Protein 4LUB (pdb70)

Radius of gyration: 21.83 Å; Cα contacts (8 Å, |Δi|>4): 910; chains: 2; bounding box: 64×44×56 Å

InterPro domains:
  IPR001086 Prephenate dehydratase [PF00800] (3-179)
  IPR001086 Prephenate dehydratase [PS51171] (2-178)
  IPR002912 ACT domain [PS51671] (194-270)
  IPR018528 Prephenate dehydratase, conserved site [PS00858] (220-227)
  IPR045865 ACT-like domain [SSF55021] (173-269)

Nearest PDB structures (foldseek):
  4lub-assembly1_A  TM=1.005E+00  e=6.248E-41  Streptococcus mutans UA159
  4lub-assembly1_B  TM=9.694E-01  e=2.306E-34  Streptococcus mutans UA159
  2qmw-assembly1_A-2  TM=8.062E-01  e=4.983E-11  Staphylococcus aureus subsp. aureus Mu50
  3mwb-assembly1_A  TM=8.138E-01  e=6.794E-11  Paenarthrobacter aurescens TC1
  7alz-assembly1_B  TM=7.907E-01  e=7.690E-11  Komagataeibacter europaeus

Foldseek 3Di:
DFEEEEADDPVDLRNVQCCQFPVPYHYDHDHDPLVQVVCVVVPVGAKGKADQAAPPPGGDQVNVCCLPVPDQWAFAAWEAAVHDGIMTIIHDHDDRTNFAWDAKKWKKKKADVVQACVCVVVLVVLCVVLVWDWDDKDWDAPPPDPRGIIIMIMTGCPDVVSVVVSQVSCVVNVMDIRTRYTYIYGYD/DAEEEEADDPPDPRNVVVCQLCVPHHYDYDHDPLVQQVCVVVVVGAKYKYWAADPPPGGDQVNVVCLPPPDPKAFQAWEWDQDCVGIIIMTIIHDDRGDHDADWDFWKWKKKKAAVVLACVCVVVLVVLCVVLPWDWDDKDWDDPPPDPRHTIMITMTGCPPVVSVVVSVVVCVVVVMDMDTRYTYTYHD

Structure (mmCIF, N/CA/C/O backbone):
data_4LUB
#
_entry.id   4LUB
#
_cell.length_a   110.813
_cell.length_b   57.963
_cell.length_c   85.051
_cell.angle_alpha   90.00
_cell.angle_beta   125.90
_cell.angle_gamma   90.00
#
_symmetry.space_group_name_H-M   'C 1 2 1'
#
loop_
_entity.id
_entity.type
_entity.pdbx_description
1 polymer 'Putative prephenate dehydratase'
2 water water
#
loop_
_atom_site.group_PDB
_atom_site.id
_atom_site.type_symbol
_atom_site.label_atom_id
_atom_site.label_alt_id
_atom_site.label_comp_id
_atom_site.label_asym_id
_atom_site.label_entity_id
_atom_site.label_seq_id
_atom_site.pdbx_PDB_ins_code
_atom_site.Cartn_x
_atom_site.Cartn_y
_atom_site.Cartn_z
_atom_site.occupancy
_atom_site.B_iso_or_equiv
_atom_site.auth_seq_id
_atom_site.auth_comp_id
_atom_site.auth_asym_id
_atom_site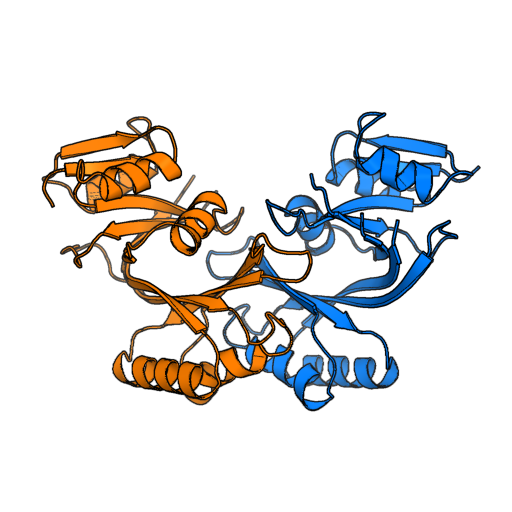.auth_atom_id
_atom_site.pdbx_PDB_model_num
ATOM 1 N N . THR A 1 2 ? -22.388 2.660 27.952 1.00 93.39 5 THR A N 1
ATOM 2 C CA . THR A 1 2 ? -22.650 3.770 27.057 1.00 94.14 5 THR A CA 1
ATOM 3 C C . THR A 1 2 ? -21.620 4.900 27.231 1.00 79.14 5 THR A C 1
ATOM 4 O O . THR A 1 2 ? -21.936 6.109 27.232 1.00 80.36 5 THR A O 1
ATOM 8 N N . MET A 1 3 ? -20.363 4.473 27.272 1.00 65.28 6 MET A N 1
ATOM 9 C CA . MET A 1 3 ? -19.224 5.348 27.448 1.00 51.97 6 MET A CA 1
ATOM 10 C C . MET A 1 3 ? -18.865 5.976 26.115 1.00 43.44 6 MET A C 1
ATOM 11 O O . MET A 1 3 ? -18.728 5.276 25.110 1.00 39.54 6 MET A O 1
ATOM 16 N N . LYS A 1 4 ? -18.685 7.289 26.106 1.00 38.27 7 LYS A N 1
ATOM 17 C CA . LYS A 1 4 ? -18.342 7.945 24.858 1.00 36.16 7 LYS A CA 1
ATOM 18 C C . LYS A 1 4 ? -16.832 8.120 24.812 1.00 32.70 7 LYS A C 1
ATOM 19 O O . LYS A 1 4 ? -16.215 8.606 25.766 1.00 28.88 7 LYS A O 1
ATOM 25 N N . ILE A 1 5 ? -16.243 7.723 23.693 1.00 29.13 8 ILE A N 1
ATOM 26 C CA . ILE A 1 5 ? -14.802 7.742 23.540 1.00 28.59 8 ILE A CA 1
ATOM 27 C C . ILE A 1 5 ? -14.403 8.399 22.224 1.00 27.78 8 ILE A C 1
ATOM 28 O O . ILE A 1 5 ? -14.901 8.020 21.164 1.00 32.16 8 ILE A O 1
ATOM 33 N N . ALA A 1 6 ? -13.504 9.375 22.288 1.00 26.44 9 ALA A N 1
ATOM 34 C CA . ALA A 1 6 ? -13.042 10.058 21.079 1.00 26.58 9 ALA A CA 1
ATOM 35 C C . ALA A 1 6 ? -11.858 9.334 20.441 1.00 27.55 9 ALA A C 1
ATOM 36 O O . ALA A 1 6 ? -11.006 8.783 21.139 1.00 25.85 9 ALA A O 1
ATOM 38 N N . TYR A 1 7 ? -11.835 9.302 19.111 1.00 27.70 10 TYR A N 1
ATOM 39 C CA . TYR A 1 7 ? -10.728 8.695 18.382 1.00 28.25 10 TYR A CA 1
ATOM 40 C C . TYR A 1 7 ? -10.437 9.520 17.136 1.00 30.77 10 TYR A C 1
ATOM 41 O O . TYR A 1 7 ? -11.282 10.299 16.690 1.00 32.00 10 TYR A O 1
ATOM 50 N N . LEU A 1 8 ? -9.252 9.329 16.566 1.00 28.58 11 LEU A N 1
ATOM 51 C CA . LEU A 1 8 ? -8.858 10.059 15.367 1.00 29.13 11 LEU A CA 1
ATOM 52 C C . LEU A 1 8 ? -9.575 9.493 14.145 1.00 29.01 11 LEU A C 1
ATOM 53 O O . LEU A 1 8 ? -9.381 8.333 13.774 1.00 28.04 11 LEU A O 1
ATOM 58 N N . GLY A 1 9 ? -10.403 10.328 13.526 1.00 34.86 12 GLY A N 1
ATOM 59 C CA . GLY A 1 9 ? -11.223 9.916 12.400 1.00 36.79 12 GLY A CA 1
ATOM 60 C C . GLY A 1 9 ? -10.431 9.785 11.116 1.00 34.55 12 GLY A C 1
ATOM 61 O O . GLY A 1 9 ? -9.217 9.984 11.114 1.00 28.98 12 GLY A O 1
ATOM 62 N N . PRO A 1 10 ? -11.112 9.435 10.011 1.00 38.06 13 PRO A N 1
ATOM 63 C CA . PRO A 1 10 ? -12.549 9.136 9.930 1.00 39.82 13 PRO A CA 1
ATOM 64 C C . PRO A 1 10 ? -12.884 7.723 10.397 1.00 38.40 13 PRO A C 1
ATOM 65 O O . PRO A 1 10 ? -11.982 6.980 10.783 1.00 38.09 13 PRO A O 1
ATOM 69 N N . SER A 1 11 ? -14.167 7.370 10.385 1.00 41.37 14 SER A N 1
ATOM 70 C CA . SER A 1 11 ? -14.580 5.979 10.542 1.00 41.26 14 SER A CA 1
ATOM 71 C C . SER A 1 11 ? -13.780 5.066 9.620 1.00 40.65 14 SER A C 1
ATOM 72 O O . SER A 1 11 ? -13.519 5.410 8.469 1.00 42.02 14 SER A O 1
ATOM 75 N N . GLY A 1 12 ? -13.405 3.897 10.124 1.00 39.01 15 GLY A N 1
ATOM 76 C CA . GLY A 1 12 ? -12.542 2.995 9.387 1.00 38.09 15 GLY A CA 1
ATOM 77 C C . GLY A 1 12 ? -11.075 3.379 9.355 1.00 38.33 15 GLY A C 1
ATOM 78 O O . GLY A 1 12 ? -10.313 2.812 8.576 1.00 39.35 15 GLY A O 1
ATOM 79 N N . SER A 1 13 ? -10.670 4.330 10.195 1.00 40.50 16 SER A N 1
ATOM 80 C CA . SER A 1 13 ? -9.255 4.683 10.295 1.00 40.22 16 SER A CA 1
ATOM 81 C C . SER A 1 13 ? -8.580 3.629 11.149 1.00 39.01 16 SER A C 1
ATOM 82 O O . SER A 1 13 ? -9.257 2.841 11.815 1.00 37.17 16 SER A O 1
ATOM 85 N N . PHE A 1 14 ? -7.252 3.593 11.110 1.00 36.47 17 PHE A N 1
ATOM 86 C CA . PHE A 1 14 ? -6.505 2.725 12.007 1.00 40.48 17 PHE A CA 1
ATOM 87 C C . PHE A 1 14 ? -6.834 2.954 13.478 1.00 35.65 17 PHE A C 1
ATOM 88 O O . PHE A 1 14 ? -6.959 1.999 14.235 1.00 34.71 17 PHE A O 1
ATOM 96 N N . THR A 1 15 ? -6.933 4.215 13.887 1.00 33.31 18 THR A N 1
ATOM 97 C CA . THR A 1 15 ? -7.242 4.529 15.282 1.00 32.86 18 THR A CA 1
ATOM 98 C C . THR A 1 15 ? -8.648 4.073 15.677 1.00 29.05 18 THR A C 1
ATOM 99 O O . THR A 1 15 ? -8.870 3.620 16.802 1.00 26.88 18 THR A O 1
ATOM 103 N N . HIS A 1 16 ? -9.588 4.164 14.742 1.00 30.03 19 HIS A N 1
ATOM 104 C CA . HIS A 1 16 ? -10.922 3.616 14.963 1.00 30.63 19 HIS A CA 1
ATOM 105 C C . HIS A 1 16 ? -10.826 2.140 15.285 1.00 30.95 19 HIS A C 1
ATOM 106 O O . HIS A 1 16 ? -11.364 1.672 16.284 1.00 36.00 19 HIS A O 1
ATOM 113 N N . ASN A 1 17 ? -10.138 1.418 14.409 1.00 31.47 20 ASN A N 1
ATOM 114 C CA . ASN A 1 17 ? -9.874 -0.001 14.591 1.00 34.28 20 ASN A CA 1
ATOM 115 C C . ASN A 1 17 ? -9.199 -0.311 15.929 1.00 29.38 20 ASN A C 1
ATOM 116 O O . ASN A 1 17 ? -9.486 -1.346 16.537 1.00 25.48 20 ASN A O 1
ATOM 121 N N . VAL A 1 18 ? -8.303 0.566 16.382 1.00 26.31 21 VAL A N 1
ATOM 122 C CA . VAL A 1 18 ? -7.659 0.362 17.681 1.00 28.40 21 VAL A CA 1
ATOM 123 C C . VAL A 1 18 ? -8.710 0.473 18.769 1.00 27.04 21 VAL A C 1
ATOM 124 O O . VAL A 1 18 ? -8.791 -0.368 19.666 1.00 27.27 21 VAL A O 1
ATOM 128 N N . ALA A 1 19 ? -9.538 1.508 18.649 1.00 26.36 22 ALA A N 1
ATOM 129 C CA . ALA A 1 19 ? -10.520 1.831 19.668 1.00 25.45 22 ALA A CA 1
ATOM 130 C C . ALA A 1 19 ? -11.594 0.764 19.630 1.00 27.22 22 ALA A C 1
ATOM 131 O O . ALA A 1 19 ? -12.154 0.396 20.663 1.00 26.44 22 ALA A O 1
ATOM 133 N N . LEU A 1 20 ? -11.884 0.265 18.433 1.00 28.19 23 LEU A N 1
ATOM 134 C CA . LEU A 1 20 ? -12.909 -0.757 18.256 1.00 27.44 23 LEU A CA 1
ATOM 135 C C . LEU A 1 20 ? -12.564 -2.034 19.016 1.00 23.88 23 LEU A C 1
ATOM 136 O O . LEU A 1 20 ? -13.438 -2.674 19.600 1.00 25.10 23 LEU A O 1
ATOM 141 N N . HIS A 1 21 ? -11.286 -2.399 19.004 1.00 23.93 24 HIS A N 1
ATOM 142 C CA . HIS A 1 21 ? -10.829 -3.607 19.681 1.00 31.12 24 HIS A CA 1
ATOM 143 C C . HIS A 1 21 ? -10.641 -3.373 21.177 1.00 26.54 24 HIS A C 1
ATOM 144 O O . HIS A 1 21 ? -10.970 -4.232 21.995 1.00 28.34 24 HIS A O 1
ATOM 151 N N . ALA A 1 22 ? -10.110 -2.206 21.527 1.00 21.65 25 ALA A N 1
ATOM 152 C CA . ALA A 1 22 ? -9.867 -1.864 22.920 1.00 21.40 25 ALA A CA 1
ATOM 153 C C . ALA A 1 22 ? -11.179 -1.699 23.682 1.00 25.56 25 ALA A C 1
ATOM 154 O O . ALA A 1 22 ? -11.283 -2.126 24.835 1.00 22.59 25 ALA A O 1
ATOM 156 N N . PHE A 1 23 ? -12.192 -1.134 23.024 1.00 24.56 26 PHE A N 1
ATOM 157 C CA . PHE A 1 23 ? -13.405 -0.702 23.708 1.00 23.77 26 PHE A CA 1
ATOM 158 C C . PHE A 1 23 ? -14.691 -1.142 23.003 1.00 24.92 26 PHE A C 1
ATOM 159 O O . PHE A 1 23 ? -15.409 -0.310 22.451 1.00 25.55 26 PHE A O 1
ATOM 167 N N . PRO A 1 24 ? -14.997 -2.444 23.024 1.00 27.30 27 PRO A N 1
ATOM 168 C CA . PRO A 1 24 ? -16.146 -2.899 22.229 1.00 31.82 27 PRO A CA 1
ATOM 169 C C . PRO A 1 24 ? -17.499 -2.399 22.764 1.00 36.77 27 PRO A C 1
ATOM 170 O O . PRO A 1 24 ? -18.443 -2.250 21.986 1.00 41.40 27 PRO A O 1
ATOM 174 N N . ALA A 1 25 ? -17.591 -2.104 24.056 1.00 36.42 28 ALA A N 1
ATOM 175 C CA . ALA A 1 25 ? -18.871 -1.661 24.614 1.00 41.72 28 ALA A CA 1
ATOM 176 C C . ALA A 1 25 ? -19.127 -0.157 24.513 1.00 45.77 28 ALA A C 1
ATOM 177 O O . ALA A 1 25 ? -20.092 0.342 25.094 1.00 50.20 28 ALA A O 1
ATOM 179 N N . ALA A 1 26 ? -18.302 0.572 23.767 1.00 40.18 29 ALA A N 1
ATOM 180 C CA . ALA A 1 26 ? -18.326 2.027 23.901 1.00 36.64 29 ALA A CA 1
ATOM 181 C C . ALA A 1 26 ? -18.859 2.747 22.667 1.00 33.65 29 ALA A C 1
ATOM 182 O O . ALA A 1 26 ? -18.847 2.218 21.556 1.00 30.56 29 ALA A O 1
ATOM 184 N N . ASP A 1 27 ? -19.317 3.974 22.886 1.00 33.81 30 ASP A N 1
ATOM 185 C CA . ASP A 1 27 ? -19.765 4.850 21.811 1.00 35.91 30 ASP A CA 1
ATOM 186 C C . ASP A 1 27 ? -18.572 5.640 21.303 1.00 34.66 30 ASP A C 1
ATOM 187 O O . ASP A 1 27 ? -18.083 6.533 21.994 1.00 35.60 30 ASP A O 1
ATOM 192 N N . LEU A 1 28 ? -18.143 5.364 20.076 1.00 34.39 31 LEU A N 1
ATOM 193 C CA . LEU A 1 28 ? -16.896 5.932 19.578 1.00 33.87 31 LEU A CA 1
ATOM 194 C C . LEU A 1 28 ? -17.176 7.080 18.625 1.00 35.46 31 LEU A C 1
ATOM 195 O O . LEU A 1 28 ? -17.840 6.911 17.595 1.00 38.49 31 LEU A O 1
ATOM 200 N N . LEU A 1 29 ? -16.662 8.252 18.979 1.00 34.54 32 LEU A N 1
ATOM 201 C CA . LEU A 1 29 ? -16.917 9.463 18.219 1.00 36.73 32 LEU A CA 1
ATOM 202 C C . LEU A 1 29 ? -15.639 9.945 17.547 1.00 37.09 32 LEU A C 1
ATOM 203 O O . LEU A 1 29 ? -14.609 10.124 18.204 1.00 36.66 32 LEU A O 1
ATOM 208 N N . PRO A 1 30 ? -15.699 10.150 16.227 1.00 39.18 33 PRO A N 1
ATOM 209 C CA . PRO A 1 30 ? -14.507 10.500 15.455 1.00 36.50 33 PRO A CA 1
ATOM 210 C C . PRO A 1 30 ? -14.268 12.000 15.453 1.00 34.16 33 PRO A C 1
ATOM 211 O O . PRO A 1 30 ? -15.221 12.774 15.503 1.00 32.60 33 PRO A O 1
ATOM 215 N N . PHE A 1 31 ? -13.008 12.410 15.411 1.00 32.21 34 PHE A N 1
ATOM 216 C CA . PHE A 1 31 ? -12.708 13.825 15.277 1.00 35.95 34 PHE A CA 1
ATOM 217 C C . PHE A 1 31 ? -11.628 13.976 14.216 1.00 36.66 34 PHE A C 1
ATOM 218 O O . PHE A 1 31 ? -10.906 13.025 13.923 1.00 35.42 34 PHE A O 1
ATOM 226 N N . GLU A 1 32 ? -11.510 15.172 13.655 1.00 36.09 35 GLU A N 1
ATOM 227 C CA . GLU A 1 32 ? -10.836 15.352 12.371 1.00 43.53 35 GLU A CA 1
ATOM 228 C C . GLU A 1 32 ? -9.321 15.313 12.493 1.00 36.88 35 GLU A C 1
ATOM 229 O O . GLU A 1 32 ? -8.621 14.925 11.561 1.00 35.65 35 GLU A O 1
ATOM 235 N N . ASN A 1 33 ? -8.818 15.648 13.668 1.00 31.27 36 ASN A N 1
ATOM 236 C CA . ASN A 1 33 ? -7.382 15.664 13.873 1.00 34.41 36 ASN A CA 1
ATOM 237 C C . ASN A 1 33 ? -7.073 15.454 15.345 1.00 30.76 36 ASN A C 1
ATOM 238 O O . ASN A 1 33 ? -7.969 15.557 16.188 1.00 30.27 36 ASN A O 1
ATOM 243 N N . ILE A 1 34 ? -5.816 15.134 15.641 1.00 28.76 37 ILE A N 1
ATOM 244 C CA . ILE A 1 34 ? -5.407 14.765 16.993 1.00 25.72 37 ILE A CA 1
ATOM 245 C C . ILE A 1 34 ? -5.764 15.840 18.007 1.00 25.98 37 ILE A C 1
ATOM 246 O O . ILE A 1 34 ? -6.284 15.548 19.080 1.00 28.61 37 ILE A O 1
ATOM 251 N N . THR A 1 35 ? -5.498 17.087 17.647 1.00 25.54 38 THR A N 1
ATOM 252 C CA . THR A 1 35 ? -5.789 18.213 18.516 1.00 26.71 38 THR A CA 1
ATOM 253 C C . THR A 1 35 ? -7.276 18.240 18.907 1.00 28.79 38 THR A C 1
ATOM 254 O O . THR A 1 35 ? -7.614 18.459 20.073 1.00 29.39 38 THR A O 1
ATOM 258 N N . GLU A 1 36 ? -8.153 17.995 17.935 1.00 26.50 39 GLU A N 1
ATOM 259 C CA . GLU A 1 36 ? -9.599 17.987 18.176 1.00 30.44 39 GLU A CA 1
ATOM 260 C C . GLU A 1 36 ? -10.070 16.786 19.007 1.00 29.27 39 GLU A C 1
ATOM 261 O O . GLU A 1 36 ? -10.989 16.908 19.820 1.00 31.28 39 GLU A O 1
ATOM 267 N N . VAL A 1 37 ? -9.455 15.627 18.787 1.00 28.20 40 VAL A N 1
ATOM 268 C CA . VAL A 1 37 ? -9.666 14.464 19.647 1.00 26.60 40 VAL A CA 1
ATOM 269 C C . VAL A 1 37 ? -9.417 14.780 21.124 1.00 30.17 40 VAL A C 1
ATOM 270 O O . VAL A 1 37 ? -10.261 14.500 21.972 1.00 30.61 40 VAL A O 1
ATOM 274 N N . ILE A 1 38 ? -8.257 15.357 21.428 1.00 29.01 41 ILE A N 1
ATOM 275 C CA . ILE A 1 38 ? -7.933 15.719 22.810 1.00 29.34 41 ILE A CA 1
ATOM 276 C C . ILE A 1 38 ? -8.862 16.789 23.386 1.00 28.68 41 ILE A C 1
ATOM 277 O O . ILE A 1 38 ? -9.312 16.672 24.526 1.00 28.81 41 ILE A O 1
ATOM 282 N N . LYS A 1 39 ? -9.144 17.827 22.603 1.00 28.69 42 LYS A N 1
ATOM 283 C CA . LYS A 1 39 ? -10.114 18.846 23.001 1.00 31.51 42 LYS A CA 1
ATOM 284 C C . LYS A 1 39 ? -11.501 18.288 23.300 1.00 32.92 42 LYS A C 1
ATOM 285 O O . LYS A 1 39 ? -12.204 18.810 24.169 1.00 32.49 42 LYS A O 1
ATOM 291 N N . ALA A 1 40 ? -11.904 17.263 22.555 1.00 31.21 43 ALA A N 1
ATOM 292 C CA . ALA A 1 40 ? -13.154 16.563 22.831 1.00 32.52 43 ALA A CA 1
ATOM 293 C C . ALA A 1 40 ? -13.194 16.064 24.272 1.00 32.81 43 ALA A C 1
ATOM 294 O O . ALA A 1 40 ? -14.222 16.148 24.941 1.00 34.53 43 ALA A O 1
ATOM 296 N N . TYR A 1 41 ? -12.062 15.562 24.753 1.00 30.86 44 TYR A N 1
ATOM 297 C CA . TYR A 1 41 ? -11.967 15.119 26.138 1.00 30.68 44 TYR A CA 1
ATOM 298 C C . TYR A 1 41 ? -11.902 16.309 27.097 1.00 33.29 44 TYR A C 1
ATOM 299 O O . TYR A 1 41 ? -12.545 16.301 28.147 1.00 31.74 44 TYR A O 1
ATOM 308 N N . GLU A 1 42 ? -11.105 17.315 26.741 1.00 34.49 45 GLU A N 1
ATOM 309 C CA . GLU A 1 42 ? -10.906 18.482 27.594 1.00 32.88 45 GLU A CA 1
ATOM 310 C C . GLU A 1 42 ? -12.233 19.196 27.831 1.00 36.26 45 GLU A C 1
ATOM 311 O O . GLU A 1 42 ? -12.492 19.701 28.920 1.00 37.70 45 GLU A O 1
ATOM 317 N N . SER A 1 43 ? -13.058 19.232 26.790 1.00 35.23 46 SER A N 1
ATOM 318 C CA . SER A 1 43 ? -14.374 19.857 26.839 1.00 38.14 46 SER A CA 1
ATOM 319 C C . SER A 1 43 ? -15.466 18.959 27.431 1.00 37.09 46 SER A C 1
ATOM 320 O O . SER A 1 43 ? -16.631 19.349 27.458 1.00 36.52 46 SER A O 1
ATOM 323 N N . LYS A 1 44 ? -15.087 17.756 27.860 1.00 40.25 47 LYS A N 1
ATOM 324 C CA . LYS A 1 44 ? -15.999 16.806 28.512 1.00 43.46 47 LYS A CA 1
ATOM 325 C C . LYS A 1 44 ? -17.110 16.278 27.606 1.00 39.74 47 LYS A C 1
ATOM 326 O O . LYS A 1 44 ? -18.167 15.879 28.090 1.00 39.39 47 LYS A O 1
ATOM 332 N N . GLN A 1 45 ? -16.882 16.284 26.297 1.00 38.73 48 GLN A N 1
ATOM 333 C CA . GLN A 1 45 ? -17.788 15.607 25.374 1.00 39.78 48 GLN A CA 1
ATOM 334 C C . GLN A 1 45 ? -17.661 14.091 25.497 1.00 36.08 48 GLN A C 1
ATOM 335 O O . GLN A 1 45 ? -18.624 13.359 25.297 1.00 32.91 48 GLN A O 1
ATOM 341 N N . VAL A 1 46 ? -16.465 13.621 25.829 1.00 30.85 49 VAL A N 1
ATOM 342 C CA . VAL A 1 46 ? -16.206 12.187 25.900 1.00 26.92 49 VAL A CA 1
ATOM 343 C C . VAL A 1 46 ? -15.463 11.870 27.188 1.00 27.46 49 VAL A C 1
ATOM 344 O O . VAL A 1 46 ? -14.974 12.777 27.852 1.00 30.06 49 VAL A O 1
ATOM 348 N N . CYS A 1 47 ? -15.362 10.589 27.536 1.00 25.79 50 CYS A N 1
ATOM 349 C CA . CYS A 1 47 ? -14.741 10.202 28.798 1.00 25.93 50 CYS A CA 1
ATOM 350 C C . CYS A 1 47 ? -13.294 9.794 28.575 1.00 27.41 50 CYS A C 1
ATOM 351 O O . CYS A 1 47 ? -12.477 9.816 29.501 1.00 30.41 50 CYS A O 1
ATOM 354 N N . PHE A 1 48 ? -12.974 9.437 27.336 1.00 23.25 51 PHE A N 1
ATOM 355 C CA . PHE A 1 48 ? -11.609 9.070 26.983 1.00 25.66 51 PHE A CA 1
ATOM 356 C C . PHE A 1 48 ? -11.324 9.492 25.556 1.00 23.95 51 PHE A C 1
ATOM 357 O O . PHE A 1 48 ? -12.237 9.616 24.743 1.00 25.86 51 PHE A O 1
ATOM 365 N N . ALA A 1 49 ? -10.056 9.732 25.258 1.00 25.61 52 ALA A N 1
ATOM 366 C CA . ALA A 1 49 ? -9.654 9.970 23.880 1.00 24.75 52 ALA A CA 1
ATOM 367 C C . ALA A 1 49 ? -8.500 9.053 23.496 1.00 24.84 52 ALA A C 1
ATOM 368 O O . ALA A 1 49 ? -7.601 8.795 24.301 1.00 23.50 52 ALA A O 1
ATOM 370 N N . ILE A 1 50 ? -8.515 8.589 22.254 1.00 23.01 53 ILE A N 1
ATOM 371 C CA . ILE A 1 50 ? -7.465 7.717 21.751 1.00 21.83 53 ILE A CA 1
ATOM 372 C C . ILE A 1 50 ? -6.766 8.414 20.611 1.00 24.27 53 ILE A C 1
ATOM 373 O O . ILE A 1 50 ? -7.391 8.795 19.620 1.00 22.53 53 ILE A O 1
ATOM 378 N N . VAL A 1 51 ? -5.459 8.571 20.775 1.00 21.72 54 VAL A N 1
ATOM 379 C CA . VAL A 1 51 ? -4.624 9.256 19.813 1.00 24.34 54 VAL A CA 1
ATOM 380 C C . VAL A 1 51 ? -3.358 8.446 19.572 1.00 23.48 54 VAL A C 1
ATOM 381 O O . VAL A 1 51 ? -2.852 7.780 20.470 1.00 21.12 54 VAL A O 1
ATOM 385 N N . PRO A 1 52 ? -2.854 8.486 18.335 1.00 25.75 55 PRO A N 1
ATOM 386 C CA . PRO A 1 52 ? -1.542 7.927 18.001 1.00 24.58 55 PRO A CA 1
ATOM 387 C C . PRO A 1 52 ? -0.401 8.727 18.621 1.00 21.30 55 PRO A C 1
ATOM 388 O O . PRO A 1 52 ? -0.447 9.956 18.614 1.00 22.55 55 PRO A O 1
ATOM 392 N N . VAL A 1 53 ? 0.594 8.037 19.172 1.00 20.78 56 VAL A N 1
ATOM 393 C CA . VAL A 1 53 ? 1.768 8.712 19.723 1.00 22.64 56 VAL A CA 1
ATOM 394 C C . VAL A 1 53 ? 3.074 8.370 18.985 1.00 24.14 56 VAL A C 1
ATOM 395 O O . VAL A 1 53 ? 4.015 9.161 18.995 1.00 25.12 56 VAL A O 1
ATOM 399 N N . GLU A 1 54 ? 3.157 7.197 18.370 1.00 24.40 57 GLU A N 1
ATOM 400 C CA . GLU A 1 54 ? 4.395 6.842 17.685 1.00 29.46 57 GLU A CA 1
ATOM 401 C C . GLU A 1 54 ? 4.119 6.004 16.451 1.00 40.63 57 GLU A C 1
ATOM 402 O O . GLU A 1 54 ? 3.268 5.120 16.453 1.00 44.27 57 GLU A O 1
ATOM 408 N N . ASN A 1 55 ? 4.869 6.310 15.400 1.00 47.90 58 ASN A N 1
ATOM 409 C CA . ASN A 1 55 ? 4.704 5.707 14.087 1.00 56.55 58 ASN A CA 1
ATOM 410 C C . ASN A 1 55 ? 5.936 4.901 13.690 1.00 58.57 58 ASN A C 1
ATOM 411 O O . ASN A 1 55 ? 7.061 5.245 14.065 1.00 54.29 58 ASN A O 1
ATOM 416 N N . SER A 1 56 ? 5.726 3.817 12.949 1.00 62.65 59 SER A N 1
ATOM 417 C CA . SER A 1 56 ? 6.830 2.937 12.574 1.00 60.07 59 SER A CA 1
ATOM 418 C C . SER A 1 56 ? 7.819 3.619 11.636 1.00 55.87 59 SER A C 1
ATOM 419 O O . SER A 1 56 ? 8.982 3.229 11.562 1.00 55.02 59 SER A O 1
ATOM 422 N N . ILE A 1 57 ? 7.354 4.646 10.936 1.00 53.64 60 ILE A N 1
ATOM 423 C CA . ILE A 1 57 ? 8.166 5.303 9.926 1.00 53.99 60 ILE A CA 1
ATOM 424 C C . ILE A 1 57 ? 8.514 6.740 10.297 1.00 52.57 60 ILE A C 1
ATOM 425 O O . ILE A 1 57 ? 9.681 7.138 10.270 1.00 53.88 60 ILE A O 1
ATOM 430 N N . GLU A 1 58 ? 7.488 7.515 10.631 1.00 49.41 61 GLU A N 1
ATOM 431 C CA . GLU A 1 58 ? 7.666 8.914 10.985 1.00 50.03 61 GLU A CA 1
ATOM 432 C C . GLU A 1 58 ? 8.251 9.108 12.384 1.00 40.06 61 GLU A C 1
ATOM 433 O O . GLU A 1 58 ? 8.872 10.127 12.655 1.00 40.29 61 GLU A O 1
ATOM 439 N N . GLY A 1 59 ? 8.035 8.148 13.275 1.00 31.43 62 GLY A N 1
ATOM 440 C CA . GLY A 1 59 ? 8.518 8.299 14.634 1.00 30.40 62 GLY A CA 1
ATOM 441 C C . GLY A 1 59 ? 7.442 8.821 15.568 1.00 26.91 62 GLY A C 1
ATOM 442 O O . GLY A 1 59 ? 6.252 8.554 15.373 1.00 24.41 62 GLY A O 1
ATOM 443 N N . SER A 1 60 ? 7.866 9.525 16.614 1.00 21.38 63 SER A N 1
ATOM 444 C CA . SER A 1 60 ? 6.926 10.122 17.553 1.00 25.18 63 SER A CA 1
ATOM 445 C C . SER A 1 60 ? 6.053 11.153 16.849 1.00 26.47 63 SER A C 1
ATOM 446 O O . SER A 1 60 ? 6.536 11.942 16.039 1.00 34.20 63 SER A O 1
ATOM 449 N N . VAL A 1 61 ? 4.763 11.152 17.175 1.00 22.62 64 VAL A N 1
ATOM 450 C CA . VAL A 1 61 ? 3.810 12.081 16.572 1.00 21.40 64 VAL A CA 1
ATOM 451 C C . VAL A 1 61 ? 3.912 13.463 17.188 1.00 23.46 64 VAL A C 1
ATOM 452 O O . VAL A 1 61 ? 3.541 13.655 18.341 1.00 24.02 64 VAL A O 1
ATOM 456 N N . HIS A 1 62 ? 4.461 14.408 16.428 1.00 25.57 65 HIS A N 1
ATOM 457 C CA . HIS A 1 62 ? 4.685 15.768 16.914 1.00 23.90 65 HIS A CA 1
ATOM 458 C C . HIS A 1 62 ? 3.437 16.420 17.508 1.00 24.26 65 HIS A C 1
ATOM 459 O O . HIS A 1 62 ? 3.474 16.935 18.630 1.00 22.91 65 HIS A O 1
ATOM 466 N N . GLU A 1 63 ? 2.348 16.429 16.739 1.00 22.04 66 GLU A N 1
ATOM 467 C CA . GLU A 1 63 ? 1.096 17.042 17.184 1.00 21.92 66 GLU A CA 1
ATOM 468 C C . GLU A 1 63 ? 0.641 16.591 18.564 1.00 21.55 66 GLU A C 1
ATOM 469 O O . GLU A 1 63 ? 0.246 17.411 19.391 1.00 21.42 66 GLU A O 1
ATOM 475 N N . THR A 1 64 ? 0.694 15.285 18.797 1.00 24.96 67 THR A N 1
ATOM 476 C CA . THR A 1 64 ? 0.247 14.709 20.060 1.00 24.96 67 THR A CA 1
ATOM 477 C C . THR A 1 64 ? 1.077 15.200 21.236 1.00 25.77 67 THR A C 1
ATOM 478 O O . THR A 1 64 ? 0.544 15.674 22.236 1.00 26.90 67 THR A O 1
ATOM 482 N N . PHE A 1 65 ? 2.393 15.073 21.117 1.00 25.49 68 PHE A N 1
ATOM 483 C CA . PHE A 1 65 ? 3.285 15.477 22.196 1.00 24.43 68 PHE A CA 1
ATOM 484 C C . PHE A 1 65 ? 3.347 16.988 22.395 1.00 22.02 68 PHE A C 1
ATOM 485 O O . PHE A 1 65 ? 3.384 17.444 23.539 1.00 21.69 68 PHE A O 1
ATOM 493 N N . ASP A 1 66 ? 3.354 17.767 21.311 1.00 21.04 69 ASP A N 1
ATOM 494 C CA . ASP A 1 66 ? 3.310 19.228 21.461 1.00 21.66 69 ASP A CA 1
ATOM 495 C C . ASP A 1 66 ? 2.069 19.706 22.193 1.00 21.68 69 ASP A C 1
ATOM 496 O O . ASP A 1 66 ? 2.170 20.500 23.124 1.00 22.68 69 ASP A O 1
ATOM 501 N N . TYR A 1 67 ? 0.901 19.242 21.767 1.00 20.81 70 TYR A N 1
ATOM 502 C CA . TYR A 1 67 ? -0.321 19.633 22.447 1.00 21.97 70 TYR A CA 1
ATOM 503 C C . TYR A 1 67 ? -0.324 19.222 23.911 1.00 21.69 70 TYR A C 1
ATOM 504 O O . TYR A 1 67 ? -0.636 20.034 24.781 1.00 25.05 70 TYR A O 1
ATOM 513 N N . LEU A 1 68 ? -0.012 17.958 24.176 1.00 22.04 71 LEU A N 1
ATOM 514 C CA . LEU A 1 68 ? 0.005 17.455 25.544 1.00 23.11 71 LEU A CA 1
ATOM 515 C C . LEU A 1 68 ? 0.990 18.209 26.445 1.00 25.08 71 LEU A C 1
ATOM 516 O O . LEU A 1 68 ? 0.709 18.444 27.623 1.00 26.07 71 LEU A O 1
ATOM 521 N N . PHE A 1 69 ? 2.151 18.574 25.905 1.00 22.96 72 PHE A N 1
ATOM 522 C CA . PHE A 1 69 ? 3.128 19.354 26.680 1.00 21.26 72 PHE A CA 1
ATOM 523 C C . PHE A 1 69 ? 2.770 20.832 26.825 1.00 23.29 72 PHE A C 1
ATOM 524 O O . PHE A 1 69 ? 2.727 21.354 27.935 1.00 24.70 72 PHE A O 1
ATOM 532 N N . HIS A 1 70 ? 2.582 21.512 25.694 1.00 24.09 73 HIS A N 1
ATOM 533 C CA . HIS A 1 70 ? 2.351 22.959 25.684 1.00 26.15 73 HIS A CA 1
ATOM 534 C C . HIS A 1 70 ? 0.983 23.386 26.217 1.00 31.61 73 HIS A C 1
ATOM 535 O O . HIS A 1 70 ? 0.869 24.435 26.853 1.00 31.05 73 HIS A O 1
ATOM 542 N N . GLN A 1 71 ? -0.056 22.600 25.940 1.00 31.54 74 GLN A N 1
ATOM 543 C CA . GLN A 1 71 ? -1.424 23.098 26.098 1.00 37.32 74 GLN A CA 1
ATOM 544 C C . GLN A 1 71 ? -2.264 22.363 27.150 1.00 37.47 74 GLN A C 1
ATOM 545 O O . GLN A 1 71 ? -2.890 22.994 28.002 1.00 38.13 74 GLN A O 1
ATOM 551 N N . ALA A 1 72 ? -2.267 21.034 27.096 1.00 33.46 75 ALA A N 1
ATOM 552 C CA . ALA A 1 72 ? -3.138 20.228 27.950 1.00 32.66 75 ALA A CA 1
ATOM 553 C C . ALA A 1 72 ? -2.552 19.964 29.327 1.00 29.99 75 ALA A C 1
ATOM 554 O O . ALA A 1 72 ? -1.339 20.013 29.522 1.00 32.55 75 ALA A O 1
ATOM 556 N N . LYS A 1 73 ? -3.434 19.676 30.277 1.00 30.29 76 LYS A N 1
ATOM 557 C CA . LYS A 1 73 ? -3.039 19.243 31.608 1.00 31.87 76 LYS A CA 1
ATOM 558 C C . LYS A 1 73 ? -3.690 17.894 31.900 1.00 33.24 76 LYS A C 1
ATOM 559 O O . LYS A 1 73 ? -4.462 17.757 32.847 1.00 34.60 76 LYS A O 1
ATOM 565 N N . ILE A 1 74 ? -3.369 16.892 31.089 1.00 33.01 77 ILE A N 1
ATOM 566 C CA . ILE A 1 74 ? -4.010 15.586 31.203 1.00 34.16 77 ILE A CA 1
ATOM 567 C C . ILE A 1 74 ? -2.970 14.492 31.024 1.00 30.32 77 ILE A C 1
ATOM 568 O O . ILE A 1 74 ? -1.906 14.733 30.463 1.00 31.21 77 ILE A O 1
ATOM 573 N N . GLU A 1 75 ? -3.277 13.294 31.508 1.00 27.19 78 GLU A N 1
ATOM 574 C CA . GLU A 1 75 ? -2.345 12.177 31.415 1.00 25.64 78 GLU A CA 1
ATOM 575 C C . GLU A 1 75 ? -2.909 11.006 30.621 1.00 25.09 78 GLU A C 1
ATOM 576 O O . GLU A 1 75 ? -4.113 10.739 30.651 1.00 25.79 78 GLU A O 1
ATOM 582 N N . ALA A 1 76 ? -2.027 10.336 29.885 1.00 20.59 79 ALA A N 1
ATOM 583 C CA . ALA A 1 76 ? -2.289 8.998 29.373 1.00 20.24 79 ALA A CA 1
ATOM 584 C C . ALA A 1 76 ? -2.489 7.997 30.507 1.00 21.77 79 ALA A C 1
ATOM 585 O O . ALA A 1 76 ? -1.694 7.935 31.444 1.00 21.87 79 ALA A O 1
ATOM 587 N N . VAL A 1 77 ? -3.558 7.217 30.423 1.00 21.26 80 VAL A N 1
ATOM 588 C CA . VAL A 1 77 ? -3.850 6.243 31.461 1.00 22.09 80 VAL A CA 1
ATOM 589 C C . VAL A 1 77 ? -3.721 4.837 30.893 1.00 23.17 80 VAL A C 1
ATOM 590 O O . VAL A 1 77 ? -3.834 3.851 31.616 1.00 23.02 80 VAL A O 1
ATOM 594 N N . ALA A 1 78 ? -3.487 4.752 29.587 1.00 21.70 81 ALA A N 1
ATOM 595 C CA . ALA A 1 78 ? -3.184 3.473 28.958 1.00 22.29 81 ALA A CA 1
ATOM 596 C C . ALA A 1 78 ? -2.473 3.664 27.625 1.00 21.61 81 ALA A C 1
ATOM 597 O O . ALA A 1 78 ? -2.680 4.650 26.925 1.00 21.80 81 ALA A O 1
ATOM 599 N N . GLU A 1 79 ? -1.614 2.705 27.306 1.00 21.60 82 GLU A N 1
ATOM 600 C CA . GLU A 1 79 ? -0.924 2.634 26.028 1.00 21.28 82 GLU A CA 1
ATOM 601 C C . GLU A 1 79 ? -1.249 1.346 25.296 1.00 24.33 82 GLU A C 1
ATOM 602 O O . GLU A 1 79 ? -1.226 0.267 25.885 1.00 26.00 82 GLU A O 1
ATOM 608 N N . ILE A 1 80 ? -1.552 1.470 24.008 1.00 22.95 83 ILE A N 1
ATOM 609 C CA . ILE A 1 80 ? -1.834 0.317 23.165 1.00 23.68 83 ILE A CA 1
ATOM 610 C C . ILE A 1 80 ? -0.800 0.185 22.045 1.00 28.32 83 ILE A C 1
ATOM 611 O O . ILE A 1 80 ? -0.544 1.145 21.323 1.00 25.21 83 ILE A O 1
ATOM 616 N N . ILE A 1 81 ? -0.177 -0.987 21.942 1.00 32.35 84 ILE A N 1
ATOM 617 C CA . ILE A 1 81 ? 0.720 -1.292 20.828 1.00 42.62 84 ILE A CA 1
ATOM 618 C C . ILE A 1 81 ? -0.017 -2.050 19.734 1.00 51.44 84 ILE A C 1
ATOM 619 O O . ILE A 1 81 ? -0.607 -3.105 19.989 1.00 51.71 84 ILE A O 1
ATOM 624 N N . LEU A 1 82 ? 0.025 -1.522 18.515 1.00 60.14 85 LEU A N 1
ATOM 625 C CA . LEU A 1 82 ? -0.674 -2.186 17.432 1.00 67.37 85 LEU A CA 1
ATOM 626 C C . LEU A 1 82 ? 0.313 -2.821 16.435 1.00 68.08 85 LEU A C 1
ATOM 627 O O . LEU A 1 82 ? 0.741 -2.203 15.457 1.00 68.84 85 LEU A O 1
ATOM 632 N N . GLU A 1 170 ? -0.323 11.939 12.573 1.00 90.95 173 GLU A N 1
ATOM 633 C CA . GLU A 1 170 ? -1.154 10.744 12.466 1.00 90.89 173 GLU A CA 1
ATOM 634 C C . GLU A 1 170 ? -0.251 9.512 12.318 1.00 85.32 173 GLU A C 1
ATOM 635 O O . GLU A 1 170 ? 0.703 9.534 11.538 1.00 86.10 173 GLU A O 1
ATOM 641 N N . ASN A 1 171 ? -0.518 8.450 13.080 1.00 76.72 174 ASN A N 1
ATOM 642 C CA . ASN A 1 171 ? 0.464 7.360 13.190 1.00 71.95 174 ASN A CA 1
ATOM 643 C C . ASN A 1 171 ? -0.039 5.928 13.034 1.00 70.05 174 ASN A C 1
ATOM 644 O O . ASN A 1 171 ? -1.194 5.693 12.680 1.00 72.71 174 ASN A O 1
ATOM 646 N N . TYR A 1 172 ? 0.856 4.977 13.315 1.00 68.01 175 TYR A N 1
ATOM 647 C CA . TYR A 1 172 ? 0.591 3.563 13.058 1.00 65.32 175 TYR A CA 1
ATOM 648 C C . TYR A 1 172 ? 0.884 2.509 14.149 1.00 55.06 175 TYR A C 1
ATOM 649 O O . TYR A 1 172 ? 0.364 1.403 14.049 1.00 59.14 175 TYR A O 1
ATOM 658 N N . THR A 1 173 ? 1.681 2.792 15.178 1.00 42.35 176 THR A N 1
ATOM 659 C CA . THR A 1 173 ? 2.027 1.691 16.098 1.00 39.35 176 THR A CA 1
ATOM 660 C C . THR A 1 173 ? 1.776 1.869 17.616 1.00 39.61 176 THR A C 1
ATOM 661 O O . THR A 1 173 ? 1.311 0.932 18.264 1.00 47.45 176 THR A O 1
ATOM 665 N N . ARG A 1 174 ? 2.126 3.006 18.208 1.00 35.65 177 ARG A N 1
ATOM 666 C CA . ARG A 1 174 ? 1.753 3.258 19.606 1.00 31.71 177 ARG A CA 1
ATOM 667 C C . ARG A 1 174 ? 0.584 4.225 19.729 1.00 25.30 177 ARG A C 1
ATOM 668 O O . ARG A 1 174 ? 0.560 5.254 19.057 1.00 22.53 177 ARG A O 1
ATOM 676 N N . PHE A 1 175 ? -0.380 3.884 20.584 1.00 21.22 178 PHE A N 1
ATOM 677 C CA . PHE A 1 175 ? -1.526 4.756 20.859 1.00 21.09 178 PHE A CA 1
ATOM 678 C C . PHE A 1 175 ? -1.689 5.039 22.351 1.00 20.34 178 PHE A C 1
ATOM 679 O O . PHE A 1 175 ? -1.574 4.132 23.164 1.00 23.20 178 PHE A O 1
ATOM 687 N N . TRP A 1 176 ? -1.998 6.282 22.706 1.00 19.09 179 TRP A N 1
ATOM 688 C CA . TRP A 1 176 ? -2.356 6.594 24.083 1.00 22.28 179 TRP A CA 1
ATOM 689 C C . TRP A 1 176 ? -3.856 6.792 24.276 1.00 23.33 179 TRP A C 1
ATOM 690 O O . TRP A 1 176 ? -4.529 7.424 23.459 1.00 19.07 179 TRP A O 1
ATOM 701 N N . VAL A 1 177 ? -4.360 6.222 25.367 1.00 22.01 180 VAL A N 1
ATOM 702 C CA . VAL A 1 177 ? -5.692 6.523 25.882 1.00 19.77 180 VAL A CA 1
ATOM 703 C C . VAL A 1 177 ? -5.609 7.614 26.936 1.00 21.40 180 VAL A C 1
ATOM 704 O O . VAL A 1 177 ? -4.988 7.423 27.987 1.00 19.56 180 VAL A O 1
ATOM 708 N N . LEU A 1 178 ? -6.236 8.751 26.661 1.00 18.37 181 LEU A N 1
ATOM 709 C CA . LEU A 1 178 ? -6.228 9.854 27.594 1.00 22.04 181 LEU A CA 1
ATOM 710 C C . LEU A 1 178 ? -7.503 9.836 28.421 1.00 26.22 181 LEU A C 1
ATOM 711 O O . LEU A 1 178 ? -8.594 9.622 27.898 1.00 26.68 181 LEU A O 1
ATOM 716 N N . GLY A 1 179 ? -7.358 10.076 29.717 1.00 25.54 182 GLY A N 1
ATOM 717 C CA . GLY A 1 179 ? -8.503 10.173 30.595 1.00 27.16 182 GLY A CA 1
ATOM 718 C C . GLY A 1 179 ? -8.060 10.396 32.021 1.00 29.44 182 GLY A C 1
ATOM 719 O O . GLY A 1 179 ? -6.946 10.862 32.263 1.00 30.89 182 GLY A O 1
ATOM 720 N N . ASP A 1 180 ? -8.904 10.030 32.976 1.00 34.81 183 ASP A N 1
ATOM 721 C CA . ASP A 1 180 ? -8.642 10.431 34.346 1.00 38.03 183 ASP A CA 1
ATOM 722 C C . ASP A 1 180 ? -8.316 9.210 35.185 1.00 37.43 183 ASP A C 1
ATOM 723 O O . ASP A 1 180 ? -7.535 9.294 36.127 1.00 42.90 183 ASP A O 1
ATOM 728 N N . GLU A 1 181 ? -8.888 8.067 34.821 1.00 34.22 184 GLU A N 1
ATOM 729 C CA . GLU A 1 181 ? -8.452 6.779 35.360 1.00 39.27 184 GLU A CA 1
ATOM 730 C C . GLU A 1 181 ? -8.412 5.717 34.268 1.00 34.36 184 GLU A C 1
ATOM 731 O O . GLU A 1 181 ? -9.053 5.864 33.228 1.00 31.79 184 GLU A O 1
ATOM 737 N N . THR A 1 182 ? -7.661 4.649 34.516 1.00 31.74 185 THR A N 1
ATOM 738 C CA . THR A 1 182 ? -7.530 3.570 33.546 1.00 31.10 185 THR A CA 1
ATOM 739 C C . THR A 1 182 ? -8.839 2.809 33.359 1.00 28.02 185 THR A C 1
ATOM 740 O O . THR A 1 182 ? -9.369 2.219 34.291 1.00 31.36 185 THR A O 1
ATOM 744 N N . PRO A 1 183 ? -9.364 2.839 32.131 1.00 26.34 186 PRO A N 1
ATOM 745 C CA . PRO A 1 183 ? -10.598 2.152 31.751 1.00 26.03 186 PRO A CA 1
ATOM 746 C C . PRO A 1 183 ? -10.343 0.677 31.498 1.00 25.70 186 PRO A C 1
ATOM 747 O O . PRO A 1 183 ? -9.191 0.243 31.393 1.00 28.51 186 PRO A O 1
ATOM 751 N N . THR A 1 184 ? -11.419 -0.089 31.396 1.00 25.70 187 THR A N 1
ATOM 752 C CA . THR A 1 184 ? -11.302 -1.493 31.066 1.00 26.00 187 THR A CA 1
ATOM 753 C C . THR A 1 184 ? -10.976 -1.595 29.587 1.00 25.01 187 THR A C 1
ATOM 754 O O . THR A 1 184 ? -11.694 -1.074 28.736 1.00 20.20 187 THR A O 1
ATOM 758 N N . ILE A 1 185 ? -9.873 -2.271 29.294 1.00 22.61 188 ILE A N 1
ATOM 759 C CA . ILE A 1 185 ? -9.379 -2.404 27.931 1.00 17.74 188 ILE A CA 1
ATOM 760 C C . ILE A 1 185 ? -9.296 -3.882 27.647 1.00 21.36 188 ILE A C 1
ATOM 761 O O . ILE A 1 185 ? -8.705 -4.643 28.409 1.00 19.96 188 ILE A O 1
ATOM 766 N N . HIS A 1 186 ? -9.879 -4.273 26.520 1.00 17.79 189 HIS A N 1
ATOM 767 C CA . HIS A 1 186 ? -10.126 -5.669 26.223 1.00 18.27 189 HIS A CA 1
ATOM 768 C C . HIS A 1 186 ? -8.965 -6.211 25.416 1.00 17.66 189 HIS A C 1
ATOM 769 O O . HIS A 1 186 ? -9.138 -6.820 24.354 1.00 20.10 189 HIS A O 1
ATOM 776 N N . LEU A 1 187 ? -7.770 -5.882 25.893 1.00 16.43 190 LEU A N 1
ATOM 777 C CA . LEU A 1 187 ? -6.532 -6.354 25.296 1.00 24.46 190 LEU A CA 1
ATOM 778 C C . LEU A 1 187 ? -5.631 -6.927 26.396 1.00 24.94 190 LEU A C 1
ATOM 779 O O . LEU A 1 187 ? -5.880 -6.718 27.584 1.00 22.22 190 LEU A O 1
ATOM 784 N N . LYS A 1 188 ? -4.574 -7.621 25.989 1.00 21.38 191 LYS A N 1
ATOM 785 C CA . LYS A 1 188 ? -3.610 -8.227 26.900 1.00 26.15 191 LYS A CA 1
ATOM 786 C C . LYS A 1 188 ? -2.736 -7.170 27.582 1.00 24.10 191 LYS A C 1
ATOM 787 O O . LYS A 1 188 ? -2.036 -6.414 26.905 1.00 21.79 191 LYS A O 1
ATOM 793 N N . GLU A 1 189 ? -2.794 -7.098 28.911 1.00 22.98 192 GLU A N 1
ATOM 794 C CA . GLU A 1 189 ? -1.903 -6.219 29.671 1.00 28.73 192 GLU A CA 1
ATOM 795 C C . GLU A 1 189 ? -0.462 -6.732 29.627 1.00 34.22 192 GLU A C 1
ATOM 796 O O . GLU A 1 189 ? -0.192 -7.900 29.926 1.00 32.46 192 GLU A O 1
ATOM 802 N N . GLU A 1 190 ? 0.461 -5.840 29.277 1.00 33.11 193 GLU A N 1
ATOM 803 C CA . GLU A 1 190 ? 1.841 -6.228 29.011 1.00 38.94 193 GLU A CA 1
ATOM 804 C C . GLU A 1 190 ? 2.927 -5.576 29.875 1.00 40.57 193 GLU A C 1
ATOM 805 O O . GLU A 1 190 ? 4.010 -6.137 30.022 1.00 42.54 193 GLU A O 1
ATOM 811 N N . ASP A 1 191 ? 2.635 -4.422 30.467 1.00 38.38 194 ASP A N 1
ATOM 812 C CA . ASP A 1 191 ? 3.676 -3.614 31.108 1.00 39.30 194 ASP A CA 1
ATOM 813 C C . ASP A 1 191 ? 3.113 -2.433 31.897 1.00 35.45 194 ASP A C 1
ATOM 814 O O . ASP A 1 191 ? 1.992 -2.002 31.654 1.00 34.04 194 ASP A O 1
ATOM 819 N N . GLN A 1 192 ? 3.897 -1.920 32.840 1.00 32.15 195 GLN A N 1
ATOM 820 C CA . GLN A 1 192 ? 3.596 -0.645 33.488 1.00 32.88 195 GLN A CA 1
ATOM 821 C C . GLN A 1 192 ? 4.709 0.354 33.247 1.00 30.33 195 GLN A C 1
ATOM 822 O O . GLN A 1 192 ? 5.889 0.068 33.461 1.00 29.16 195 GLN A O 1
ATOM 828 N N . LYS A 1 193 ? 4.312 1.529 32.778 1.00 28.58 196 LYS A N 1
ATOM 829 C CA . LYS A 1 193 ? 5.272 2.527 32.361 1.00 24.64 196 LYS A CA 1
ATOM 830 C C . LYS A 1 193 ? 4.862 3.919 32.795 1.00 20.44 196 LYS A C 1
ATOM 831 O O . LYS A 1 193 ? 3.716 4.170 33.175 1.00 23.49 196 LYS A O 1
ATOM 837 N N . ILE A 1 194 ? 5.815 4.827 32.736 1.00 19.09 197 ILE A N 1
ATOM 838 C CA . ILE A 1 194 ? 5.525 6.235 32.925 1.00 25.82 197 ILE A CA 1
ATOM 839 C C . ILE A 1 194 ? 6.276 7.059 31.889 1.00 22.78 197 ILE A C 1
ATOM 840 O O . ILE A 1 194 ? 7.402 6.735 31.526 1.00 23.37 197 ILE A O 1
ATOM 845 N N . SER A 1 195 ? 5.608 8.073 31.355 1.00 20.88 198 SER A N 1
ATOM 846 C CA . SER A 1 195 ? 6.228 8.976 30.407 1.00 24.40 198 SER A CA 1
ATOM 847 C C . SER A 1 195 ? 6.352 10.353 31.035 1.00 26.04 198 SER A C 1
ATOM 848 O O . SER A 1 195 ? 5.405 10.861 31.630 1.00 26.55 198 SER A O 1
ATOM 851 N N . LEU A 1 196 ? 7.533 10.941 30.902 1.00 24.10 199 LEU A N 1
ATOM 852 C CA . LEU A 1 196 ? 7.839 12.241 31.483 1.00 20.95 199 LEU A CA 1
ATOM 853 C C . LEU A 1 196 ? 8.283 13.176 30.388 1.00 22.12 199 LEU A C 1
ATOM 854 O O . LEU A 1 196 ? 9.044 12.784 29.515 1.00 21.12 199 LEU A O 1
ATOM 859 N N . ALA A 1 197 ? 7.864 14.430 30.491 1.00 20.38 200 ALA A N 1
ATOM 860 C CA . ALA A 1 197 ? 8.422 15.506 29.691 1.00 20.72 200 ALA A CA 1
ATOM 861 C C . ALA A 1 197 ? 9.309 16.344 30.590 1.00 23.64 200 ALA A C 1
ATOM 862 O O . ALA A 1 197 ? 8.832 16.913 31.569 1.00 25.71 200 ALA A O 1
ATOM 864 N N . LEU A 1 198 ? 10.595 16.408 30.257 1.00 18.76 201 LEU A N 1
ATOM 865 C CA . LEU A 1 198 ? 11.570 17.121 31.076 1.00 20.02 201 LEU A CA 1
ATOM 866 C C . LEU A 1 198 ? 11.973 18.445 30.469 1.00 21.26 201 LEU A C 1
ATOM 867 O O . LEU A 1 198 ? 12.092 18.566 29.247 1.00 16.07 201 LEU A O 1
ATOM 872 N N . THR A 1 199 ? 12.155 19.445 31.324 1.00 20.60 202 THR A N 1
ATOM 873 C CA . THR A 1 199 ? 12.876 20.645 30.924 1.00 23.54 202 THR A CA 1
ATOM 874 C C . THR A 1 199 ? 14.131 20.801 31.781 1.00 22.45 202 THR A C 1
ATOM 875 O O . THR A 1 199 ? 14.113 20.564 32.992 1.00 19.76 202 THR A O 1
ATOM 879 N N . LEU A 1 200 ? 15.208 21.233 31.141 1.00 20.69 203 LEU A N 1
ATOM 880 C CA . LEU A 1 200 ? 16.526 21.310 31.758 1.00 18.60 203 LEU A CA 1
ATOM 881 C C . LEU A 1 200 ? 16.902 22.736 32.132 1.00 21.36 203 LEU A C 1
ATOM 882 O O . LEU A 1 200 ? 16.326 23.680 31.605 1.00 21.61 203 LEU A O 1
ATOM 887 N N . PRO A 1 201 ? 17.902 22.892 33.022 1.00 21.05 204 PRO A N 1
ATOM 888 C CA . PRO A 1 201 ? 18.299 24.241 33.443 1.00 29.23 204 PRO A CA 1
ATOM 889 C C . PRO A 1 201 ? 18.801 25.128 32.313 1.00 32.72 204 PRO A C 1
ATOM 890 O O . PRO A 1 201 ? 19.635 24.729 31.506 1.00 32.87 204 PRO A O 1
ATOM 894 N N . ASP A 1 202 ? 18.223 26.325 32.250 1.00 31.03 205 ASP A N 1
ATOM 895 C CA . ASP A 1 202 ? 18.471 27.317 31.199 1.00 36.86 205 ASP A CA 1
ATOM 896 C C . ASP A 1 202 ? 18.049 26.781 29.824 1.00 37.31 205 ASP A C 1
ATOM 897 O O . ASP A 1 202 ? 18.482 27.283 28.791 1.00 38.89 205 ASP A O 1
ATOM 902 N N . ASN A 1 203 ? 17.191 25.763 29.837 1.00 34.56 206 ASN A N 1
ATOM 903 C CA . ASN A 1 203 ? 16.783 24.984 28.655 1.00 33.08 206 ASN A CA 1
ATOM 904 C C . ASN A 1 203 ? 17.848 24.511 27.630 1.00 45.52 206 ASN A C 1
ATOM 905 O O . ASN A 1 203 ? 17.520 24.303 26.460 1.00 46.02 206 ASN A O 1
ATOM 910 N N . LEU A 1 204 ? 19.101 24.320 28.038 1.00 48.74 207 LEU A N 1
ATOM 911 C CA . LEU A 1 204 ? 20.089 23.741 27.113 1.00 47.80 207 LEU A CA 1
ATOM 912 C C . LEU A 1 204 ? 20.168 22.223 27.321 1.00 44.73 207 LEU A C 1
ATOM 913 O O . LEU A 1 204 ? 20.180 21.746 28.466 1.00 43.32 207 LEU A O 1
ATOM 918 N N . PRO A 1 205 ? 20.174 21.463 26.216 1.00 36.54 208 PRO A N 1
ATOM 919 C CA . PRO A 1 205 ? 20.209 19.995 26.211 1.00 30.80 208 PRO A CA 1
ATOM 920 C C . PRO A 1 205 ? 21.426 19.426 26.947 1.00 25.58 208 PRO A C 1
ATOM 921 O O . PRO A 1 205 ? 21.412 18.247 27.301 1.00 24.75 208 PRO A O 1
ATOM 925 N N . GLY A 1 206 ? 22.459 20.240 27.159 1.00 26.45 209 GLY A N 1
ATOM 926 C CA . GLY A 1 206 ? 23.684 19.789 27.804 1.00 26.49 209 GLY A CA 1
ATOM 927 C C . GLY A 1 206 ? 23.589 19.045 29.129 1.00 27.87 209 GLY A C 1
ATOM 928 O O . GLY A 1 206 ? 24.489 18.285 29.465 1.00 30.56 209 GLY A O 1
ATOM 929 N N . ALA A 1 207 ? 22.495 19.212 29.864 1.00 27.09 210 ALA A N 1
ATOM 930 C CA . ALA A 1 207 ? 22.363 18.568 31.177 1.00 22.93 210 ALA A CA 1
ATOM 931 C C . ALA A 1 207 ? 21.511 17.299 31.113 1.00 21.21 210 ALA A C 1
ATOM 932 O O . ALA A 1 207 ? 21.163 16.743 32.148 1.00 20.71 210 ALA A O 1
ATOM 934 N N . LEU A 1 208 ? 21.159 16.859 29.905 1.00 16.36 211 LEU A N 1
ATOM 935 C CA . LEU A 1 208 ? 20.416 15.605 29.718 1.00 19.42 211 LEU A CA 1
ATOM 936 C C . LEU A 1 208 ? 21.061 14.383 30.364 1.00 17.76 211 LEU A C 1
ATOM 937 O O . LEU A 1 208 ? 20.366 13.560 30.961 1.00 19.29 211 LEU A O 1
ATOM 942 N N . TYR A 1 209 ? 22.375 14.247 30.201 1.00 17.38 212 TYR A N 1
ATOM 943 C CA . TYR A 1 209 ? 23.120 13.161 30.836 1.00 18.01 212 TYR A CA 1
ATOM 944 C C . TYR A 1 209 ? 22.823 13.036 32.328 1.00 16.28 212 TYR A C 1
ATOM 945 O O . TYR A 1 209 ? 22.816 11.932 32.856 1.00 17.06 212 TYR A O 1
ATOM 954 N N . LYS A 1 210 ? 22.595 14.160 33.003 1.00 17.02 213 LYS A N 1
ATOM 955 C CA . LYS A 1 210 ? 22.195 14.157 34.420 1.00 21.49 213 LYS A CA 1
ATOM 956 C C . LYS A 1 210 ? 20.840 13.492 34.689 1.00 19.55 213 LYS A C 1
ATOM 957 O O . LYS A 1 210 ? 20.686 12.737 35.658 1.00 18.49 213 LYS A O 1
ATOM 963 N N . ALA A 1 211 ? 19.861 13.790 33.843 1.00 15.41 214 ALA A N 1
ATOM 964 C CA . ALA A 1 211 ? 18.536 13.196 33.960 1.00 15.90 214 ALA A CA 1
ATOM 965 C C . ALA A 1 211 ? 18.612 11.691 33.725 1.00 20.18 214 ALA A C 1
ATOM 966 O O . ALA A 1 211 ? 18.008 10.901 34.456 1.00 22.52 214 ALA A O 1
ATOM 968 N N . LEU A 1 212 ? 19.338 11.299 32.685 1.00 17.62 215 LEU A N 1
ATOM 969 C CA . LEU A 1 212 ? 19.534 9.878 32.403 1.00 19.94 215 LEU A CA 1
ATOM 970 C C . LEU A 1 212 ? 20.344 9.140 33.476 1.00 20.87 215 LEU A C 1
ATOM 971 O O . LEU A 1 212 ? 20.031 8.003 33.820 1.00 25.10 215 LEU A O 1
ATOM 976 N N . SER A 1 213 ? 21.390 9.776 33.992 1.00 17.50 216 SER A N 1
ATOM 977 C CA . SER A 1 213 ? 22.182 9.179 35.068 1.00 18.81 216 SER A CA 1
ATOM 978 C C . SER A 1 213 ? 21.343 8.935 36.327 1.00 20.13 216 SER A C 1
ATOM 979 O O . SER A 1 213 ? 21.569 7.970 37.056 1.00 19.76 216 SER A O 1
ATOM 982 N N . THR A 1 214 ? 20.404 9.837 36.594 1.00 16.63 217 THR A N 1
ATOM 983 C CA . THR A 1 214 ? 19.488 9.713 37.734 1.00 16.23 217 THR A CA 1
ATOM 984 C C . THR A 1 214 ? 18.731 8.393 37.716 1.00 19.48 217 THR A C 1
ATOM 985 O O . THR A 1 214 ? 18.575 7.746 38.744 1.00 17.00 217 THR A O 1
ATOM 989 N N . PHE A 1 215 ? 18.236 8.007 36.544 1.00 20.89 218 PHE A N 1
ATOM 990 C CA . PHE A 1 215 ? 17.542 6.729 36.405 1.00 18.46 218 PHE A CA 1
ATOM 991 C C . PHE A 1 215 ? 18.489 5.535 36.280 1.00 19.99 218 PHE A C 1
ATOM 992 O O . PHE A 1 215 ? 18.209 4.463 36.816 1.00 19.93 218 PHE A O 1
ATOM 1000 N N . ALA A 1 216 ? 19.590 5.726 35.557 1.00 18.33 219 ALA A N 1
ATOM 1001 C CA . ALA A 1 216 ? 20.583 4.674 35.329 1.00 20.42 219 ALA A CA 1
ATOM 1002 C C . ALA A 1 216 ? 21.181 4.093 36.607 1.00 19.45 219 ALA A C 1
ATOM 1003 O O . ALA A 1 216 ? 21.292 2.878 36.742 1.00 21.30 219 ALA A O 1
ATOM 1005 N N . TRP A 1 217 ? 21.611 4.941 37.534 1.00 17.66 220 TRP A N 1
ATOM 1006 C CA . TRP A 1 217 ? 22.240 4.411 38.741 1.00 19.71 220 TRP A CA 1
ATOM 1007 C C . TRP A 1 217 ? 21.263 3.578 39.586 1.00 23.81 220 TRP A C 1
ATOM 1008 O O . TRP A 1 217 ? 21.693 2.705 40.337 1.00 25.97 220 TRP A O 1
ATOM 1019 N N . ARG A 1 218 ? 19.961 3.838 39.459 1.00 23.97 221 ARG A N 1
ATOM 1020 C CA . ARG A 1 218 ? 18.951 3.054 40.180 1.00 25.42 221 ARG A CA 1
ATOM 1021 C C . ARG A 1 218 ? 18.497 1.812 39.411 1.00 26.44 221 ARG A C 1
ATOM 1022 O O . ARG A 1 218 ? 17.635 1.069 39.876 1.00 30.25 221 ARG A O 1
ATOM 1030 N N . GLY A 1 219 ? 19.076 1.589 38.241 1.00 26.18 222 GLY A N 1
ATOM 1031 C CA . GLY A 1 219 ? 18.655 0.493 37.391 1.00 27.63 222 GLY A CA 1
ATOM 1032 C C . GLY A 1 219 ? 17.278 0.641 36.772 1.00 30.84 222 GLY A C 1
ATOM 1033 O O . GLY A 1 219 ? 16.668 -0.359 36.391 1.00 32.93 222 GLY A O 1
ATOM 1034 N N . ILE A 1 220 ? 16.779 1.872 36.668 1.00 24.73 223 ILE A N 1
ATOM 1035 C CA . ILE A 1 220 ? 15.509 2.109 35.983 1.00 23.60 223 ILE A CA 1
ATOM 1036 C C . ILE A 1 220 ? 15.738 2.258 34.491 1.00 25.85 223 ILE A C 1
ATOM 1037 O O . ILE A 1 220 ? 16.353 3.227 34.045 1.00 27.23 223 ILE A O 1
ATOM 1042 N N . ASP A 1 221 ? 15.249 1.292 33.717 1.00 25.50 224 ASP A N 1
ATOM 1043 C CA . ASP A 1 221 ? 15.524 1.264 32.279 1.00 29.18 224 ASP A CA 1
ATOM 1044 C C . ASP A 1 221 ? 14.656 2.245 31.500 1.00 28.24 224 ASP A C 1
ATOM 1045 O O . ASP A 1 221 ? 13.426 2.210 31.584 1.00 28.28 224 ASP A O 1
ATOM 1050 N N . LEU A 1 222 ? 15.310 3.126 30.750 1.00 29.07 225 LEU A N 1
ATOM 1051 C CA . LEU A 1 222 ? 14.629 3.990 29.785 1.00 27.39 225 LEU A CA 1
ATOM 1052 C C . LEU A 1 222 ? 14.352 3.263 28.470 1.00 27.40 225 LEU A C 1
ATOM 1053 O O . LEU A 1 222 ? 15.234 2.598 27.927 1.00 26.30 225 LEU A O 1
ATOM 1058 N N . THR A 1 223 ? 13.129 3.396 27.962 1.00 24.45 226 THR A N 1
ATOM 1059 C CA . THR A 1 223 ? 12.718 2.689 26.751 1.00 27.89 226 THR A CA 1
ATOM 1060 C C . THR A 1 223 ? 12.525 3.633 25.572 1.00 29.49 226 THR A C 1
ATOM 1061 O O . THR A 1 223 ? 12.345 3.184 24.440 1.00 29.51 226 THR A O 1
ATOM 1065 N N . LYS A 1 224 ? 12.562 4.935 25.834 1.00 28.21 227 LYS A N 1
ATOM 1066 C CA . LYS A 1 224 ? 12.529 5.911 24.749 1.00 31.27 227 LYS A CA 1
ATOM 1067 C C . LYS A 1 224 ? 13.046 7.270 25.216 1.00 31.34 227 LYS A C 1
ATOM 1068 O O . LYS A 1 224 ? 12.809 7.681 26.356 1.00 27.86 227 LYS A O 1
ATOM 1074 N N . ILE A 1 225 ? 13.771 7.948 24.332 1.00 29.44 228 ILE A N 1
ATOM 1075 C CA . ILE A 1 225 ? 14.166 9.334 24.551 1.00 31.87 228 ILE A CA 1
ATOM 1076 C C . ILE A 1 225 ? 13.959 10.107 23.258 1.00 35.01 228 ILE A C 1
ATOM 1077 O O . ILE A 1 225 ? 14.559 9.799 22.227 1.00 38.86 228 ILE A O 1
ATOM 1082 N N . GLU A 1 226 ? 13.094 11.112 23.334 1.00 34.89 229 GLU A N 1
ATOM 1083 C CA . GLU A 1 226 ? 12.753 11.987 22.214 1.00 35.69 229 GLU A CA 1
ATOM 1084 C C . GLU A 1 226 ? 12.826 13.451 22.639 1.00 33.83 229 GLU A C 1
ATOM 1085 O O . GLU A 1 226 ? 12.656 13.773 23.817 1.00 33.22 229 GLU A O 1
ATOM 1091 N N . SER A 1 227 ? 13.142 14.336 21.706 1.00 25.77 230 SER A N 1
ATOM 1092 C CA . SER A 1 227 ? 13.003 15.753 21.990 1.00 24.83 230 SER A CA 1
ATOM 1093 C C . SER A 1 227 ? 12.065 16.448 21.013 1.00 21.62 230 SER A C 1
ATOM 1094 O O . SER A 1 227 ? 11.799 15.957 19.915 1.00 21.57 230 SER A O 1
ATOM 1097 N N . ARG A 1 228 ? 11.574 17.602 21.440 1.00 20.01 231 ARG A N 1
ATOM 1098 C CA . ARG A 1 228 ? 10.686 18.459 20.660 1.00 19.27 231 ARG A CA 1
ATOM 1099 C C . ARG A 1 228 ? 11.141 19.880 20.940 1.00 21.14 231 ARG A C 1
ATOM 1100 O O . ARG A 1 228 ? 11.567 20.179 22.062 1.00 21.90 231 ARG A O 1
ATOM 1108 N N . PRO A 1 229 ? 11.074 20.761 19.934 1.00 18.61 232 PRO A N 1
ATOM 1109 C CA . PRO A 1 229 ? 11.363 22.179 20.187 1.00 19.09 232 PRO A CA 1
ATOM 1110 C C . PRO A 1 229 ? 10.497 22.753 21.308 1.00 23.93 232 PRO A C 1
ATOM 1111 O O . PRO A 1 229 ? 9.316 22.421 21.402 1.00 21.45 232 PRO A O 1
ATOM 1115 N N . LEU A 1 230 ? 11.098 23.571 22.165 1.00 21.01 233 LEU A N 1
ATOM 1116 C CA . LEU A 1 230 ? 10.351 24.316 23.175 1.00 26.60 233 LEU A CA 1
ATOM 1117 C C . LEU A 1 230 ? 9.459 25.404 22.571 1.00 27.66 233 LEU A C 1
ATOM 1118 O O . LEU A 1 230 ? 8.633 25.987 23.269 1.00 31.17 233 LEU A O 1
ATOM 1123 N N . LYS A 1 231 ? 9.638 25.674 21.280 1.00 32.95 234 LYS A N 1
ATOM 1124 C CA . LYS A 1 231 ? 8.981 26.789 20.585 1.00 38.53 234 LYS A CA 1
ATOM 1125 C C . LYS A 1 231 ? 9.313 28.126 21.239 1.00 39.13 234 LYS A C 1
ATOM 1126 O O . LYS A 1 231 ? 8.461 29.012 21.353 1.00 36.29 234 LYS A O 1
ATOM 1132 N N . THR A 1 232 ? 10.568 28.279 21.636 1.00 37.45 235 THR A N 1
ATOM 1133 C CA . THR A 1 232 ? 11.065 29.543 22.157 1.00 35.83 235 THR A CA 1
ATOM 1134 C C . THR A 1 232 ? 12.114 30.069 21.192 1.00 35.94 235 THR A C 1
ATOM 1135 O O . THR A 1 232 ? 11.833 30.948 20.380 1.00 37.76 235 THR A O 1
ATOM 1139 N N . ILE A 1 233 ? 13.324 29.526 21.277 1.00 31.42 236 ILE A N 1
ATOM 1140 C CA . ILE A 1 233 ? 14.327 29.758 20.248 1.00 28.32 236 ILE A CA 1
ATOM 1141 C C . ILE A 1 233 ? 14.933 28.447 19.771 1.00 25.05 236 ILE A C 1
ATOM 1142 O O . ILE A 1 233 ? 14.821 27.420 20.437 1.00 25.99 236 ILE A O 1
ATOM 1147 N N . LEU A 1 234 ? 15.551 28.491 18.598 1.00 26.22 237 LEU A N 1
ATOM 1148 C CA . LEU A 1 234 ? 16.378 27.402 18.103 1.00 26.13 237 LEU A CA 1
ATOM 1149 C C . LEU A 1 234 ? 17.428 26.937 19.111 1.00 26.61 237 LEU A C 1
ATOM 1150 O O . LEU A 1 234 ? 18.222 27.734 19.595 1.00 26.64 237 LEU A O 1
ATOM 1155 N N . GLY A 1 235 ? 17.435 25.637 19.402 1.00 25.96 238 GLY A N 1
ATOM 1156 C CA . GLY A 1 235 ? 18.382 25.074 20.347 1.00 23.28 238 GLY A CA 1
ATOM 1157 C C . GLY A 1 235 ? 17.825 24.870 21.741 1.00 23.90 238 GLY A C 1
ATOM 1158 O O . GLY A 1 235 ? 18.524 24.372 22.621 1.00 25.52 238 GLY A O 1
ATOM 1159 N N . GLU A 1 236 ? 16.558 25.221 21.920 1.00 19.06 239 GLU A N 1
ATOM 1160 C CA . GLU A 1 236 ? 15.838 24.948 23.154 1.00 19.17 239 GLU A CA 1
ATOM 1161 C C . GLU A 1 236 ? 14.760 23.896 22.917 1.00 22.40 239 GLU A C 1
ATOM 1162 O O . GLU A 1 236 ? 13.973 24.005 21.980 1.00 22.25 239 GLU A O 1
ATOM 1168 N N . TYR A 1 237 ? 14.737 22.886 23.779 1.00 19.70 240 TYR A N 1
ATOM 1169 C CA . TYR A 1 237 ? 13.832 21.756 23.644 1.00 20.33 240 TYR A CA 1
ATOM 1170 C C . TYR A 1 237 ? 13.235 21.323 24.972 1.00 20.63 240 TYR A C 1
ATOM 1171 O O . TYR A 1 237 ? 13.703 21.708 26.032 1.00 18.46 240 TYR A O 1
ATOM 1180 N N . PHE A 1 238 ? 12.201 20.497 24.892 1.00 20.13 241 PHE A N 1
ATOM 1181 C CA . PHE A 1 238 ? 11.775 19.675 26.010 1.00 20.98 241 PHE A CA 1
ATOM 1182 C C . PHE A 1 238 ? 12.010 18.214 25.634 1.00 23.41 241 PHE A C 1
ATOM 1183 O O . PHE A 1 238 ? 11.997 17.867 24.461 1.00 22.19 241 PHE A O 1
ATOM 1191 N N . PHE A 1 239 ? 12.270 17.375 26.629 1.00 21.44 242 PHE A N 1
ATOM 1192 C CA . PHE A 1 239 ? 12.643 15.983 26.381 1.00 20.86 242 PHE A CA 1
ATOM 1193 C C . PHE A 1 239 ? 11.616 14.991 26.925 1.00 24.37 242 PHE A C 1
ATOM 1194 O O . PHE A 1 239 ? 11.255 15.038 28.099 1.00 29.97 242 PHE A O 1
ATOM 1202 N N . ILE A 1 240 ? 11.142 14.102 26.060 1.00 24.18 243 ILE A N 1
ATOM 1203 C CA . ILE A 1 240 ? 10.262 13.001 26.461 1.00 22.65 243 ILE A CA 1
ATOM 1204 C C . ILE A 1 240 ? 10.986 11.698 26.756 1.00 24.07 243 ILE A C 1
ATOM 1205 O O . ILE A 1 240 ? 11.636 11.141 25.880 1.00 21.39 243 ILE A O 1
ATOM 1210 N N . ILE A 1 241 ? 10.889 11.222 27.992 1.00 22.10 244 ILE A N 1
ATOM 1211 C CA . ILE A 1 241 ? 11.455 9.928 28.333 1.00 25.86 244 ILE A CA 1
ATOM 1212 C C . ILE A 1 241 ? 10.376 8.970 28.848 1.00 23.56 244 ILE A C 1
ATOM 1213 O O . ILE A 1 241 ? 9.515 9.349 29.648 1.00 24.72 244 ILE A O 1
ATOM 1218 N N . ASP A 1 242 ? 10.392 7.745 28.333 1.00 19.69 245 ASP A N 1
ATOM 1219 C CA . ASP A 1 242 ? 9.532 6.697 28.868 1.00 21.76 245 ASP A CA 1
ATOM 1220 C C . ASP A 1 242 ? 10.386 5.738 29.655 1.00 21.42 245 ASP A C 1
ATOM 1221 O O . ASP A 1 242 ? 11.483 5.387 29.229 1.00 22.05 245 ASP A O 1
ATOM 1226 N N . PHE A 1 243 ? 9.902 5.314 30.811 1.00 23.86 246 PHE A N 1
ATOM 1227 C CA . PHE A 1 243 ? 10.610 4.271 31.528 1.00 26.67 246 PHE A CA 1
ATOM 1228 C C . PHE A 1 243 ? 9.678 3.289 32.216 1.00 27.75 246 PHE A C 1
ATOM 1229 O O . PHE A 1 243 ? 8.504 3.565 32.462 1.00 24.37 246 PHE A O 1
ATOM 1237 N N . GLU A 1 244 ? 10.231 2.119 32.484 1.00 30.85 247 GLU A N 1
ATOM 1238 C CA . GLU A 1 244 ? 9.574 1.084 33.247 1.00 33.03 247 GLU A CA 1
ATOM 1239 C C . GLU A 1 244 ? 9.152 1.606 34.616 1.00 34.40 247 GLU A C 1
ATOM 1240 O O . GLU A 1 244 ? 9.903 2.319 35.285 1.00 36.20 247 GLU A O 1
ATOM 1246 N N . ASN A 1 245 ? 7.935 1.254 35.017 1.00 34.18 248 ASN A N 1
ATOM 1247 C CA . ASN A 1 245 ? 7.370 1.671 36.293 1.00 37.80 248 ASN A CA 1
ATOM 1248 C C . ASN A 1 245 ? 7.162 0.424 37.137 1.00 42.99 248 ASN A C 1
ATOM 1249 O O . ASN A 1 245 ? 6.106 0.204 37.730 1.00 40.12 248 ASN A O 1
ATOM 1254 N N . HIS A 1 246 ? 8.191 -0.412 37.134 1.00 47.21 249 HIS A N 1
ATOM 1255 C CA . HIS A 1 246 ? 8.189 -1.668 37.865 1.00 51.45 249 HIS A CA 1
ATOM 1256 C C . HIS A 1 246 ? 8.327 -1.432 39.373 1.00 54.28 249 HIS A C 1
ATOM 1257 O O . HIS A 1 246 ? 7.745 -2.164 40.174 1.00 57.32 249 HIS A O 1
ATOM 1264 N N . ASN A 1 247 ? 9.111 -0.424 39.751 1.00 53.31 250 ASN A N 1
ATOM 1265 C CA . ASN A 1 247 ? 9.300 -0.057 41.159 1.00 49.79 250 ASN A CA 1
ATOM 1266 C C . ASN A 1 247 ? 8.886 1.394 41.446 1.00 52.92 250 ASN A C 1
ATOM 1267 O O . ASN A 1 247 ? 9.682 2.315 41.250 1.00 51.89 250 ASN A O 1
ATOM 1272 N N . GLU A 1 248 ? 7.657 1.607 41.907 1.00 55.16 251 GLU A N 1
ATOM 1273 C CA . GLU A 1 248 ? 7.119 2.967 42.013 1.00 59.52 251 GLU A CA 1
ATOM 1274 C C . GLU A 1 248 ? 7.784 3.852 43.059 1.00 53.73 251 GLU A C 1
ATOM 1275 O O . GLU A 1 248 ? 7.768 5.071 42.940 1.00 51.49 251 GLU A O 1
ATOM 1281 N N . LYS A 1 249 ? 8.378 3.255 44.078 1.00 51.14 252 LYS A N 1
ATOM 1282 C CA . LYS A 1 249 ? 8.994 4.057 45.131 1.00 44.87 252 LYS A CA 1
ATOM 1283 C C . LYS A 1 249 ? 10.411 4.474 44.720 1.00 36.50 252 LYS A C 1
ATOM 1284 O O . LYS A 1 249 ? 10.885 5.572 45.048 1.00 36.86 252 LYS A O 1
ATOM 1290 N N . LEU A 1 250 ? 11.068 3.603 43.963 1.00 30.68 253 LEU A N 1
ATOM 1291 C CA . LEU A 1 250 ? 12.341 3.919 43.348 1.00 31.19 253 LEU A CA 1
ATOM 1292 C C . LEU A 1 250 ? 12.175 5.078 42.344 1.00 29.79 253 LEU A C 1
ATOM 1293 O O . LEU A 1 250 ? 12.997 5.997 42.290 1.00 25.69 253 LEU A O 1
ATOM 1298 N N . VAL A 1 251 ? 11.109 5.016 41.547 1.00 26.82 254 VAL A N 1
ATOM 1299 C CA . VAL A 1 251 ? 10.739 6.108 40.644 1.00 22.83 254 VAL A CA 1
ATOM 1300 C C . VAL A 1 251 ? 10.568 7.433 41.385 1.00 24.41 254 VAL A C 1
ATOM 1301 O O . VAL A 1 251 ? 11.034 8.481 40.932 1.00 24.81 254 VAL A O 1
ATOM 1305 N N . SER A 1 252 ? 9.905 7.375 42.533 1.00 24.66 255 SER A N 1
ATOM 1306 C CA . SER A 1 252 ? 9.668 8.564 43.345 1.00 26.70 255 SER A CA 1
ATOM 1307 C C . SER A 1 252 ? 10.967 9.252 43.795 1.00 21.64 255 SER A C 1
ATOM 1308 O O . SER A 1 252 ? 11.063 10.477 43.789 1.00 23.01 255 SER A O 1
ATOM 1311 N N . PHE A 1 253 ? 11.950 8.470 44.222 1.00 21.90 256 PHE A N 1
ATOM 1312 C CA . PHE A 1 253 ? 13.261 9.031 44.557 1.00 24.27 256 PHE A CA 1
ATOM 1313 C C . PHE A 1 253 ? 13.987 9.643 43.357 1.00 22.08 256 PHE A C 1
ATOM 1314 O O . PHE A 1 253 ? 14.634 10.684 43.485 1.00 22.46 256 PHE A O 1
ATOM 1322 N N . ALA A 1 254 ? 13.921 8.967 42.214 1.00 18.68 257 ALA A N 1
ATOM 1323 C CA . ALA A 1 254 ? 14.425 9.513 40.959 1.00 17.14 257 ALA A CA 1
ATOM 1324 C C . ALA A 1 254 ? 13.875 10.920 40.697 1.00 18.26 257 ALA A C 1
ATOM 1325 O O . ALA A 1 254 ? 14.635 11.841 40.401 1.00 20.62 257 ALA A O 1
ATOM 1327 N N . LEU A 1 255 ? 12.561 11.086 40.810 1.00 18.76 258 LEU A N 1
ATOM 1328 C CA . LEU A 1 255 ? 11.947 12.407 40.644 1.00 19.67 258 LEU A CA 1
ATOM 1329 C C . LEU A 1 255 ? 12.461 13.430 41.655 1.00 20.79 258 LEU A C 1
ATOM 1330 O O . LEU A 1 255 ? 12.713 14.579 41.301 1.00 21.95 258 LEU A O 1
ATOM 1335 N N . GLU A 1 256 ? 12.591 13.020 42.913 1.00 20.03 259 GLU A N 1
ATOM 1336 C CA . GLU A 1 256 ? 13.225 13.865 43.925 1.00 22.58 259 GLU A CA 1
ATOM 1337 C C . GLU A 1 256 ? 14.634 14.285 43.513 1.00 21.80 259 GLU A C 1
ATOM 1338 O O . GLU A 1 256 ? 15.023 15.439 43.693 1.00 20.90 259 GLU A O 1
ATOM 1344 N N . GLU A 1 257 ? 15.420 13.333 43.017 1.00 19.91 260 GLU A N 1
ATOM 1345 C CA . GLU A 1 257 ? 16.760 13.648 42.533 1.00 15.86 260 GLU A CA 1
ATOM 1346 C C . GLU A 1 257 ? 16.767 14.611 41.339 1.00 17.02 260 GLU A C 1
ATOM 1347 O O . GLU A 1 257 ? 17.563 15.544 41.318 1.00 17.94 260 GLU A O 1
ATOM 1353 N N . LEU A 1 258 ? 15.901 14.384 40.352 1.00 17.19 261 LEU A N 1
ATOM 1354 C CA . LEU A 1 258 ? 15.714 15.340 39.256 1.00 14.53 261 LEU A CA 1
ATOM 1355 C C . LEU A 1 258 ? 15.508 16.758 39.787 1.00 20.13 261 LEU A C 1
ATOM 1356 O O . LEU A 1 258 ? 16.197 17.700 39.389 1.00 17.60 261 LEU A O 1
ATOM 1361 N N . THR A 1 259 ? 14.532 16.891 40.681 1.00 19.74 262 THR A N 1
ATOM 1362 C CA . THR A 1 259 ? 14.253 18.140 41.388 1.00 20.53 262 THR A CA 1
ATOM 1363 C C . THR A 1 259 ? 15.474 18.792 42.045 1.00 22.53 262 THR A C 1
ATOM 1364 O O . THR A 1 259 ? 15.748 19.973 41.825 1.00 20.22 262 THR A O 1
ATOM 1368 N N . SER A 1 260 ? 16.205 18.019 42.838 1.00 19.84 263 SER A N 1
ATOM 1369 C CA . SER A 1 260 ? 17.428 18.508 43.474 1.00 19.61 263 SER A CA 1
ATOM 1370 C C . SER A 1 260 ? 18.493 18.990 42.474 1.00 17.82 263 SER A C 1
ATOM 1371 O O . SER A 1 260 ? 19.320 19.838 42.807 1.00 20.03 263 SER A O 1
ATOM 1374 N N . ILE A 1 261 ? 18.460 18.469 41.250 1.00 18.38 264 ILE A N 1
ATOM 1375 C CA . ILE A 1 261 ? 19.393 18.898 40.198 1.00 18.77 264 ILE A CA 1
ATOM 1376 C C . ILE A 1 261 ? 18.877 20.168 39.504 1.00 21.64 264 ILE A C 1
ATOM 1377 O O . ILE A 1 261 ? 19.622 20.870 38.819 1.00 21.29 264 ILE A O 1
ATOM 1382 N N . GLY A 1 262 ? 17.610 20.499 39.732 1.00 21.20 265 GLY A N 1
ATOM 1383 C CA . GLY A 1 262 ? 16.983 21.593 39.012 1.00 20.00 265 GLY A CA 1
ATOM 1384 C C . GLY A 1 262 ? 16.350 21.197 37.689 1.00 20.46 265 GLY A C 1
ATOM 1385 O O . GLY A 1 262 ? 16.024 22.065 36.877 1.00 21.39 265 GLY A O 1
ATOM 1386 N N . ILE A 1 263 ? 16.182 19.892 37.468 1.00 17.68 266 ILE A N 1
ATOM 1387 C CA . ILE A 1 263 ? 15.431 19.386 36.325 1.00 17.35 266 ILE A CA 1
ATOM 1388 C C . ILE A 1 263 ? 13.955 19.275 36.681 1.00 20.40 266 ILE A C 1
ATOM 1389 O O . ILE A 1 263 ? 13.589 18.727 37.721 1.00 24.79 266 ILE A O 1
ATOM 1394 N N . HIS A 1 264 ? 13.120 19.876 35.846 1.00 18.09 267 HIS A N 1
ATOM 1395 C CA . HIS A 1 264 ? 11.679 19.890 36.058 1.00 20.70 267 HIS A CA 1
ATOM 1396 C C . HIS A 1 264 ? 10.959 18.912 35.130 1.00 23.07 267 HIS A C 1
ATOM 1397 O O . HIS A 1 264 ? 11.430 18.641 34.026 1.00 21.86 267 HIS A O 1
ATOM 1404 N N . TYR A 1 265 ? 9.832 18.370 35.583 1.00 22.16 268 TYR A N 1
ATOM 1405 C CA . TYR A 1 265 ? 9.135 17.360 34.803 1.00 22.65 268 TYR A CA 1
ATOM 1406 C C . TYR A 1 265 ? 7.625 17.564 34.776 1.00 22.31 268 TYR A C 1
ATOM 1407 O O . TYR A 1 265 ? 7.014 18.029 35.739 1.00 21.19 268 TYR A O 1
ATOM 1416 N N . LYS A 1 266 ? 7.043 17.212 33.638 1.00 22.93 269 LYS A N 1
ATOM 1417 C CA . LYS A 1 266 ? 5.606 17.048 33.503 1.00 22.02 269 LYS A CA 1
ATOM 1418 C C . LYS A 1 266 ? 5.299 15.579 33.269 1.00 20.14 269 LYS A C 1
ATOM 1419 O O . LYS A 1 266 ? 5.826 14.979 32.339 1.00 19.77 269 LYS A O 1
ATOM 1425 N N . ILE A 1 267 ? 4.456 14.991 34.110 1.00 22.77 270 ILE A N 1
ATOM 1426 C CA . ILE A 1 267 ? 4.032 13.614 33.881 1.00 24.30 270 ILE A CA 1
ATOM 1427 C C . ILE A 1 267 ? 3.036 13.535 32.732 1.00 24.54 270 ILE A C 1
ATOM 1428 O O . ILE A 1 267 ? 1.907 14.006 32.855 1.00 24.47 270 ILE A O 1
ATOM 1433 N N . LEU A 1 268 ? 3.458 12.944 31.618 1.00 20.91 271 LEU A N 1
ATOM 1434 C CA . LEU A 1 268 ? 2.573 12.805 30.464 1.00 22.06 271 LEU A CA 1
ATOM 1435 C C . LEU A 1 268 ? 1.657 11.598 30.649 1.00 27.41 271 LEU A C 1
ATOM 1436 O O . LEU A 1 268 ? 0.599 11.513 30.029 1.00 25.84 271 LEU A O 1
ATOM 1441 N N . GLY A 1 269 ? 2.061 10.671 31.513 1.00 28.90 272 GLY A N 1
ATOM 1442 C CA . GLY A 1 269 ? 1.254 9.492 31.776 1.00 27.20 272 GLY A CA 1
ATOM 1443 C C . GLY A 1 269 ? 1.860 8.473 32.721 1.00 27.61 272 GLY A C 1
ATOM 1444 O O . GLY A 1 269 ? 3.077 8.290 32.757 1.00 21.68 272 GLY A O 1
ATOM 1445 N N . LYS A 1 270 ? 1.001 7.858 33.535 1.00 26.82 273 LYS A N 1
ATOM 1446 C CA . LYS A 1 270 ? 1.327 6.626 34.241 1.00 28.33 273 LYS A CA 1
ATOM 1447 C C . LYS A 1 270 ? 0.341 5.581 33.749 1.00 26.05 273 LYS A C 1
ATOM 1448 O O . LYS A 1 270 ? -0.861 5.714 33.973 1.00 27.79 273 LYS A O 1
ATOM 1454 N N . TYR A 1 271 ? 0.820 4.524 33.109 1.00 21.28 274 TYR A N 1
ATOM 1455 C CA . TYR A 1 271 ? -0.118 3.691 32.372 1.00 20.65 274 TYR A CA 1
ATOM 1456 C C . TYR A 1 271 ? 0.337 2.255 32.263 1.00 20.71 274 TYR A C 1
ATOM 1457 O O . TYR A 1 271 ? 1.532 1.954 32.324 1.00 23.56 274 TYR A O 1
ATOM 1466 N N . ALA A 1 272 ? -0.630 1.369 32.068 1.00 19.85 275 ALA A N 1
ATOM 1467 C CA . ALA A 1 272 ? -0.331 0.007 31.662 1.00 23.70 275 ALA A CA 1
ATOM 1468 C C . ALA A 1 272 ? -0.227 -0.026 30.139 1.00 23.51 275 ALA A C 1
ATOM 1469 O O . ALA A 1 272 ? -0.860 0.780 29.452 1.00 23.76 275 ALA A O 1
ATOM 1471 N N . VAL A 1 273 ? 0.580 -0.948 29.627 1.00 22.81 276 VAL A N 1
ATOM 1472 C CA . VAL A 1 273 ? 0.733 -1.176 28.197 1.00 21.16 276 VAL A CA 1
ATOM 1473 C C . VAL A 1 273 ? -0.066 -2.400 27.768 1.00 22.42 276 VAL A C 1
ATOM 1474 O O . VAL A 1 273 ? 0.023 -3.451 28.405 1.00 22.89 276 VAL A O 1
ATOM 1478 N N . TYR A 1 274 ? -0.893 -2.237 26.737 1.00 19.65 277 TYR A N 1
ATOM 1479 C CA . TYR A 1 274 ? -1.690 -3.340 26.206 1.00 20.18 277 TYR A CA 1
ATOM 1480 C C . TYR A 1 274 ? -1.312 -3.686 24.767 1.00 21.81 277 TYR A C 1
ATOM 1481 O O . TYR A 1 274 ? -0.977 -2.818 23.960 1.00 22.41 277 TYR A O 1
ATOM 1490 N N . ARG A 1 275 ? -1.367 -4.972 24.463 1.00 22.22 278 ARG A N 1
ATOM 1491 C CA . ARG A 1 275 ? -1.023 -5.471 23.146 1.00 31.96 278 ARG A CA 1
ATOM 1492 C C . ARG A 1 275 ? -2.268 -5.944 22.442 1.00 35.92 278 ARG A C 1
ATOM 1493 O O . ARG A 1 275 ? -3.007 -6.771 22.975 1.00 37.17 278 ARG A O 1
ATOM 1501 N N . LEU A 1 276 ? -2.464 -5.453 21.226 1.00 40.05 279 LEU A N 1
ATOM 1502 C CA . LEU A 1 276 ? -3.565 -5.887 20.382 1.00 51.57 279 LEU A CA 1
ATOM 1503 C C . LEU A 1 276 ? -3.442 -7.366 20.041 1.00 53.74 279 LEU A C 1
ATOM 1504 O O . LEU A 1 276 ? -2.692 -7.739 19.145 1.00 57.89 279 LEU A O 1
ATOM 1509 N N . THR B 1 2 ? 32.880 21.877 -6.239 1.00 103.75 5 THR B N 1
ATOM 1510 C CA . THR B 1 2 ? 32.434 23.290 -6.172 1.00 101.83 5 THR B CA 1
ATOM 1511 C C . THR B 1 2 ? 31.875 23.984 -7.433 1.00 98.34 5 THR B C 1
ATOM 1512 O O . THR B 1 2 ? 31.590 25.184 -7.381 1.00 98.99 5 THR B O 1
ATOM 1516 N N . MET B 1 3 ? 31.692 23.273 -8.544 1.00 94.04 6 MET B N 1
ATOM 1517 C CA . MET B 1 3 ? 31.151 23.900 -9.749 1.00 86.62 6 MET B CA 1
ATOM 1518 C C . MET B 1 3 ? 29.626 23.987 -9.716 1.00 72.64 6 MET B C 1
ATOM 1519 O O . MET B 1 3 ? 29.063 25.075 -9.729 1.00 71.85 6 MET B O 1
ATOM 1524 N N . LYS B 1 4 ? 28.970 22.828 -9.711 1.00 59.95 7 LYS B N 1
ATOM 1525 C CA . LYS B 1 4 ? 27.505 22.729 -9.667 1.00 51.95 7 LYS B CA 1
ATOM 1526 C C . LYS B 1 4 ? 26.963 22.386 -8.283 1.00 45.07 7 LYS B C 1
ATOM 1527 O O . LYS B 1 4 ? 27.532 21.564 -7.573 1.00 42.19 7 LYS B O 1
ATOM 1533 N N . ILE B 1 5 ? 25.875 23.039 -7.902 1.00 45.83 8 ILE B N 1
ATOM 1534 C CA . ILE B 1 5 ? 25.275 22.835 -6.597 1.00 42.07 8 ILE B CA 1
ATOM 1535 C C . ILE B 1 5 ? 23.787 22.525 -6.652 1.00 39.21 8 ILE B C 1
ATOM 1536 O O . ILE B 1 5 ? 23.016 23.242 -7.285 1.00 42.72 8 ILE B O 1
ATOM 1541 N N . ALA B 1 6 ? 23.401 21.434 -5.997 1.00 35.54 9 ALA B N 1
ATOM 1542 C CA . ALA B 1 6 ? 21.998 21.052 -5.887 1.00 33.18 9 ALA B CA 1
ATOM 1543 C C . ALA B 1 6 ? 21.357 21.668 -4.650 1.00 33.32 9 ALA B C 1
ATOM 1544 O O . ALA B 1 6 ? 21.975 21.722 -3.582 1.00 33.40 9 ALA B O 1
ATOM 1546 N N . TYR B 1 7 ? 20.113 22.113 -4.790 1.00 32.49 10 TYR B N 1
ATOM 1547 C CA . TYR B 1 7 ? 19.370 22.661 -3.663 1.00 35.89 10 TYR B CA 1
ATOM 1548 C C . TYR B 1 7 ? 17.917 22.228 -3.763 1.00 35.27 10 TYR B C 1
ATOM 1549 O O . TYR B 1 7 ? 17.472 21.771 -4.816 1.00 35.78 10 TYR B O 1
ATOM 1558 N N . LEU B 1 8 ? 17.189 22.349 -2.660 1.00 32.86 11 LEU B N 1
ATOM 1559 C CA . LEU B 1 8 ? 15.781 22.007 -2.652 1.00 35.35 11 LEU B CA 1
ATOM 1560 C C . LEU B 1 8 ? 15.006 23.106 -3.370 1.00 41.63 11 LEU B C 1
ATOM 1561 O O . LEU B 1 8 ? 14.963 24.256 -2.920 1.00 40.98 11 LEU B O 1
ATOM 1566 N N . GLY B 1 9 ? 14.403 22.740 -4.495 1.00 44.01 12 GLY B N 1
ATOM 1567 C CA . GLY B 1 9 ? 13.681 23.680 -5.327 1.00 46.70 12 GLY B CA 1
ATOM 1568 C C . GLY B 1 9 ? 12.329 24.000 -4.726 1.00 47.72 12 GLY B C 1
ATOM 1569 O O . GLY B 1 9 ? 11.988 23.484 -3.662 1.00 47.19 12 GLY B O 1
ATOM 1570 N N . PRO B 1 10 ? 11.540 24.840 -5.413 1.00 55.46 13 PRO B N 1
ATOM 1571 C CA . PRO B 1 10 ? 11.884 25.486 -6.683 1.00 56.30 13 PRO B CA 1
ATOM 1572 C C . PRO B 1 10 ? 12.780 26.707 -6.517 1.00 58.40 13 PRO B C 1
ATOM 1573 O O . PRO B 1 10 ? 13.157 27.064 -5.400 1.00 57.13 13 PRO B O 1
ATOM 1577 N N . SER B 1 11 ? 13.135 27.315 -7.643 1.00 56.83 14 SER B N 1
ATOM 1578 C CA . SER B 1 11 ? 13.778 28.623 -7.669 1.00 56.32 14 SER B CA 1
ATOM 1579 C C . SER B 1 11 ? 13.069 29.629 -6.755 1.00 54.44 14 SER B C 1
ATOM 1580 O O . SER B 1 11 ? 11.845 29.631 -6.643 1.00 52.82 14 SER B O 1
ATOM 1583 N N . GLY B 1 12 ? 13.858 30.454 -6.075 1.00 53.63 15 GLY B N 1
ATOM 1584 C CA . GLY B 1 12 ? 13.348 31.392 -5.091 1.00 54.00 15 GLY B CA 1
ATOM 1585 C C . GLY B 1 12 ? 12.932 30.813 -3.749 1.00 52.90 15 GLY B C 1
ATOM 1586 O O . GLY B 1 12 ? 12.293 31.504 -2.953 1.00 54.99 15 GLY B O 1
ATOM 1587 N N . SER B 1 13 ? 13.295 29.560 -3.482 1.00 47.88 16 SER B N 1
ATOM 1588 C CA . SER B 1 13 ? 12.976 28.944 -2.196 1.00 41.07 16 SER B CA 1
ATOM 1589 C C . SER B 1 13 ? 13.949 29.418 -1.128 1.00 36.84 16 SER B C 1
ATOM 1590 O O . SER B 1 13 ? 14.987 30.010 -1.435 1.00 35.68 16 SER B O 1
ATOM 1593 N N . PHE B 1 14 ? 13.598 29.182 0.132 1.00 39.28 17 PHE B N 1
ATOM 1594 C CA . PHE B 1 14 ? 14.516 29.437 1.237 1.00 38.07 17 PHE B CA 1
ATOM 1595 C C . PHE B 1 14 ? 15.846 28.726 1.010 1.00 36.31 17 PHE B C 1
ATOM 1596 O O . PHE B 1 14 ? 16.910 29.316 1.206 1.00 38.80 17 PHE B O 1
ATOM 1604 N N . THR B 1 15 ? 15.781 27.465 0.589 1.00 36.03 18 THR B N 1
ATOM 1605 C CA . THR B 1 15 ? 16.988 26.677 0.351 1.00 35.31 18 THR B CA 1
ATOM 1606 C C . THR B 1 15 ? 17.800 27.244 -0.806 1.00 35.97 18 THR B C 1
ATOM 1607 O O . THR B 1 15 ? 19.033 27.245 -0.773 1.00 35.76 18 THR B O 1
ATOM 1611 N N . HIS B 1 16 ? 17.098 27.748 -1.818 1.00 40.00 19 HIS B N 1
ATOM 1612 C CA . HIS B 1 16 ? 17.735 28.485 -2.908 1.00 40.07 19 HIS B CA 1
ATOM 1613 C C . HIS B 1 16 ? 18.520 29.678 -2.386 1.00 39.59 19 HIS B C 1
ATOM 1614 O O . HIS B 1 16 ? 19.690 29.868 -2.733 1.00 38.30 19 HIS B O 1
ATOM 1621 N N . ASN B 1 17 ? 17.861 30.493 -1.571 1.00 40.77 20 ASN B N 1
ATOM 1622 C CA . ASN B 1 17 ? 18.513 31.630 -0.933 1.00 40.76 20 ASN B CA 1
ATOM 1623 C C . ASN B 1 17 ? 19.762 31.222 -0.153 1.00 37.84 20 ASN B C 1
ATOM 1624 O O . ASN B 1 17 ? 20.788 31.896 -0.208 1.00 33.81 20 ASN B O 1
ATOM 1629 N N . VAL B 1 18 ? 19.685 30.091 0.541 1.00 36.06 21 VAL B N 1
ATOM 1630 C CA . VAL B 1 18 ? 20.818 29.607 1.328 1.00 33.72 21 VAL B CA 1
ATOM 1631 C C . VAL B 1 18 ? 21.993 29.210 0.431 1.00 35.36 21 VAL B C 1
ATOM 1632 O O . VAL B 1 18 ? 23.149 29.523 0.727 1.00 36.00 21 VAL B O 1
ATOM 1636 N N . ALA B 1 19 ? 21.689 28.537 -0.675 1.00 34.98 22 ALA B N 1
ATOM 1637 C CA . ALA B 1 19 ? 22.721 27.990 -1.542 1.00 34.27 22 ALA B CA 1
ATOM 1638 C C . ALA B 1 19 ? 23.473 29.111 -2.264 1.00 35.50 22 ALA B C 1
ATOM 1639 O O . ALA B 1 19 ? 24.669 28.992 -2.541 1.00 34.96 22 ALA B O 1
ATOM 1641 N N . LEU B 1 20 ? 22.769 30.204 -2.542 1.00 37.58 23 LEU B N 1
ATOM 1642 C CA . LEU B 1 20 ? 23.378 31.405 -3.128 1.00 44.25 23 LEU B CA 1
ATOM 1643 C C . LEU B 1 20 ? 24.513 31.989 -2.290 1.00 45.58 23 LEU B C 1
ATOM 1644 O O . LEU B 1 20 ? 25.516 32.459 -2.823 1.00 42.06 23 LEU B O 1
ATOM 1649 N N . HIS B 1 21 ? 24.340 31.968 -0.973 1.00 44.60 24 HIS B N 1
ATOM 1650 C CA . HIS B 1 21 ? 25.301 32.586 -0.071 1.00 43.35 24 HIS B CA 1
ATOM 1651 C C . HIS B 1 21 ? 26.537 31.707 0.107 1.00 43.97 24 HIS B C 1
ATOM 1652 O O . HIS B 1 21 ? 27.660 32.206 0.224 1.00 46.18 24 HIS B O 1
ATOM 1659 N N . ALA B 1 22 ? 26.325 30.394 0.110 1.00 40.94 25 ALA B N 1
ATOM 1660 C CA . ALA B 1 22 ? 27.417 29.452 0.298 1.00 39.20 25 ALA B CA 1
ATOM 1661 C C . ALA B 1 22 ? 28.288 29.403 -0.952 1.00 39.37 25 ALA B C 1
ATOM 1662 O O . ALA B 1 22 ? 29.508 29.248 -0.870 1.00 37.97 25 ALA B O 1
ATOM 1664 N N . PHE B 1 23 ? 27.642 29.524 -2.108 1.00 39.03 26 PHE B N 1
ATOM 1665 C CA . PHE B 1 23 ? 28.289 29.306 -3.398 1.00 41.38 26 PHE B CA 1
ATOM 1666 C C . PHE B 1 23 ? 27.876 30.371 -4.411 1.00 45.64 26 PHE B C 1
ATOM 1667 O O . PHE B 1 23 ? 27.145 30.079 -5.357 1.00 45.23 26 PHE B O 1
ATOM 1675 N N . PRO B 1 24 ? 28.331 31.617 -4.210 1.00 49.52 27 PRO B N 1
ATOM 1676 C CA . PRO B 1 24 ? 27.830 32.707 -5.055 1.00 51.08 27 PRO B CA 1
ATOM 1677 C C . PRO B 1 24 ? 28.314 32.639 -6.507 1.00 51.03 27 PRO B C 1
ATOM 1678 O O . PRO B 1 24 ? 27.620 33.140 -7.392 1.00 52.41 27 PRO B O 1
ATOM 1682 N N . ALA B 1 25 ? 29.479 32.039 -6.741 1.00 50.66 28 ALA B N 1
ATOM 1683 C CA . ALA B 1 25 ? 30.045 31.927 -8.090 1.00 49.10 28 ALA B CA 1
ATOM 1684 C C . ALA B 1 25 ? 29.637 30.667 -8.857 1.00 49.80 28 ALA B C 1
ATOM 1685 O O . ALA B 1 25 ? 30.174 30.395 -9.930 1.00 50.46 28 ALA B O 1
ATOM 1687 N N . ALA B 1 26 ? 28.681 29.909 -8.337 1.00 46.35 29 ALA B N 1
ATOM 1688 C CA . ALA B 1 26 ? 28.477 28.548 -8.824 1.00 45.54 29 ALA B CA 1
ATOM 1689 C C . ALA B 1 26 ? 27.164 28.357 -9.583 1.00 39.91 29 ALA B C 1
ATOM 1690 O O . ALA B 1 26 ? 26.264 29.191 -9.525 1.00 40.69 29 ALA B O 1
ATOM 1692 N N . ASP B 1 27 ? 27.082 27.254 -10.316 1.00 39.95 30 ASP B N 1
ATOM 1693 C CA . ASP B 1 27 ? 25.864 26.886 -11.026 1.00 47.01 30 ASP B CA 1
ATOM 1694 C C . ASP B 1 27 ? 24.948 26.110 -10.096 1.00 44.28 30 ASP B C 1
ATOM 1695 O O . ASP B 1 27 ? 25.296 25.027 -9.638 1.00 45.48 30 ASP B O 1
ATOM 1700 N N . LEU B 1 28 ? 23.785 26.681 -9.802 1.00 41.95 31 LEU B N 1
ATOM 1701 C CA . LEU B 1 28 ? 22.897 26.116 -8.795 1.00 40.23 31 LEU B CA 1
ATOM 1702 C C . LEU B 1 28 ? 21.722 25.422 -9.472 1.00 42.75 31 LEU B C 1
ATOM 1703 O O . LEU B 1 28 ? 20.979 26.044 -10.223 1.00 42.65 31 LEU B O 1
ATOM 1708 N N . LEU B 1 29 ? 21.577 24.123 -9.223 1.00 43.01 32 LEU B N 1
ATOM 1709 C CA . LEU B 1 29 ? 20.537 23.337 -9.872 1.00 45.09 32 LEU B CA 1
ATOM 1710 C C . LEU B 1 29 ? 19.491 22.863 -8.883 1.00 43.74 32 LEU B C 1
ATOM 1711 O O . LEU B 1 29 ? 19.820 22.274 -7.868 1.00 43.86 32 LEU B O 1
ATOM 1716 N N . PRO B 1 30 ? 18.215 23.120 -9.186 1.00 43.98 33 PRO B N 1
ATOM 1717 C CA . PRO B 1 30 ? 17.165 22.773 -8.228 1.00 41.95 33 PRO B CA 1
ATOM 1718 C C . PRO B 1 30 ? 16.686 21.330 -8.391 1.00 43.69 33 PRO B C 1
ATOM 1719 O O . PRO B 1 30 ? 16.692 20.780 -9.496 1.00 45.49 33 PRO B O 1
ATOM 1723 N N . PHE B 1 31 ? 16.282 20.714 -7.289 1.00 42.15 34 PHE B N 1
ATOM 1724 C CA . PHE B 1 31 ? 15.699 19.382 -7.350 1.00 41.20 34 PHE B CA 1
ATOM 1725 C C . PHE B 1 31 ? 14.442 19.383 -6.485 1.00 40.84 34 PHE B C 1
ATOM 1726 O O . PHE B 1 31 ? 14.305 20.226 -5.587 1.00 37.03 34 PHE B O 1
ATOM 1734 N N . GLU B 1 32 ? 13.550 18.425 -6.731 1.00 40.83 35 GLU B N 1
ATOM 1735 C CA . GLU B 1 32 ? 12.156 18.522 -6.294 1.00 47.94 35 GLU B CA 1
ATOM 1736 C C . GLU B 1 32 ? 11.940 18.195 -4.823 1.00 45.79 35 GLU B C 1
ATOM 1737 O O . GLU B 1 32 ? 10.982 18.664 -4.208 1.00 47.73 35 GLU B O 1
ATOM 1743 N N . ASN B 1 33 ? 12.836 17.402 -4.253 1.00 42.04 36 ASN B N 1
ATOM 1744 C CA . ASN B 1 33 ? 12.711 17.015 -2.857 1.00 37.38 36 ASN B CA 1
ATOM 1745 C C . ASN B 1 33 ? 14.081 16.680 -2.297 1.00 35.51 36 ASN B C 1
ATOM 1746 O O . ASN B 1 33 ? 15.034 16.482 -3.054 1.00 32.48 36 ASN B O 1
ATOM 1751 N N . ILE B 1 34 ? 14.166 16.620 -0.971 1.00 34.33 37 ILE B N 1
ATOM 1752 C CA . ILE B 1 34 ? 15.435 16.456 -0.268 1.00 29.94 37 ILE B CA 1
ATOM 1753 C C . ILE B 1 34 ? 16.177 15.209 -0.739 1.00 28.40 37 ILE B C 1
ATOM 1754 O O . ILE B 1 34 ? 17.369 15.261 -1.013 1.00 29.36 37 ILE B O 1
ATOM 1759 N N . THR B 1 35 ? 15.457 14.103 -0.878 1.00 30.91 38 THR B N 1
ATOM 1760 C CA . THR B 1 35 ? 16.061 12.853 -1.334 1.00 30.54 38 THR B CA 1
ATOM 1761 C C . THR B 1 35 ? 16.761 12.998 -2.688 1.00 31.50 38 THR B C 1
ATOM 1762 O O . THR B 1 35 ? 17.891 12.539 -2.862 1.00 29.54 38 THR B O 1
ATOM 1766 N N . GLU B 1 36 ? 16.095 13.659 -3.632 1.00 30.15 39 GLU B N 1
ATOM 1767 C CA . GLU B 1 36 ? 16.647 13.861 -4.966 1.00 30.57 39 GLU B CA 1
ATOM 1768 C C . GLU B 1 36 ? 17.804 14.862 -4.978 1.00 34.17 39 GLU B C 1
ATOM 1769 O O . GLU B 1 36 ? 18.742 14.714 -5.764 1.00 34.52 39 GLU B O 1
ATOM 1775 N N . VAL B 1 37 ? 17.726 15.892 -4.135 1.00 30.97 40 VAL B N 1
ATOM 1776 C CA . VAL B 1 37 ? 18.869 16.774 -3.902 1.00 30.97 40 VAL B CA 1
ATOM 1777 C C . VAL B 1 37 ? 20.130 16.009 -3.502 1.00 29.41 40 VAL B C 1
ATOM 1778 O O . VAL B 1 37 ? 21.193 16.189 -4.101 1.00 29.57 40 VAL B O 1
ATOM 1782 N N . ILE B 1 38 ? 20.007 15.172 -2.477 1.00 28.52 41 ILE B N 1
ATOM 1783 C CA . ILE B 1 38 ? 21.125 14.349 -2.022 1.00 31.38 41 ILE B CA 1
ATOM 1784 C C . ILE B 1 38 ? 21.563 13.303 -3.053 1.00 32.32 41 ILE B C 1
ATOM 1785 O O . ILE B 1 38 ? 22.758 13.122 -3.285 1.00 35.63 41 ILE B O 1
ATOM 1790 N N . LYS B 1 39 ? 20.604 12.629 -3.678 1.00 32.01 42 LYS B N 1
ATOM 1791 C CA . LYS B 1 39 ? 20.905 11.692 -4.773 1.00 34.71 42 LYS B CA 1
ATOM 1792 C C . LYS B 1 39 ? 21.680 12.330 -5.929 1.00 34.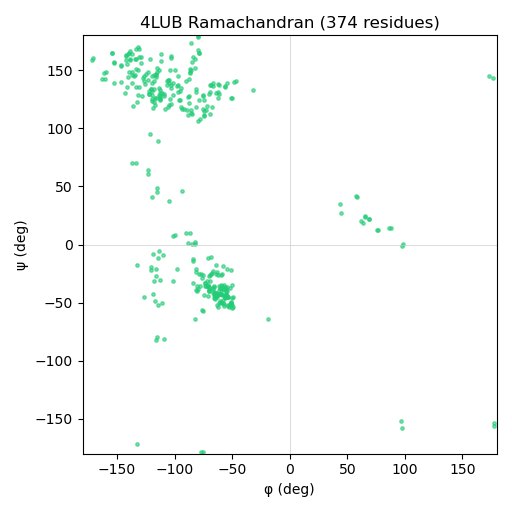18 42 LYS B C 1
AT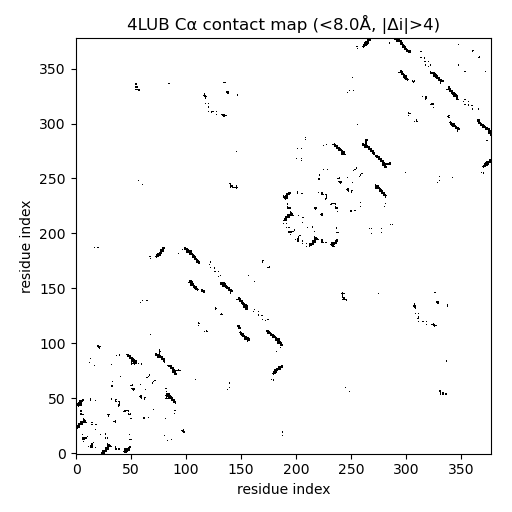OM 1793 O O . LYS B 1 39 ? 22.532 11.685 -6.542 1.00 32.56 42 LYS B O 1
ATOM 1799 N N . ALA B 1 40 ? 21.373 13.589 -6.228 1.00 35.71 43 ALA B N 1
ATOM 1800 C CA . ALA B 1 40 ? 22.111 14.358 -7.234 1.00 34.37 43 ALA B CA 1
ATOM 1801 C C . ALA B 1 40 ? 23.615 14.403 -6.961 1.00 37.06 43 ALA B C 1
ATOM 1802 O O . ALA B 1 40 ? 24.430 14.354 -7.882 1.00 35.39 43 ALA B O 1
ATOM 1804 N N . TYR B 1 41 ? 23.985 14.504 -5.690 1.00 34.17 44 TYR B N 1
ATOM 1805 C CA . TYR B 1 41 ? 25.395 14.486 -5.334 1.00 37.15 44 TYR B CA 1
ATOM 1806 C C . TYR B 1 41 ? 25.948 13.088 -5.534 1.00 38.09 44 TYR B C 1
ATOM 1807 O O . TYR B 1 41 ? 27.043 12.907 -6.063 1.00 36.37 44 TYR B O 1
ATOM 1816 N N . GLU B 1 42 ? 25.173 12.106 -5.082 1.00 39.96 45 GLU B N 1
ATOM 1817 C CA . GLU B 1 42 ? 25.566 10.706 -5.119 1.00 43.11 45 GLU B CA 1
ATOM 1818 C C . GLU B 1 42 ? 25.842 10.277 -6.561 1.00 44.92 45 GLU B C 1
ATOM 1819 O O . GLU B 1 42 ? 26.734 9.472 -6.825 1.00 45.16 45 GLU B O 1
ATOM 1825 N N . SER B 1 43 ? 25.057 10.824 -7.484 1.00 45.99 46 SER B N 1
ATOM 1826 C CA . SER B 1 43 ? 25.192 10.544 -8.909 1.00 47.30 46 SER B CA 1
ATOM 1827 C C . SER B 1 43 ? 26.269 11.372 -9.607 1.00 46.86 46 SER B C 1
ATOM 1828 O O . SER B 1 43 ? 26.466 11.238 -10.814 1.00 44.88 46 SER B O 1
ATOM 1831 N N . LYS B 1 44 ? 26.948 12.225 -8.842 1.00 47.60 47 LYS B N 1
ATOM 1832 C CA . LYS B 1 44 ? 28.027 13.081 -9.346 1.00 50.20 47 LYS B CA 1
ATOM 1833 C C . LYS B 1 44 ? 27.547 14.120 -10.364 1.00 49.54 47 LYS B C 1
ATOM 1834 O O . LYS B 1 44 ? 28.336 14.590 -11.183 1.00 51.41 47 LYS B O 1
ATOM 1840 N N . GLN B 1 45 ? 26.263 14.468 -10.327 1.00 46.46 48 GLN B N 1
ATOM 1841 C CA . GLN B 1 45 ? 25.765 15.600 -11.107 1.00 47.78 48 GLN B CA 1
ATOM 1842 C C . GLN B 1 45 ? 26.204 16.914 -10.485 1.00 46.02 48 GLN B C 1
ATOM 1843 O O . GLN B 1 45 ? 26.466 17.900 -11.177 1.00 45.88 48 GLN B O 1
ATOM 1849 N N . VAL B 1 46 ? 26.297 16.917 -9.162 1.00 41.71 49 VAL B N 1
ATOM 1850 C CA . VAL B 1 46 ? 26.607 18.138 -8.447 1.00 38.42 49 VAL B CA 1
ATOM 1851 C C . VAL B 1 46 ? 27.704 17.895 -7.445 1.00 42.84 49 VAL B C 1
ATOM 1852 O O . VAL B 1 46 ? 28.118 16.759 -7.164 1.00 46.41 49 VAL B O 1
ATOM 1856 N N . CYS B 1 47 ? 28.174 19.011 -6.924 1.00 40.97 50 CYS B N 1
ATOM 1857 C CA . CYS B 1 47 ? 29.381 19.060 -6.146 1.00 41.51 50 CYS B CA 1
ATOM 1858 C C . CYS B 1 47 ? 29.162 19.127 -4.642 1.00 36.66 50 CYS B C 1
ATOM 1859 O O . CYS B 1 47 ? 29.945 18.600 -3.852 1.00 38.38 50 CYS B O 1
ATOM 1862 N N . PHE B 1 48 ? 28.052 19.759 -4.288 1.00 34.16 51 PHE B N 1
ATOM 1863 C CA . PHE B 1 48 ? 27.570 19.946 -2.927 1.00 31.83 51 PHE B CA 1
ATOM 1864 C C . PHE B 1 48 ? 26.060 19.922 -3.023 1.00 31.68 51 PHE B C 1
ATO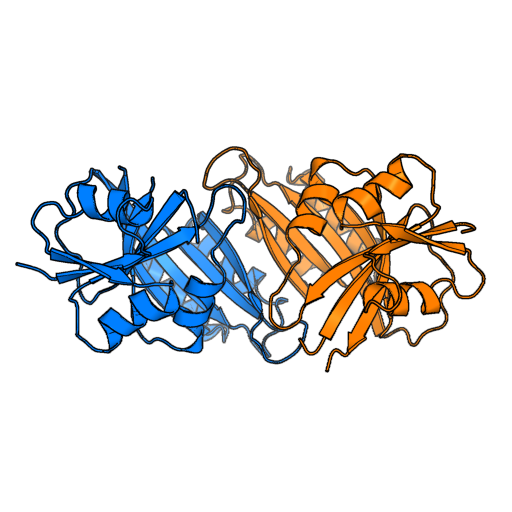M 1865 O O . PHE B 1 48 ? 25.510 20.216 -4.082 1.00 33.27 51 PHE B O 1
ATOM 1873 N N . ALA B 1 49 ? 25.385 19.562 -1.942 1.00 31.40 52 ALA B N 1
ATOM 1874 C CA . ALA B 1 49 ? 23.937 19.668 -1.914 1.00 28.93 52 ALA B CA 1
ATOM 1875 C C . ALA B 1 49 ? 23.530 20.482 -0.694 1.00 32.44 52 ALA B C 1
ATOM 1876 O O . AL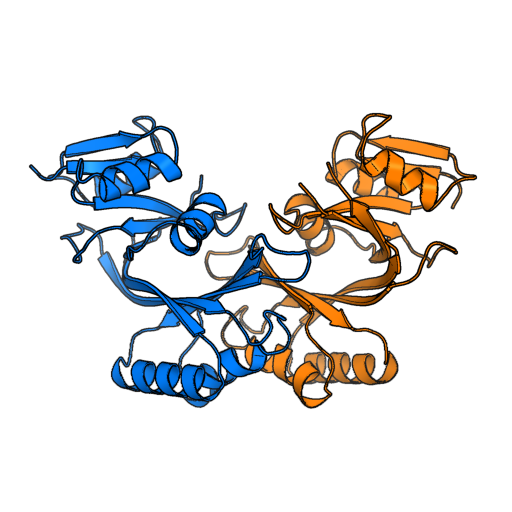A B 1 49 ? 24.190 20.420 0.343 1.00 35.21 52 ALA B O 1
ATOM 1878 N N . ILE B 1 50 ? 22.470 21.273 -0.834 1.00 30.95 53 ILE B N 1
ATOM 1879 C CA . ILE B 1 50 ? 21.970 22.097 0.262 1.00 29.81 53 ILE B CA 1
ATOM 1880 C C . ILE B 1 50 ? 20.534 21.712 0.589 1.00 29.14 53 ILE B C 1
ATOM 1881 O O . ILE B 1 50 ? 19.661 21.710 -0.281 1.00 28.50 53 ILE B O 1
ATOM 1886 N N . VAL B 1 51 ? 20.317 21.348 1.849 1.00 22.79 54 VAL B N 1
ATOM 1887 C CA . VAL B 1 51 ? 19.015 20.905 2.330 1.00 22.57 54 VAL B CA 1
ATOM 1888 C C . VAL B 1 51 ? 18.691 21.515 3.692 1.00 23.42 54 VAL B C 1
ATOM 1889 O O . VAL B 1 51 ? 19.591 21.775 4.488 1.00 23.93 54 VAL B O 1
ATOM 1893 N N . PRO B 1 52 ? 17.398 21.761 3.959 1.00 28.64 55 PRO B N 1
ATOM 1894 C CA . PRO B 1 52 ? 16.957 22.107 5.315 1.00 24.28 55 PRO B CA 1
ATOM 1895 C C . PRO B 1 52 ? 17.101 20.899 6.226 1.00 25.12 55 PRO B C 1
ATOM 1896 O O . PRO B 1 52 ? 16.825 19.778 5.783 1.00 24.50 55 PRO B O 1
ATOM 1900 N N . VAL B 1 53 ? 17.596 21.083 7.449 1.00 23.37 56 VAL B N 1
ATOM 1901 C CA . VAL B 1 53 ? 17.662 19.950 8.365 1.00 22.96 56 VAL B CA 1
ATOM 1902 C C . VAL B 1 53 ? 16.833 20.117 9.640 1.00 21.98 56 VAL B C 1
ATOM 1903 O O . VAL B 1 53 ? 16.346 19.135 10.185 1.00 22.24 56 VAL B O 1
ATOM 1907 N N . GLU B 1 54 ? 16.679 21.342 10.126 1.00 20.65 57 GLU B N 1
ATOM 1908 C CA . GLU B 1 54 ? 15.926 21.550 11.355 1.00 21.69 57 GLU B CA 1
ATOM 1909 C C . GLU B 1 54 ? 15.281 22.919 11.443 1.00 22.87 57 GLU B C 1
ATOM 1910 O O . GLU B 1 54 ? 15.916 23.916 11.127 1.00 23.80 57 GLU B O 1
ATOM 1916 N N . ASN B 1 55 ? 14.045 22.961 11.934 1.00 22.01 58 ASN B N 1
ATOM 1917 C CA . ASN B 1 55 ? 13.325 24.215 12.125 1.00 23.33 58 ASN B CA 1
ATOM 1918 C C . ASN B 1 55 ? 13.037 24.435 13.603 1.00 24.61 58 ASN B C 1
ATOM 1919 O O . ASN B 1 55 ? 12.787 23.483 14.345 1.00 24.55 58 ASN B O 1
ATOM 1924 N N . SER B 1 56 ? 13.059 25.695 14.020 1.00 24.68 59 SER B N 1
ATOM 1925 C CA . SER B 1 56 ? 12.888 26.063 15.422 1.00 29.03 59 SER B CA 1
ATOM 1926 C C . SER B 1 56 ? 11.504 25.710 15.985 1.00 29.28 59 SER B C 1
ATOM 1927 O O . SER B 1 56 ? 11.323 25.663 17.204 1.00 29.66 59 SER B O 1
ATOM 1930 N N . ILE B 1 57 ? 10.528 25.475 15.113 1.00 26.61 60 ILE B N 1
ATOM 1931 C CA . ILE B 1 57 ? 9.175 25.154 15.574 1.00 32.15 60 ILE B CA 1
ATOM 1932 C C . ILE B 1 57 ? 8.800 23.699 15.271 1.00 32.34 60 ILE B C 1
ATOM 1933 O O . ILE B 1 57 ? 8.341 22.982 16.159 1.00 32.58 60 ILE B O 1
ATOM 1938 N N . GLU B 1 58 ? 8.985 23.258 14.032 1.00 35.08 61 GLU B N 1
ATOM 1939 C CA . GLU B 1 58 ? 8.668 21.875 13.666 1.00 37.06 61 GLU B CA 1
ATOM 1940 C C . GLU B 1 58 ? 9.702 20.848 14.134 1.00 32.44 61 GLU B C 1
ATOM 1941 O O . GLU B 1 58 ? 9.368 19.686 14.374 1.00 31.66 61 GLU B O 1
ATOM 1947 N N . GLY B 1 59 ? 10.957 21.264 14.254 1.00 29.74 62 GLY B N 1
ATOM 1948 C CA . GLY B 1 59 ? 12.016 20.347 14.645 1.00 27.03 62 GLY B CA 1
ATOM 1949 C C . GLY B 1 59 ? 12.820 19.788 13.483 1.00 25.95 62 GLY B C 1
ATOM 1950 O O . GLY B 1 59 ? 12.848 20.364 12.401 1.00 26.03 62 GLY B O 1
ATOM 1951 N N . SER B 1 60 ? 13.461 18.646 13.707 1.00 27.47 63 SER B N 1
ATOM 1952 C CA . SER B 1 60 ? 14.286 17.997 12.691 1.00 29.74 63 SER B CA 1
ATOM 1953 C C . SER B 1 60 ? 13.506 17.483 11.490 1.00 31.78 63 SER B C 1
ATOM 1954 O O . SER B 1 60 ? 12.416 16.933 11.628 1.00 33.73 63 SER B O 1
ATOM 1957 N N . VAL B 1 61 ? 14.077 17.676 10.307 1.00 29.22 64 VAL B N 1
ATOM 1958 C CA . VAL B 1 61 ? 13.474 17.194 9.072 1.00 26.02 64 VAL B CA 1
ATOM 1959 C C . VAL B 1 61 ? 13.762 15.701 8.918 1.00 27.33 64 VAL B C 1
ATOM 1960 O O . VAL B 1 61 ? 14.890 15.302 8.625 1.00 23.64 64 VAL B O 1
ATOM 1964 N N . HIS B 1 62 ? 12.738 14.882 9.139 1.00 27.55 65 HIS B N 1
ATOM 1965 C CA . HIS B 1 62 ? 12.878 13.427 9.103 1.00 28.54 65 HIS B CA 1
ATOM 1966 C C . HIS B 1 62 ? 13.550 12.920 7.829 1.00 27.46 65 HIS B C 1
ATOM 1967 O O . HIS B 1 62 ? 14.490 12.119 7.895 1.00 24.44 65 HIS B O 1
ATOM 1974 N N . GLU B 1 63 ? 13.037 13.356 6.679 1.00 24.04 66 GLU B N 1
ATOM 1975 C CA . GLU B 1 63 ? 13.580 12.953 5.380 1.00 25.81 66 GLU B CA 1
ATOM 1976 C C . GLU B 1 63 ? 15.096 13.115 5.281 1.00 24.84 66 GLU B C 1
ATOM 1977 O O . GLU B 1 63 ? 15.786 12.234 4.767 1.00 26.05 66 GLU B O 1
ATOM 1983 N N . THR B 1 64 ? 15.603 14.251 5.745 1.00 22.94 67 THR B N 1
ATOM 1984 C CA . THR B 1 64 ? 17.034 14.535 5.665 1.00 21.48 67 THR B CA 1
ATOM 1985 C C . THR B 1 64 ? 17.860 13.537 6.467 1.00 22.32 67 THR B C 1
ATOM 1986 O O . THR B 1 64 ? 18.772 12.901 5.939 1.00 23.49 67 THR B O 1
ATOM 1990 N N . PHE B 1 65 ? 17.516 13.378 7.739 1.00 19.84 68 PHE B N 1
ATOM 1991 C CA . PHE B 1 65 ? 18.264 12.498 8.627 1.00 20.50 68 PHE B CA 1
ATOM 1992 C C . PHE B 1 65 ? 18.115 11.003 8.327 1.00 22.98 68 PHE B C 1
ATOM 1993 O O . PHE B 1 65 ? 19.086 10.258 8.461 1.00 21.64 68 PHE B O 1
ATOM 2001 N N . ASP B 1 66 ? 16.917 10.549 7.960 1.00 22.44 69 ASP B N 1
ATOM 2002 C CA . ASP B 1 66 ? 16.754 9.150 7.549 1.00 26.45 69 ASP B CA 1
ATOM 2003 C C . ASP B 1 66 ? 17.614 8.805 6.332 1.00 27.02 69 ASP B C 1
ATOM 2004 O O . ASP B 1 66 ? 18.286 7.775 6.313 1.00 27.11 69 ASP B O 1
ATOM 2009 N N . TYR B 1 67 ? 17.563 9.636 5.300 1.00 26.21 70 TYR B N 1
ATOM 2010 C CA . TYR B 1 67 ? 18.401 9.408 4.126 1.00 26.16 70 TYR B CA 1
ATOM 2011 C C . TYR B 1 67 ? 19.904 9.450 4.440 1.00 28.39 70 TYR B C 1
ATOM 2012 O O . TYR B 1 67 ? 20.650 8.569 4.018 1.00 31.30 70 TYR B O 1
ATOM 2021 N N . LEU B 1 68 ? 20.346 10.501 5.124 1.00 24.83 71 LEU B N 1
ATOM 2022 C CA . LEU B 1 68 ? 21.747 10.624 5.528 1.00 25.32 71 LEU B CA 1
ATOM 2023 C C . LEU B 1 68 ? 22.276 9.475 6.383 1.00 28.24 71 LEU B C 1
ATOM 2024 O O . LEU B 1 68 ? 23.428 9.073 6.225 1.00 32.67 71 LEU B O 1
ATOM 2029 N N . PHE B 1 69 ? 21.463 8.952 7.291 1.00 24.06 72 PHE B N 1
ATOM 2030 C CA . PHE B 1 69 ? 21.901 7.806 8.078 1.00 26.78 72 PHE B CA 1
ATOM 2031 C C . PHE B 1 69 ? 21.893 6.497 7.298 1.00 28.61 72 PHE B C 1
ATOM 2032 O O . PHE B 1 69 ? 22.921 5.837 7.207 1.00 29.74 72 PHE B O 1
ATOM 2040 N N . HIS B 1 70 ? 20.738 6.128 6.745 1.00 27.58 73 HIS B N 1
ATOM 2041 C CA . HIS B 1 70 ? 20.552 4.815 6.119 1.00 31.68 73 HIS B CA 1
ATOM 2042 C C . HIS B 1 70 ? 21.303 4.624 4.810 1.00 39.09 73 HIS B C 1
ATOM 2043 O O . HIS B 1 70 ? 21.843 3.552 4.545 1.00 43.10 73 HIS B O 1
ATOM 2050 N N . GLN B 1 71 ? 21.333 5.659 3.984 1.00 48.13 74 GLN B N 1
ATOM 2051 C CA . GLN B 1 71 ? 21.701 5.471 2.588 1.00 51.18 74 GLN B CA 1
ATOM 2052 C C . GLN B 1 71 ? 22.946 6.228 2.161 1.00 52.9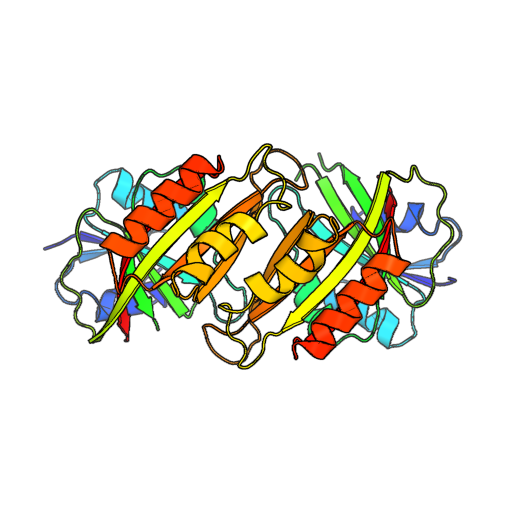6 74 GLN B C 1
ATOM 2053 O O . GLN B 1 71 ? 23.774 5.687 1.432 1.00 58.14 74 GLN B O 1
ATOM 2059 N N . ALA B 1 72 ? 23.076 7.480 2.583 1.00 48.17 75 ALA B N 1
ATOM 2060 C CA . ALA B 1 72 ? 24.159 8.300 2.061 1.00 46.34 75 ALA B CA 1
ATOM 2061 C C . ALA B 1 72 ? 25.502 8.085 2.760 1.00 42.94 75 ALA B C 1
ATOM 2062 O O . ALA B 1 72 ? 25.567 7.766 3.947 1.00 41.66 75 ALA B O 1
ATOM 2064 N N . LYS B 1 73 ? 26.564 8.318 1.997 1.00 42.65 76 LYS B N 1
ATOM 2065 C CA . LYS B 1 73 ? 27.940 8.308 2.469 1.00 43.55 76 LYS B CA 1
ATOM 2066 C C . LYS B 1 73 ? 28.472 9.691 2.097 1.00 42.38 76 LYS B C 1
ATOM 2067 O O . LYS B 1 73 ? 29.314 9.867 1.216 1.00 49.72 76 LYS B O 1
ATOM 2073 N N . ILE B 1 74 ? 27.862 10.686 2.726 1.00 36.83 77 ILE B N 1
ATOM 2074 C CA . ILE B 1 74 ? 28.148 12.088 2.477 1.00 34.68 77 ILE B CA 1
ATOM 2075 C C . ILE B 1 74 ? 28.088 12.785 3.834 1.00 30.66 77 ILE B C 1
ATOM 2076 O O . ILE B 1 74 ? 27.421 12.295 4.741 1.00 34.95 77 ILE B O 1
ATOM 2081 N N . GLU B 1 75 ? 28.777 13.909 3.985 1.00 26.91 78 GLU B N 1
ATOM 2082 C CA . GLU B 1 75 ? 28.776 14.631 5.260 1.00 26.73 78 GLU B CA 1
ATOM 2083 C C . GLU B 1 75 ? 28.309 16.075 5.160 1.00 25.80 78 GLU B C 1
ATOM 2084 O O . GLU B 1 75 ? 28.487 16.724 4.129 1.00 22.95 78 GLU B O 1
ATOM 2090 N N . ALA B 1 76 ? 27.677 16.567 6.223 1.00 23.84 79 ALA B N 1
ATOM 2091 C CA . ALA B 1 76 ? 27.545 18.009 6.402 1.00 25.06 79 ALA B CA 1
ATOM 2092 C C . ALA B 1 76 ? 28.927 18.671 6.538 1.00 22.34 79 ALA B C 1
ATOM 2093 O O . ALA B 1 76 ? 29.746 18.263 7.365 1.00 21.86 79 ALA B O 1
ATOM 2095 N N . VAL B 1 77 ? 29.199 19.670 5.707 1.00 23.41 80 VAL B N 1
ATOM 2096 C CA . VAL B 1 77 ? 30.496 20.348 5.744 1.00 22.91 80 VAL B CA 1
ATOM 2097 C C . VAL B 1 77 ? 30.368 21.835 6.078 1.00 25.93 80 VAL B C 1
ATOM 2098 O O . VAL B 1 77 ? 31.365 22.522 6.291 1.00 27.31 80 VAL B O 1
ATOM 2102 N N . ALA B 1 78 ? 29.133 22.323 6.124 1.00 27.24 81 ALA B N 1
ATOM 2103 C CA . ALA B 1 78 ? 28.844 23.674 6.588 1.00 25.71 81 ALA B CA 1
ATOM 2104 C C . ALA B 1 78 ? 27.371 23.776 6.964 1.00 23.68 81 ALA B C 1
ATOM 2105 O O . ALA B 1 78 ? 26.521 23.126 6.346 1.00 24.20 81 ALA B O 1
ATOM 2107 N N . GLU B 1 79 ? 27.072 24.599 7.965 1.00 23.78 82 GLU B N 1
ATOM 2108 C CA . GLU B 1 79 ? 25.692 24.892 8.337 1.00 27.30 82 GLU B CA 1
ATOM 2109 C C . GLU B 1 79 ? 25.366 26.382 8.212 1.00 24.42 82 GLU B C 1
ATOM 2110 O O . GLU B 1 79 ? 26.123 27.220 8.688 1.00 21.29 82 GLU B O 1
ATOM 2116 N N . ILE B 1 80 ? 24.245 26.702 7.569 1.00 24.65 83 ILE B N 1
ATOM 2117 C CA . ILE B 1 80 ? 23.761 28.084 7.501 1.00 27.24 83 ILE B CA 1
ATOM 2118 C C . ILE B 1 80 ? 22.384 28.179 8.141 1.00 27.42 83 ILE B C 1
ATOM 2119 O O . ILE B 1 80 ? 21.472 27.434 7.788 1.00 28.36 83 ILE B O 1
ATOM 2124 N N . ILE B 1 81 ? 22.252 29.072 9.113 1.00 25.28 84 ILE B N 1
ATOM 2125 C CA . ILE B 1 81 ? 20.964 29.340 9.743 1.00 26.30 84 ILE B CA 1
ATOM 2126 C C . ILE B 1 81 ? 20.233 30.531 9.127 1.00 25.97 84 ILE B C 1
ATOM 2127 O O . ILE B 1 81 ? 20.775 31.629 9.039 1.00 26.96 84 ILE B O 1
ATOM 2132 N N . LEU B 1 82 ? 19.004 30.282 8.689 1.00 29.08 85 LEU B N 1
ATOM 2133 C CA . LEU B 1 82 ? 18.141 31.287 8.063 1.00 31.79 85 LEU B CA 1
ATOM 2134 C C . LEU B 1 82 ? 16.961 31.707 8.922 1.00 33.57 85 LEU B C 1
ATOM 2135 O O . LEU B 1 82 ? 16.221 30.860 9.410 1.00 32.68 85 LEU B O 1
ATOM 2140 N N . PRO B 1 83 ? 16.776 33.026 9.092 1.00 38.52 86 PRO B N 1
ATOM 2141 C CA . PRO B 1 83 ? 15.516 33.551 9.628 1.00 40.47 86 PRO B CA 1
ATOM 2142 C C . PRO B 1 83 ? 14.362 33.321 8.656 1.00 45.25 86 PRO B C 1
ATOM 2143 O O . PRO B 1 83 ? 14.526 33.514 7.449 1.00 42.00 86 PRO B O 1
ATOM 2147 N N . ILE B 1 84 ? 13.218 32.891 9.178 1.00 51.25 87 ILE B N 1
ATOM 2148 C CA . ILE B 1 84 ? 12.002 32.764 8.382 1.00 60.29 87 ILE B CA 1
ATOM 2149 C C . ILE B 1 84 ? 10.939 33.701 8.945 1.00 68.65 87 ILE B C 1
ATOM 2150 O O . ILE B 1 84 ? 10.734 33.754 10.156 1.00 69.14 87 ILE B O 1
ATOM 2155 N N . LYS B 1 85 ? 10.270 34.445 8.071 1.00 77.12 88 LYS B N 1
ATOM 2156 C CA . LYS B 1 85 ? 9.191 35.326 8.507 1.00 83.92 88 LYS B CA 1
ATOM 2157 C C . LYS B 1 85 ? 7.847 34.884 7.938 1.00 87.19 88 LYS B C 1
ATOM 2158 O O . LYS B 1 85 ? 7.518 35.179 6.790 1.00 88.70 88 LYS B O 1
ATOM 2164 N N . GLU B 1 170 ? 8.769 28.445 9.738 1.00 104.55 173 GLU B N 1
ATOM 2165 C CA . GLU B 1 170 ? 8.863 29.155 11.042 1.00 101.01 173 GLU B CA 1
ATOM 2166 C C . GLU B 1 170 ? 10.250 29.744 11.382 1.00 95.17 173 GLU B C 1
ATOM 2167 O O . GLU B 1 170 ? 11.267 29.332 10.826 1.00 101.22 173 GLU B O 1
ATOM 2169 N N . ASN B 1 171 ? 10.242 30.684 12.334 1.00 80.31 174 ASN B N 1
ATOM 2170 C CA . ASN B 1 171 ? 11.337 31.617 12.651 1.00 67.72 174 ASN B CA 1
ATOM 2171 C C . ASN B 1 171 ? 12.743 31.265 12.157 1.00 55.30 174 ASN B C 1
ATOM 2172 O O . ASN B 1 171 ? 13.314 32.009 11.360 1.00 55.25 174 ASN B O 1
ATOM 2177 N N . TYR B 1 172 ? 13.325 30.173 12.644 1.00 42.55 175 TYR B N 1
ATOM 2178 C CA . TYR B 1 172 ? 14.691 29.831 12.238 1.00 37.76 175 TYR B CA 1
ATOM 2179 C C . TYR B 1 172 ? 14.887 28.386 11.793 1.00 34.56 175 TYR B C 1
ATOM 2180 O O . TYR B 1 172 ? 14.415 27.445 12.431 1.00 31.38 175 TYR B O 1
ATOM 2189 N N . THR B 1 173 ? 15.613 28.225 10.692 1.00 31.85 176 THR B N 1
ATOM 2190 C CA . THR B 1 173 ? 15.882 26.910 10.132 1.00 32.39 176 THR B CA 1
ATOM 2191 C C . THR B 1 173 ? 17.379 26.719 9.937 1.00 32.19 176 THR B C 1
ATOM 2192 O O . THR B 1 173 ? 18.087 27.630 9.493 1.00 33.61 176 THR B O 1
ATOM 2196 N N . ARG B 1 174 ? 17.838 25.508 10.222 1.00 28.83 177 ARG B N 1
ATOM 2197 C CA . ARG B 1 174 ? 19.218 25.129 9.996 1.00 26.61 177 ARG B CA 1
ATOM 2198 C C . ARG B 1 174 ? 19.270 24.438 8.640 1.00 24.51 177 ARG B C 1
ATOM 2199 O O . ARG B 1 174 ? 18.457 23.562 8.364 1.00 25.61 177 ARG B O 1
ATOM 2207 N N . PHE B 1 175 ? 20.229 24.834 7.808 1.00 21.80 178 PHE B N 1
ATOM 2208 C CA . PHE B 1 175 ? 20.452 24.202 6.510 1.00 23.33 178 PHE B CA 1
ATOM 2209 C C . PHE B 1 175 ? 21.867 23.653 6.517 1.00 24.29 178 PHE B C 1
ATOM 2210 O O . PHE B 1 175 ? 22.780 24.276 7.053 1.00 25.30 178 PHE B O 1
ATOM 2218 N N . TRP B 1 176 ? 22.031 22.459 5.967 1.00 22.46 179 TRP B N 1
ATOM 2219 C CA . TRP B 1 176 ? 23.350 21.891 5.783 1.00 24.58 179 TRP B CA 1
ATOM 2220 C C . TRP B 1 176 ? 23.833 21.920 4.342 1.00 27.71 179 TRP B C 1
ATOM 2221 O O . TRP B 1 176 ? 23.074 21.659 3.409 1.00 27.93 179 TRP B O 1
ATOM 2232 N N . VAL B 1 177 ? 25.110 22.245 4.184 1.00 25.79 180 VAL B N 1
ATOM 2233 C CA . VAL B 1 177 ? 25.805 22.017 2.939 1.00 23.29 180 VAL B CA 1
ATOM 2234 C C . VAL B 1 177 ? 26.446 20.644 3.033 1.00 23.47 180 VAL B C 1
ATOM 2235 O O . VAL B 1 177 ? 27.272 20.387 3.907 1.00 24.01 180 VAL B O 1
ATOM 2239 N N . LEU B 1 178 ? 25.999 19.746 2.167 1.00 24.04 181 LEU B N 1
ATOM 2240 C CA . LEU B 1 178 ? 26.531 18.393 2.104 1.00 25.08 181 LEU B CA 1
ATOM 2241 C C . LEU B 1 178 ? 27.563 18.254 1.005 1.00 31.58 181 LEU B C 1
ATOM 2242 O O . LEU B 1 178 ? 27.360 18.724 -0.110 1.00 32.82 181 LEU B O 1
ATOM 2247 N N . GLY B 1 179 ? 28.656 17.574 1.321 1.00 33.73 182 GLY B N 1
ATOM 2248 C CA . GLY B 1 179 ? 29.672 17.290 0.333 1.00 39.74 182 GLY B CA 1
ATOM 2249 C C . GLY B 1 179 ? 30.856 16.566 0.927 1.00 45.74 182 GLY B C 1
ATOM 2250 O O . GLY B 1 179 ? 30.738 15.864 1.934 1.00 48.24 182 GLY B O 1
ATOM 2251 N N . ASP B 1 180 ? 32.006 16.737 0.292 1.00 51.53 183 ASP B N 1
ATOM 2252 C CA . ASP B 1 180 ? 33.182 15.948 0.615 1.00 55.94 183 ASP B CA 1
ATOM 2253 C C . ASP B 1 180 ? 34.279 16.868 1.155 1.00 51.81 183 ASP B C 1
ATOM 2254 O O . ASP B 1 180 ? 35.172 16.426 1.871 1.00 52.02 183 ASP B O 1
ATOM 2259 N N . GLU B 1 181 ? 34.198 18.160 0.845 1.00 51.75 184 GLU B N 1
ATOM 2260 C CA . GLU B 1 181 ? 35.178 19.093 1.391 1.00 52.75 184 GLU B CA 1
ATOM 2261 C C . GLU B 1 181 ? 34.559 20.320 2.049 1.00 45.47 184 GLU B C 1
ATOM 2262 O O . GLU B 1 181 ? 33.439 20.709 1.733 1.00 44.02 184 GLU B O 1
ATOM 2268 N N . THR B 1 182 ? 35.314 20.919 2.967 1.00 39.04 185 THR B N 1
ATOM 2269 C CA . THR B 1 182 ? 34.895 22.127 3.659 1.00 40.94 185 THR B CA 1
ATOM 2270 C C . THR B 1 182 ? 34.964 23.310 2.707 1.00 45.92 185 THR B C 1
ATOM 2271 O O . THR B 1 182 ? 36.044 23.678 2.255 1.00 48.82 185 THR B O 1
ATOM 2275 N N . PRO B 1 183 ? 33.816 23.924 2.396 1.00 47.83 186 PRO B N 1
ATOM 2276 C CA . PRO B 1 183 ? 33.968 25.066 1.494 1.00 48.09 186 PRO B CA 1
ATOM 2277 C C . PRO B 1 183 ? 34.375 26.327 2.246 1.00 46.88 186 PRO B C 1
ATOM 2278 O O . PRO B 1 183 ? 34.169 26.416 3.460 1.00 41.20 186 PRO B O 1
ATOM 2282 N N . THR B 1 184 ? 34.944 27.295 1.535 1.00 47.97 187 THR B N 1
ATOM 2283 C CA . THR B 1 184 ? 35.273 28.572 2.151 1.00 48.45 187 THR B CA 1
ATOM 2284 C C . THR B 1 184 ? 34.040 29.462 2.207 1.00 47.43 187 THR B C 1
ATOM 2285 O O . THR B 1 184 ? 33.465 29.810 1.175 1.00 46.62 187 THR B O 1
ATOM 2289 N N . ILE B 1 185 ? 33.625 29.815 3.415 1.00 48.77 188 ILE B N 1
ATOM 2290 C CA . ILE B 1 185 ? 32.447 30.646 3.586 1.00 51.27 188 ILE B CA 1
ATOM 2291 C C . ILE B 1 185 ? 32.751 31.769 4.572 1.00 53.08 188 ILE B C 1
ATOM 2292 O O . ILE B 1 185 ? 33.156 31.509 5.705 1.00 52.86 188 ILE B O 1
ATOM 2297 N N . HIS B 1 186 ? 32.574 33.015 4.147 1.00 59.00 189 HIS B N 1
ATOM 2298 C CA . HIS B 1 186 ? 32.934 34.136 5.005 1.00 60.19 189 HIS B CA 1
ATOM 2299 C C . HIS B 1 186 ? 31.723 34.818 5.624 1.00 60.87 189 HIS B C 1
ATOM 2300 O O . HIS B 1 186 ? 31.724 36.033 5.820 1.00 65.29 189 HIS B O 1
ATOM 2307 N N . LEU B 1 187 ? 30.718 34.039 5.992 1.00 54.35 190 LEU B N 1
ATOM 2308 C CA . LEU B 1 187 ? 29.551 34.605 6.646 1.00 48.43 190 LEU B CA 1
ATOM 2309 C C . LEU B 1 187 ? 29.914 34.651 8.117 1.00 47.64 190 LEU B C 1
ATOM 2310 O O . LEU B 1 187 ? 30.983 34.169 8.502 1.00 46.21 190 LEU B O 1
ATOM 2315 N N . LYS B 1 188 ? 29.069 35.253 8.942 1.00 46.59 191 LYS B N 1
ATOM 2316 C CA . LYS B 1 188 ? 29.428 35.374 10.344 1.00 46.18 191 LYS B CA 1
ATOM 2317 C C . LYS B 1 188 ? 29.392 33.989 10.981 1.00 41.25 191 LYS B C 1
ATOM 2318 O O . LYS B 1 188 ? 28.326 33.390 11.125 1.00 38.11 191 LYS B O 1
ATOM 2324 N N . GLU B 1 189 ? 30.570 33.498 11.368 1.00 40.85 192 GLU B N 1
ATOM 2325 C CA . GLU B 1 189 ? 30.693 32.259 12.130 1.00 41.62 192 GLU B CA 1
ATOM 2326 C C . GLU B 1 189 ? 30.161 32.411 13.538 1.00 40.26 192 GLU B C 1
ATOM 2327 O O . GLU B 1 189 ? 30.499 33.357 14.245 1.00 42.10 192 GLU B O 1
ATOM 2333 N N . GLU B 1 190 ? 29.325 31.466 13.940 1.00 35.42 193 GLU B N 1
ATOM 2334 C CA . GLU B 1 190 ? 28.665 31.540 15.227 1.00 34.31 193 GLU B CA 1
ATOM 2335 C C . GLU B 1 190 ? 28.998 30.328 16.113 1.00 32.04 193 GLU B C 1
ATOM 2336 O O . GLU B 1 190 ? 28.866 30.391 17.337 1.00 27.66 193 GLU B O 1
ATOM 2342 N N . ASP B 1 191 ? 29.468 29.239 15.502 1.00 32.43 194 ASP B N 1
ATOM 2343 C CA . ASP B 1 191 ? 29.677 27.990 16.243 1.00 28.50 194 ASP B CA 1
ATOM 2344 C C . ASP B 1 191 ? 30.417 26.915 15.449 1.00 30.33 194 ASP B C 1
ATOM 2345 O O . ASP B 1 191 ? 30.542 26.988 14.221 1.00 27.60 194 ASP B O 1
ATOM 2350 N N . GLN B 1 192 ? 30.977 25.955 16.185 1.00 30.77 195 GLN B N 1
ATOM 2351 C CA . GLN B 1 192 ? 31.526 24.731 15.609 1.00 26.12 195 GLN B CA 1
ATOM 2352 C C . GLN B 1 192 ? 30.859 23.494 16.198 1.00 26.14 195 GLN B C 1
ATOM 2353 O O . GLN B 1 192 ? 30.779 23.346 17.422 1.00 21.55 195 GLN B O 1
ATOM 2359 N N . LYS B 1 193 ? 30.391 22.598 15.332 1.00 24.03 196 LYS B N 1
ATOM 2360 C CA . LYS B 1 193 ? 29.654 21.440 15.817 1.00 23.78 196 LYS B CA 1
ATOM 2361 C C . LYS B 1 193 ? 30.049 20.152 15.117 1.00 21.97 196 LYS B C 1
ATOM 2362 O O . LYS B 1 193 ? 30.653 20.173 14.056 1.00 21.94 196 LYS B O 1
ATOM 2368 N N . ILE B 1 194 ? 29.677 19.032 15.726 1.00 24.26 197 ILE B N 1
ATOM 2369 C CA . ILE B 1 194 ? 29.802 17.729 15.100 1.00 27.35 197 ILE B CA 1
ATOM 2370 C C . ILE B 1 194 ? 28.472 17.034 15.332 1.00 25.87 197 ILE B C 1
ATOM 2371 O O . ILE B 1 194 ? 27.912 17.100 16.426 1.00 25.58 197 ILE B O 1
ATOM 2376 N N . SER B 1 195 ? 27.949 16.399 14.290 1.00 22.92 198 SER B N 1
ATOM 2377 C CA . SER B 1 195 ? 26.702 15.651 14.407 1.00 19.74 198 SER B CA 1
ATOM 2378 C C . SER B 1 195 ? 26.955 14.172 14.209 1.00 20.35 198 SER B C 1
ATOM 2379 O O . SER B 1 195 ? 27.663 13.767 13.286 1.00 23.90 198 SER B O 1
ATOM 2382 N N . LEU B 1 196 ? 26.372 13.368 15.085 1.00 18.15 199 LEU B N 1
ATOM 2383 C CA . LEU B 1 196 ? 26.597 11.940 15.063 1.00 18.55 199 LEU B CA 1
ATOM 2384 C C . LEU B 1 196 ? 25.270 11.213 14.974 1.00 21.35 199 LEU B C 1
ATOM 2385 O O . LEU B 1 196 ? 24.254 11.689 15.493 1.00 21.45 199 LEU B O 1
ATOM 2390 N N . ALA B 1 197 ? 25.263 10.077 14.289 1.00 21.47 200 ALA B N 1
ATOM 2391 C CA . ALA B 1 197 ? 24.158 9.147 14.430 1.00 23.57 200 ALA B CA 1
ATOM 2392 C C . ALA B 1 197 ? 24.646 7.925 15.208 1.00 24.11 200 ALA B C 1
ATOM 2393 O O . ALA B 1 197 ? 25.542 7.216 14.750 1.00 26.46 200 ALA B O 1
ATOM 2395 N N . LEU B 1 198 ? 24.082 7.696 16.392 1.00 26.20 201 LEU B N 1
ATOM 2396 C CA . LEU B 1 198 ? 24.502 6.576 17.238 1.00 30.45 201 LEU B CA 1
ATOM 2397 C C . LEU B 1 198 ? 23.474 5.464 17.238 1.00 27.99 201 LEU B C 1
ATOM 2398 O O . LEU B 1 198 ? 22.268 5.719 17.260 1.00 25.14 201 LEU B O 1
ATOM 2403 N N . THR B 1 199 ? 23.964 4.231 17.222 1.00 30.19 202 THR B N 1
ATOM 2404 C CA . THR B 1 199 ? 23.150 3.069 17.553 1.00 34.24 202 THR B CA 1
ATOM 2405 C C . THR B 1 199 ? 23.755 2.402 18.783 1.00 35.06 202 THR B C 1
ATOM 2406 O O . THR B 1 199 ? 24.972 2.411 18.973 1.00 33.52 202 THR B O 1
ATOM 2410 N N . LEU B 1 200 ? 22.905 1.837 19.627 1.00 30.31 203 LEU B N 1
ATOM 2411 C CA . LEU B 1 200 ? 23.364 1.328 20.902 1.00 33.03 203 LEU B CA 1
ATOM 2412 C C . LEU B 1 200 ? 23.480 -0.201 20.851 1.00 33.10 203 LEU B C 1
ATOM 2413 O O . LEU B 1 200 ? 22.893 -0.831 19.977 1.00 32.61 203 LEU B O 1
ATOM 2418 N N . PRO B 1 201 ? 24.253 -0.797 21.776 1.00 35.01 204 PRO B N 1
ATOM 2419 C CA . PRO B 1 201 ? 24.360 -2.263 21.831 1.00 42.36 204 PRO B CA 1
ATOM 2420 C C . PRO B 1 201 ? 23.016 -2.889 22.181 1.00 47.77 204 PRO B C 1
ATOM 2421 O O . PRO B 1 201 ? 22.367 -2.442 23.131 1.00 48.05 204 PRO B O 1
ATOM 2425 N N . ASP B 1 202 ? 22.613 -3.889 21.400 1.00 55.69 205 ASP B N 1
ATOM 2426 C CA . ASP B 1 202 ? 21.286 -4.507 21.479 1.00 60.03 205 ASP B CA 1
ATOM 2427 C C . ASP B 1 202 ? 20.211 -3.487 21.116 1.00 61.70 205 ASP B C 1
ATOM 2428 O O . ASP B 1 202 ? 19.037 -3.684 21.430 1.00 62.80 205 ASP B O 1
ATOM 2433 N N . ASN B 1 203 ? 20.622 -2.405 20.452 1.00 62.25 206 ASN B N 1
ATOM 2434 C CA . ASN B 1 203 ? 19.746 -1.267 20.164 1.00 60.90 206 ASN B CA 1
ATOM 2435 C C . ASN B 1 203 ? 18.864 -0.839 21.343 1.00 57.46 206 ASN B C 1
ATOM 2436 O O . ASN B 1 203 ? 17.725 -0.412 21.157 1.00 58.74 206 ASN B O 1
ATOM 2441 N N . LEU B 1 204 ? 19.414 -0.968 22.549 1.00 60.44 207 LEU B N 1
ATOM 2442 C CA . LEU B 1 204 ? 18.730 -0.577 23.778 1.00 62.06 207 LEU B CA 1
ATOM 2443 C C . LEU B 1 204 ? 18.933 0.889 24.158 1.00 62.11 207 LEU B C 1
ATOM 2444 O O . LEU B 1 204 ? 20.065 1.316 24.384 1.00 66.41 207 LEU B O 1
ATOM 2449 N N . PRO B 1 205 ? 17.826 1.654 24.275 1.00 57.03 208 PRO B N 1
ATOM 2450 C CA . PRO B 1 205 ? 17.917 3.074 24.646 1.00 53.08 208 PRO B CA 1
ATOM 2451 C C . PRO B 1 205 ? 18.497 3.254 26.044 1.00 51.74 208 PRO B C 1
ATOM 2452 O O . PRO B 1 205 ? 19.027 4.316 26.373 1.00 49.62 208 PRO B O 1
ATOM 2456 N N . GLY B 1 206 ? 18.372 2.215 26.863 1.00 53.07 209 GLY B N 1
ATOM 2457 C CA . GLY B 1 206 ? 18.883 2.223 28.221 1.00 53.05 209 GLY B CA 1
ATOM 2458 C C . GLY B 1 206 ? 20.356 2.570 28.389 1.00 52.73 209 GLY B C 1
ATOM 2459 O O . GLY B 1 206 ? 20.780 2.969 29.473 1.00 56.25 209 GLY B O 1
ATOM 2460 N N . ALA B 1 207 ? 21.141 2.420 27.324 1.00 42.40 210 ALA B N 1
ATOM 2461 C CA . ALA B 1 207 ? 22.587 2.653 27.396 1.00 34.95 210 ALA B CA 1
ATOM 2462 C C . ALA B 1 207 ? 22.958 4.011 26.828 1.00 26.80 210 ALA B C 1
ATOM 2463 O O . ALA B 1 207 ? 24.135 4.308 26.647 1.00 21.28 210 ALA B O 1
ATOM 2465 N N . LEU B 1 208 ? 21.944 4.813 26.517 1.00 22.59 211 LEU B N 1
ATOM 2466 C CA . LEU B 1 208 ? 22.151 6.188 26.068 1.00 22.39 211 LEU B CA 1
ATOM 2467 C C . LEU B 1 208 ? 22.987 7.016 27.039 1.00 22.56 211 LEU B C 1
ATOM 2468 O O . LEU B 1 208 ? 23.864 7.775 26.631 1.00 22.30 211 LEU B O 1
ATOM 2473 N N . TYR B 1 209 ? 22.675 6.906 28.324 1.00 20.73 212 TYR B N 1
ATOM 2474 C CA . TYR B 1 209 ? 23.455 7.592 29.348 1.00 22.24 212 TYR B CA 1
ATOM 2475 C C . TYR B 1 209 ? 24.969 7.335 29.266 1.00 21.94 212 TYR B C 1
ATOM 2476 O O . TYR B 1 209 ? 25.755 8.243 29.512 1.00 27.23 212 TYR B O 1
ATOM 2485 N N . LYS B 1 210 ? 25.371 6.115 28.916 1.00 22.21 213 LYS B N 1
ATOM 2486 C CA . LYS B 1 210 ? 26.786 5.801 28.717 1.00 25.28 213 LYS B CA 1
ATOM 2487 C C . LYS B 1 210 ? 27.382 6.612 27.582 1.00 25.82 213 LYS B C 1
ATOM 2488 O O . LYS B 1 210 ? 28.500 7.110 27.683 1.00 27.09 213 LYS B O 1
ATOM 2494 N N . ALA B 1 211 ? 26.631 6.720 26.493 1.00 20.46 214 ALA B N 1
ATOM 2495 C CA . ALA B 1 211 ? 27.074 7.488 25.343 1.00 19.64 214 ALA B CA 1
ATOM 2496 C C . ALA B 1 211 ? 27.191 8.971 25.671 1.00 21.13 214 ALA B C 1
ATOM 2497 O O . ALA B 1 211 ? 28.180 9.610 25.330 1.00 25.46 214 ALA B O 1
ATOM 2499 N N . LEU B 1 212 ? 26.177 9.527 26.323 1.00 16.49 215 LEU B N 1
ATOM 2500 C CA . LEU B 1 212 ? 26.235 10.928 26.735 1.00 20.41 215 LEU B CA 1
ATOM 2501 C C . LEU B 1 212 ? 27.282 11.239 27.810 1.00 22.78 215 LEU B C 1
ATOM 2502 O O . LEU B 1 212 ? 27.895 12.302 27.776 1.00 23.57 215 LEU B O 1
ATOM 2507 N N . SER B 1 213 ? 27.467 10.339 28.772 1.00 22.64 216 SER B N 1
ATOM 2508 C CA . SER B 1 213 ? 28.480 10.544 29.819 1.00 26.16 216 SER B CA 1
ATOM 2509 C C . SER B 1 213 ? 29.883 10.679 29.244 1.00 26.06 216 SER B C 1
ATOM 2510 O O . SER B 1 213 ? 30.713 11.428 29.762 1.00 26.67 216 SER B O 1
ATOM 2513 N N . THR B 1 214 ? 30.130 9.942 28.168 1.00 28.44 217 THR B N 1
ATOM 2514 C CA . THR B 1 214 ? 31.402 9.957 27.461 1.00 25.46 217 THR B CA 1
ATOM 2515 C C . THR B 1 214 ? 31.810 11.381 27.069 1.00 25.62 217 THR B C 1
ATOM 2516 O O . THR B 1 214 ? 32.965 11.781 27.220 1.00 25.93 217 THR B O 1
ATOM 2520 N N . PHE B 1 215 ? 30.853 12.132 26.542 1.00 22.32 218 PHE B N 1
ATOM 2521 C CA . PHE B 1 215 ? 31.069 13.527 26.190 1.00 22.09 218 PHE B CA 1
ATOM 2522 C C . PHE B 1 215 ? 30.953 14.445 27.396 1.00 22.17 218 PHE B C 1
ATOM 2523 O O . PHE B 1 215 ? 31.693 15.425 27.520 1.00 21.68 218 PHE B O 1
ATOM 2531 N N . ALA B 1 216 ? 29.990 14.136 28.261 1.00 18.74 219 ALA B N 1
ATOM 2532 C CA . ALA B 1 216 ? 29.732 14.936 29.449 1.00 19.34 219 ALA B CA 1
ATOM 2533 C C . ALA B 1 216 ? 30.931 15.068 30.382 1.00 21.60 219 ALA B C 1
ATOM 2534 O O . ALA B 1 216 ? 31.283 16.181 30.776 1.00 23.87 219 ALA B O 1
ATOM 2536 N N . TRP B 1 217 ? 31.561 13.951 30.740 1.00 18.57 220 TRP B N 1
ATOM 2537 C CA . TRP B 1 217 ? 32.682 14.034 31.680 1.00 18.48 220 TRP B CA 1
ATOM 2538 C C . TRP B 1 217 ? 33.828 14.852 31.098 1.00 22.12 220 TRP B C 1
ATOM 2539 O O . TRP B 1 217 ? 34.558 15.490 31.848 1.00 22.48 220 TRP B O 1
ATOM 2550 N N . ARG B 1 218 ? 33.938 14.909 29.770 1.00 20.90 221 ARG B N 1
ATOM 2551 C CA . ARG B 1 218 ? 34.984 15.716 29.144 1.00 18.34 221 ARG B CA 1
ATOM 2552 C C . ARG B 1 218 ? 34.552 17.172 28.985 1.00 20.60 221 ARG B C 1
ATOM 2553 O O . ARG B 1 218 ? 35.310 17.994 28.475 1.00 23.64 221 ARG B O 1
ATOM 2561 N N . GLY B 1 219 ? 33.342 17.492 29.432 1.00 22.05 222 GLY B N 1
ATOM 2562 C CA . GLY B 1 219 ? 32.805 18.828 29.251 1.00 23.82 222 GLY B CA 1
ATOM 2563 C C . GLY B 1 219 ? 32.471 19.235 27.821 1.00 23.57 222 GLY B C 1
ATOM 2564 O O . GLY B 1 219 ? 32.422 20.425 27.512 1.00 22.99 222 GLY B O 1
ATOM 2565 N N . ILE B 1 220 ? 32.263 18.261 26.942 1.00 23.25 223 ILE B N 1
ATOM 2566 C CA . ILE B 1 220 ? 31.787 18.554 25.585 1.00 20.91 223 ILE B CA 1
ATOM 2567 C C . ILE B 1 220 ? 30.262 18.633 25.607 1.00 22.86 223 ILE B C 1
ATOM 2568 O O . ILE B 1 220 ? 29.590 17.627 25.833 1.00 22.57 223 ILE B O 1
ATOM 2573 N N . ASP B 1 221 ? 29.718 19.826 25.373 1.00 23.89 224 ASP B N 1
ATOM 2574 C CA . ASP B 1 221 ? 28.272 20.057 25.526 1.00 24.72 224 ASP B CA 1
ATOM 2575 C C . ASP B 1 221 ? 27.421 19.487 24.403 1.00 22.10 224 ASP B C 1
ATOM 2576 O O . ASP B 1 221 ? 27.665 19.752 23.231 1.00 20.59 224 ASP B O 1
ATOM 2581 N N . LEU B 1 222 ? 26.408 18.725 24.798 1.00 21.49 225 LEU B N 1
ATOM 2582 C CA . LEU B 1 222 ? 25.364 18.252 23.901 1.00 22.63 225 LEU B CA 1
ATOM 2583 C C . LEU B 1 222 ? 24.433 19.418 23.600 1.00 21.44 225 LEU B C 1
ATOM 2584 O O . LEU B 1 222 ? 23.952 20.088 24.516 1.00 20.26 225 LEU B O 1
ATOM 2589 N N . THR B 1 223 ? 24.196 19.677 22.318 1.00 20.25 226 THR B N 1
ATOM 2590 C CA . THR B 1 223 ? 23.365 20.812 21.929 1.00 20.34 226 THR B CA 1
ATOM 2591 C C . THR B 1 223 ? 22.072 20.369 21.256 1.00 18.03 226 THR B C 1
ATOM 2592 O O . THR B 1 223 ? 21.167 21.174 21.049 1.00 20.33 226 THR B O 1
ATOM 2596 N N . LYS B 1 224 ? 21.998 19.087 20.918 1.00 19.20 227 LYS B N 1
ATOM 2597 C CA . LYS B 1 224 ? 20.791 18.513 20.336 1.00 19.88 227 LYS B CA 1
ATOM 2598 C C . LYS B 1 224 ? 20.783 16.996 20.410 1.00 21.16 227 LYS B C 1
ATOM 2599 O O . LYS B 1 224 ? 21.820 16.359 20.229 1.00 18.90 227 LYS B O 1
ATOM 2605 N N . ILE B 1 225 ? 19.611 16.429 20.652 1.00 23.06 228 ILE B N 1
ATOM 2606 C CA . ILE B 1 225 ? 19.413 14.996 20.536 1.00 27.77 228 ILE B CA 1
ATOM 2607 C C . ILE B 1 225 ? 18.033 14.692 19.982 1.00 32.77 228 ILE B C 1
ATOM 2608 O O . ILE B 1 225 ? 17.029 15.222 20.450 1.00 34.41 228 ILE B O 1
ATOM 2613 N N . GLU B 1 226 ? 17.997 13.840 18.974 1.00 28.97 229 GLU B N 1
ATOM 2614 C CA . GLU B 1 226 ? 16.750 13.455 18.354 1.00 32.36 229 GLU B CA 1
ATOM 2615 C C . GLU B 1 226 ? 16.817 11.983 18.009 1.00 28.81 229 GLU B C 1
ATOM 2616 O O . GLU B 1 226 ? 17.820 11.512 17.492 1.00 30.38 229 GLU B O 1
ATOM 2622 N N . SER B 1 227 ? 15.752 11.256 18.301 1.00 24.89 230 SER B N 1
ATOM 2623 C CA . SER B 1 227 ? 15.698 9.856 17.930 1.00 25.73 230 SER B CA 1
ATOM 2624 C C . SER B 1 227 ? 14.886 9.658 16.656 1.00 26.36 230 SER B C 1
ATOM 2625 O O . SER B 1 227 ? 13.975 10.424 16.355 1.00 27.58 230 SER B O 1
ATOM 2628 N N . ARG B 1 228 ? 15.251 8.629 15.907 1.00 22.92 231 ARG B N 1
ATOM 2629 C CA . ARG B 1 228 ? 14.608 8.289 14.654 1.00 24.05 231 ARG B CA 1
ATOM 2630 C C . ARG B 1 228 ? 14.408 6.785 14.673 1.00 27.45 231 ARG B C 1
ATOM 2631 O O . ARG B 1 228 ? 15.234 6.070 15.245 1.00 25.50 231 ARG B O 1
ATOM 2639 N N . PRO B 1 229 ? 13.304 6.295 14.088 1.00 28.07 232 PRO B N 1
ATOM 2640 C CA . PRO B 1 229 ? 13.136 4.839 13.972 1.00 31.44 232 PRO B CA 1
ATOM 2641 C C . PRO B 1 229 ? 14.297 4.177 13.237 1.00 31.69 232 PRO B C 1
ATOM 2642 O O . PRO B 1 229 ? 14.744 4.679 12.203 1.00 32.76 232 PRO B O 1
ATOM 2646 N N . LEU B 1 230 ? 14.780 3.062 13.777 1.00 33.46 233 LEU B N 1
ATOM 2647 C CA . LEU B 1 230 ? 15.788 2.248 13.101 1.00 38.26 233 LEU B CA 1
ATOM 2648 C C . LEU B 1 230 ? 15.213 1.528 11.890 1.00 41.16 233 LEU B C 1
ATOM 2649 O O . LEU B 1 230 ? 15.955 0.983 11.071 1.00 41.79 233 LEU B O 1
ATOM 2654 N N . LYS B 1 231 ? 13.886 1.552 11.784 1.00 44.39 234 LYS B N 1
ATOM 2655 C CA . LYS B 1 231 ? 13.141 0.788 10.786 1.00 50.26 234 LYS B CA 1
ATOM 2656 C C . LYS B 1 231 ? 13.427 -0.706 10.904 1.00 54.14 234 LYS B C 1
ATOM 2657 O O . LYS B 1 231 ? 13.601 -1.402 9.901 1.00 55.07 234 LYS B O 1
ATOM 2663 N N . THR B 1 232 ? 13.479 -1.186 12.145 1.00 53.45 235 THR B N 1
ATOM 2664 C CA . THR B 1 232 ? 13.559 -2.616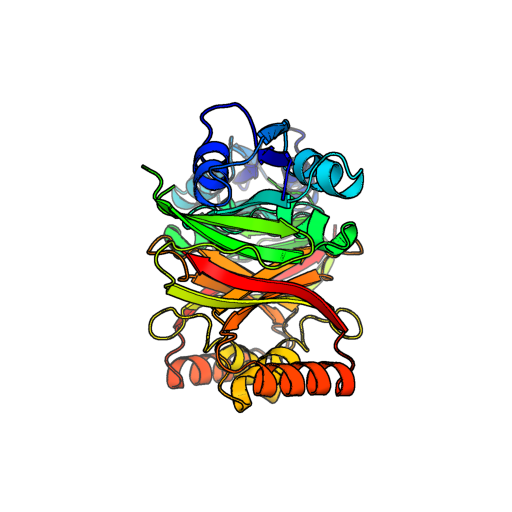 12.425 1.00 51.84 235 THR B CA 1
ATOM 2665 C C . THR B 1 232 ? 12.294 -3.038 13.165 1.00 53.83 235 THR B C 1
ATOM 2666 O O . THR B 1 232 ? 11.358 -3.554 12.560 1.00 55.93 235 THR B O 1
ATOM 2670 N N . ILE B 1 233 ? 12.270 -2.812 14.477 1.00 53.29 236 ILE B N 1
ATOM 2671 C CA . ILE B 1 233 ? 11.037 -2.928 15.252 1.00 53.30 236 ILE B CA 1
ATOM 2672 C C . ILE B 1 233 ? 10.800 -1.712 16.157 1.00 52.79 236 ILE B C 1
ATOM 2673 O O . ILE B 1 233 ? 11.720 -0.938 16.428 1.00 52.47 236 ILE B O 1
ATOM 2678 N N . LEU B 1 234 ? 9.551 -1.549 16.593 1.00 54.96 237 LEU B N 1
ATOM 2679 C CA . LEU B 1 234 ? 9.188 -0.591 17.633 1.00 53.70 237 LEU B CA 1
ATOM 2680 C C . LEU B 1 234 ? 10.077 -0.719 18.861 1.00 52.04 237 LEU B C 1
ATOM 2681 O O . LEU B 1 234 ? 10.225 -1.806 19.418 1.00 53.66 237 LEU B O 1
ATOM 2686 N N . GLY B 1 235 ? 10.675 0.394 19.271 1.00 46.07 238 GLY B N 1
ATOM 2687 C CA . GLY B 1 235 ? 11.577 0.396 20.406 1.00 41.51 238 GLY B CA 1
ATOM 2688 C C . GLY B 1 235 ? 13.045 0.319 20.025 1.00 38.76 238 GLY B C 1
ATOM 2689 O O . GLY B 1 235 ? 13.912 0.341 20.902 1.00 36.36 238 GLY B O 1
ATOM 2690 N N . GLU B 1 236 ? 13.335 0.232 18.727 1.00 35.47 239 GLU B N 1
ATOM 2691 C CA . GLU B 1 236 ? 14.712 0.387 18.254 1.00 35.04 239 GLU B CA 1
ATOM 2692 C C . GLU B 1 236 ? 14.899 1.651 17.427 1.00 32.94 239 GLU B C 1
ATOM 2693 O O . GLU B 1 236 ? 14.129 1.940 16.506 1.00 32.25 239 GLU B O 1
ATOM 2699 N N . TYR B 1 237 ? 15.927 2.406 17.773 1.00 30.14 240 TYR B N 1
ATOM 2700 C CA . TYR B 1 237 ? 16.138 3.711 17.188 1.00 30.52 240 TYR B CA 1
ATOM 2701 C C . TYR B 1 237 ? 17.601 3.971 16.917 1.00 28.87 240 TYR B C 1
ATOM 2702 O O . TYR B 1 237 ? 18.472 3.296 17.448 1.00 29.20 240 TYR B O 1
ATOM 2711 N N . PHE B 1 238 ? 17.862 4.976 16.099 1.00 24.63 241 PHE B N 1
ATOM 2712 C CA . PHE B 1 238 ? 19.169 5.589 16.055 1.00 24.88 241 PHE B CA 1
ATOM 2713 C C . PHE B 1 238 ? 19.004 7.017 16.542 1.00 24.13 241 PHE B C 1
ATOM 2714 O O . PHE B 1 238 ? 17.933 7.601 16.427 1.00 26.55 241 PHE B O 1
ATOM 2722 N N . PHE B 1 239 ? 20.058 7.560 17.119 1.00 19.95 242 PHE B N 1
ATOM 2723 C CA . PHE B 1 239 ? 19.994 8.881 17.724 1.00 21.42 242 PHE B CA 1
ATOM 2724 C C . PHE B 1 239 ? 20.850 9.905 17.004 1.00 23.46 242 PHE B C 1
ATOM 2725 O O . PHE B 1 239 ? 22.032 9.682 16.769 1.00 27.96 242 PHE B O 1
ATOM 2733 N N . ILE B 1 240 ? 20.235 11.033 16.663 1.00 24.26 243 ILE B N 1
ATOM 2734 C CA . ILE B 1 240 ? 20.965 12.182 16.146 1.00 25.20 243 ILE B CA 1
ATOM 2735 C C . ILE B 1 240 ? 21.400 13.059 17.297 1.00 23.27 243 ILE B C 1
ATOM 2736 O O . ILE B 1 240 ? 20.577 13.600 18.027 1.00 22.69 243 ILE B O 1
ATOM 2741 N N . ILE B 1 241 ? 22.707 13.164 17.464 1.00 17.42 244 ILE B N 1
ATOM 2742 C CA . ILE B 1 241 ? 23.294 14.012 18.483 1.00 22.24 244 ILE B CA 1
ATOM 2743 C C . ILE B 1 241 ? 24.260 15.062 17.925 1.00 19.91 244 ILE B C 1
ATOM 2744 O O . ILE B 1 241 ? 25.125 14.753 17.106 1.00 22.94 244 ILE B O 1
ATOM 2749 N N . ASP B 1 242 ? 24.089 16.307 18.365 1.00 16.36 245 ASP B N 1
ATOM 2750 C CA . ASP B 1 242 ? 25.046 17.368 18.063 1.00 18.61 245 ASP B CA 1
ATOM 2751 C C . ASP B 1 242 ? 25.869 17.687 19.310 1.00 23.14 245 ASP B C 1
ATOM 2752 O O . ASP B 1 242 ? 25.339 17.723 20.425 1.00 22.55 245 ASP B O 1
ATOM 2757 N N . PHE B 1 243 ? 27.156 17.947 19.106 1.00 20.54 246 PHE B N 1
ATOM 2758 C CA . PHE B 1 243 ? 28.037 18.393 20.174 1.00 24.92 246 PHE B CA 1
ATOM 2759 C C . PHE B 1 243 ? 28.851 19.558 19.666 1.00 24.24 246 PHE B C 1
ATOM 2760 O O . PHE B 1 243 ? 29.141 19.652 18.473 1.00 22.84 246 PHE B O 1
ATOM 2768 N N . GLU B 1 244 ? 29.233 20.442 20.574 1.00 22.00 247 GLU B N 1
ATOM 2769 C CA . GLU B 1 244 ? 30.178 21.485 20.231 1.00 25.95 247 GLU B CA 1
ATOM 2770 C C . GLU B 1 244 ? 31.486 20.834 19.805 1.00 26.11 247 GLU B C 1
ATOM 2771 O O . GLU B 1 244 ? 31.924 19.845 20.399 1.00 26.05 247 GLU B O 1
ATOM 2777 N N . ASN B 1 245 ? 32.075 21.355 18.735 1.00 25.67 248 ASN B N 1
ATOM 2778 C CA . ASN B 1 245 ? 33.304 20.790 18.195 1.00 25.55 248 ASN B CA 1
ATO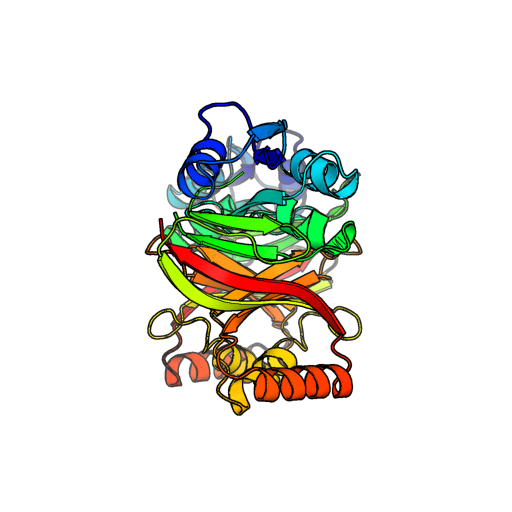M 2779 C C . ASN B 1 245 ? 34.437 21.809 18.223 1.00 24.16 248 ASN B C 1
ATOM 2780 O O . ASN B 1 245 ? 35.222 21.906 17.285 1.00 29.23 248 ASN B O 1
ATOM 2785 N N . HIS B 1 246 ? 34.515 22.566 19.309 1.00 28.22 249 HIS B N 1
ATOM 2786 C CA . HIS B 1 246 ? 35.568 23.562 19.488 1.00 31.05 249 HIS B CA 1
ATOM 2787 C C . HIS B 1 246 ? 36.906 22.898 19.801 1.00 29.74 249 HIS B C 1
ATOM 2788 O O . HIS B 1 246 ? 37.961 23.394 19.420 1.00 29.58 249 HIS B O 1
ATOM 2795 N N . ASN B 1 247 ? 36.850 21.771 20.501 1.00 28.93 250 ASN B N 1
ATOM 2796 C CA . ASN B 1 247 ? 38.058 21.033 20.835 1.00 27.15 250 ASN B CA 1
ATOM 2797 C C . ASN B 1 247 ? 38.024 19.687 20.129 1.00 25.77 250 ASN B C 1
ATOM 2798 O O . ASN B 1 247 ? 37.558 18.689 20.678 1.00 23.68 250 ASN B O 1
ATOM 2803 N N . GLU B 1 248 ? 38.551 19.669 18.909 1.00 25.49 251 GLU B N 1
ATOM 2804 C CA . GLU B 1 248 ? 38.422 18.515 18.037 1.00 27.99 251 GLU B CA 1
ATOM 2805 C C . GLU B 1 248 ? 39.226 17.310 18.518 1.00 25.53 251 GLU B C 1
ATOM 2806 O O . GLU B 1 248 ? 38.850 16.173 18.266 1.00 23.29 251 GLU B O 1
ATOM 2812 N N . LYS B 1 249 ? 40.291 17.551 19.271 1.00 28.04 252 LYS B N 1
ATOM 2813 C CA . LYS B 1 249 ? 41.137 16.447 19.697 1.00 27.13 252 LYS B CA 1
ATOM 2814 C C . LYS B 1 249 ? 40.516 15.746 20.907 1.00 22.02 252 LYS B C 1
ATOM 2815 O O . LYS B 1 249 ? 40.595 14.526 21.029 1.00 22.99 252 LYS B O 1
ATOM 2821 N N . LEU B 1 250 ? 39.874 16.515 21.780 1.00 22.00 253 LEU B N 1
ATOM 2822 C CA . LEU B 1 250 ? 39.081 15.946 22.869 1.00 18.09 253 LEU B CA 1
ATOM 2823 C C . LEU B 1 250 ? 37.859 15.163 22.380 1.00 20.84 253 LEU B C 1
ATOM 2824 O O . LEU B 1 250 ? 37.544 14.095 22.909 1.00 19.37 253 LEU B O 1
ATOM 2829 N N . VAL B 1 251 ? 37.162 15.713 21.390 1.00 19.21 254 VAL B N 1
ATOM 2830 C CA . VAL B 1 251 ? 36.086 14.994 20.718 1.00 20.18 254 VAL B CA 1
ATOM 2831 C C . VAL B 1 251 ? 36.575 13.657 20.154 1.00 23.54 254 VAL B C 1
ATOM 2832 O O . VAL B 1 251 ? 35.890 12.641 20.278 1.00 23.27 254 VAL B O 1
ATOM 2836 N N . SER B 1 252 ? 37.764 13.652 19.552 1.00 23.72 255 SER B N 1
ATOM 2837 C CA . SER B 1 252 ? 38.329 12.425 18.986 1.00 26.02 255 SER B CA 1
ATOM 2838 C C . SER B 1 252 ? 38.493 11.314 20.021 1.00 23.27 255 SER B C 1
ATOM 2839 O O . SER B 1 252 ? 38.207 10.151 19.734 1.00 22.73 255 SER B O 1
ATOM 2842 N N . PHE B 1 253 ? 38.989 11.663 21.206 1.00 22.00 256 PHE B N 1
ATOM 2843 C CA . PHE B 1 253 ? 39.051 10.704 22.307 1.00 23.58 256 PHE B CA 1
ATOM 2844 C C . PHE B 1 253 ? 37.664 10.253 22.759 1.00 19.95 256 PHE B C 1
ATOM 2845 O O . PHE B 1 253 ? 37.466 9.075 23.055 1.00 21.00 256 PHE B O 1
ATOM 2853 N N . ALA B 1 254 ? 36.723 11.188 22.849 1.00 19.58 257 ALA B N 1
ATOM 2854 C CA . ALA B 1 254 ? 35.329 10.836 23.129 1.00 21.31 257 ALA B CA 1
ATOM 2855 C C . ALA B 1 254 ? 34.823 9.735 22.190 1.00 21.74 257 ALA B C 1
ATOM 2856 O O . ALA B 1 254 ? 34.259 8.738 22.642 1.00 19.31 257 ALA B O 1
ATOM 2858 N N . LEU B 1 255 ? 35.027 9.924 20.888 1.00 18.30 258 LEU B N 1
ATOM 2859 C CA . LEU B 1 255 ? 34.644 8.915 19.888 1.00 20.77 258 LEU B CA 1
ATOM 2860 C C . LEU B 1 255 ? 35.351 7.579 20.078 1.00 22.68 258 LEU B C 1
ATOM 2861 O O . LEU B 1 255 ? 34.737 6.525 19.914 1.00 21.49 258 LEU B O 1
ATOM 2866 N N . GLU B 1 256 ? 36.652 7.623 20.368 1.00 21.35 259 GLU B N 1
ATOM 2867 C CA . GLU B 1 256 ? 37.400 6.415 20.725 1.00 21.24 259 GLU B CA 1
ATOM 2868 C C . GLU B 1 256 ? 36.776 5.679 21.914 1.00 21.43 259 GLU B C 1
ATOM 2869 O O . GLU B 1 256 ? 36.640 4.456 21.885 1.00 21.54 259 GLU B O 1
ATOM 2875 N N . GLU B 1 257 ? 36.415 6.409 22.965 1.00 21.17 260 GLU B N 1
ATOM 2876 C CA . GLU B 1 257 ? 35.739 5.783 24.102 1.00 20.72 260 GLU B CA 1
ATOM 2877 C C . GLU B 1 257 ? 34.395 5.131 23.727 1.00 20.84 260 GLU B C 1
ATOM 2878 O O . GLU B 1 257 ? 34.080 4.044 24.209 1.00 22.25 260 GLU B O 1
ATOM 2884 N N . LEU B 1 258 ? 33.589 5.802 22.911 1.00 19.97 261 LEU B N 1
ATOM 2885 C CA . LEU B 1 258 ? 32.371 5.177 22.386 1.00 21.80 261 LEU B CA 1
ATOM 2886 C C . LEU B 1 258 ? 32.658 3.801 21.786 1.00 23.19 261 LEU B C 1
ATOM 2887 O O . LEU B 1 258 ? 32.016 2.806 22.149 1.00 24.53 261 LEU B O 1
ATOM 2892 N N . THR B 1 259 ? 33.606 3.755 20.854 1.00 24.54 262 THR B N 1
ATOM 2893 C CA . THR B 1 259 ? 34.081 2.496 20.280 1.00 28.15 262 THR B CA 1
ATOM 2894 C C . THR B 1 259 ? 34.478 1.462 21.338 1.00 29.80 262 THR B C 1
ATOM 2895 O O . THR B 1 259 ? 34.039 0.313 21.284 1.00 25.88 262 THR B O 1
ATOM 2899 N N . SER B 1 260 ? 35.306 1.868 22.296 1.00 30.97 263 SER B N 1
ATOM 2900 C CA . SER B 1 260 ? 35.717 0.971 23.372 1.00 30.55 263 SER B CA 1
ATOM 2901 C C . SER B 1 260 ? 34.540 0.446 24.197 1.00 30.07 263 SER B C 1
ATOM 2902 O O . SER B 1 260 ? 34.628 -0.634 24.774 1.00 32.19 263 SER B O 1
ATOM 2905 N N . ILE B 1 261 ? 33.447 1.203 24.244 1.00 26.14 264 ILE B N 1
ATOM 2906 C CA . ILE B 1 261 ? 32.240 0.789 24.965 1.00 30.43 264 ILE B CA 1
ATOM 2907 C C . ILE B 1 261 ? 31.354 -0.125 24.093 1.00 33.93 264 ILE B C 1
ATOM 2908 O O . ILE B 1 261 ? 30.429 -0.778 24.581 1.00 33.53 264 ILE B O 1
ATOM 2913 N N . GLY B 1 262 ? 31.651 -0.187 22.801 1.00 31.43 265 GLY B N 1
ATOM 2914 C CA . GLY B 1 262 ? 30.807 -0.926 21.880 1.00 33.40 265 GLY B CA 1
ATOM 2915 C C . GLY B 1 262 ? 29.635 -0.141 21.314 1.00 32.86 265 GLY B C 1
ATOM 2916 O O . GLY B 1 262 ? 28.715 -0.724 20.743 1.00 32.95 265 GLY B O 1
ATOM 2917 N N . ILE B 1 263 ? 29.653 1.178 21.477 1.00 28.85 266 ILE B N 1
ATOM 2918 C CA . ILE B 1 263 ? 28.647 2.034 20.852 1.00 28.05 266 ILE B CA 1
ATOM 2919 C C . ILE B 1 263 ? 29.097 2.422 19.448 1.00 31.19 266 ILE B C 1
ATOM 2920 O O . ILE B 1 263 ? 30.209 2.926 19.259 1.00 32.29 266 ILE B O 1
ATOM 2925 N N . HIS B 1 264 ? 28.235 2.193 18.462 1.00 29.96 267 HIS B N 1
ATOM 2926 C CA . HIS B 1 264 ? 28.589 2.512 17.087 1.00 33.70 267 HIS B CA 1
ATOM 2927 C C . HIS B 1 264 ? 28.036 3.866 16.704 1.00 30.86 267 HIS B C 1
ATOM 2928 O O . HIS B 1 264 ? 26.957 4.258 17.146 1.00 27.60 267 HIS B O 1
ATOM 2935 N N . TYR B 1 265 ? 28.793 4.584 15.885 1.00 28.07 268 TYR B N 1
ATOM 2936 C CA . TYR B 1 265 ? 28.399 5.918 15.474 1.00 27.12 268 TYR B CA 1
ATOM 2937 C C . TYR B 1 265 ? 28.721 6.112 14.008 1.00 25.43 268 TYR B C 1
ATOM 2938 O O . TYR B 1 265 ? 29.657 5.514 13.486 1.00 21.63 268 TYR B O 1
ATOM 2947 N N . LYS B 1 266 ? 27.896 6.916 13.351 1.00 24.86 269 LYS B N 1
ATOM 2948 C CA . LYS B 1 266 ? 28.197 7.478 12.045 1.00 24.70 269 LYS B CA 1
ATOM 2949 C C . LYS B 1 266 ? 28.374 8.985 12.179 1.00 21.52 269 LYS B C 1
ATOM 2950 O O . LYS B 1 266 ? 27.498 9.661 12.716 1.00 23.16 269 LYS B O 1
ATOM 2956 N N . ILE B 1 267 ? 29.512 9.504 11.728 1.00 21.34 270 ILE B N 1
ATOM 2957 C CA . ILE B 1 267 ? 29.706 10.950 11.669 1.00 23.91 270 ILE B CA 1
ATOM 2958 C C . ILE B 1 267 ? 28.914 11.559 10.521 1.00 26.22 270 ILE B C 1
ATOM 2959 O O . ILE B 1 267 ? 29.219 11.322 9.351 1.00 24.38 270 ILE B O 1
ATOM 2964 N N . LEU B 1 268 ? 27.887 12.334 10.861 1.00 25.50 271 LEU B N 1
ATOM 2965 C CA . LEU B 1 268 ? 27.065 12.968 9.843 1.00 25.43 271 LEU B CA 1
ATOM 2966 C C . LEU B 1 268 ? 27.727 14.240 9.330 1.00 29.56 271 LEU B C 1
ATOM 2967 O O . LEU B 1 268 ? 27.472 14.660 8.207 1.00 29.14 271 LEU B O 1
ATOM 2972 N N . GLY B 1 269 ? 28.597 14.835 10.143 1.00 30.07 272 GLY B N 1
ATOM 2973 C CA . GLY B 1 269 ? 29.272 16.057 9.748 1.00 28.87 272 GLY B CA 1
ATOM 2974 C C . GLY B 1 269 ? 30.113 16.726 10.820 1.00 26.58 272 GLY B C 1
ATOM 2975 O O . GLY B 1 269 ? 29.783 16.661 12.004 1.00 23.93 272 GLY B O 1
ATOM 2976 N N . LYS B 1 270 ? 31.223 17.328 10.393 1.00 26.26 273 LYS B N 1
ATOM 2977 C CA . LYS B 1 270 ? 31.958 18.323 11.179 1.00 28.44 273 LYS B CA 1
ATOM 2978 C C . LYS B 1 270 ? 31.933 19.653 10.441 1.00 28.04 273 LYS B C 1
ATOM 2979 O O . LYS B 1 270 ? 32.404 19.739 9.311 1.00 27.68 273 LYS B O 1
ATOM 2985 N N . TYR B 1 271 ? 31.382 20.694 11.055 1.00 22.45 274 TYR B N 1
ATOM 2986 C CA . TYR B 1 271 ? 31.089 21.890 10.272 1.00 25.75 274 TYR B CA 1
ATOM 2987 C C . TYR B 1 271 ? 31.108 23.153 11.112 1.00 27.87 274 TYR B C 1
ATOM 2988 O O . TYR B 1 271 ? 30.900 23.110 12.328 1.00 27.58 274 TYR B O 1
ATOM 2997 N N . ALA B 1 272 ? 31.329 24.283 10.449 1.00 27.14 275 ALA B N 1
ATOM 2998 C CA . ALA B 1 272 ? 31.104 25.581 11.073 1.00 25.00 275 ALA B CA 1
ATOM 2999 C C . ALA B 1 272 ? 29.639 25.978 10.907 1.00 24.02 275 ALA B C 1
ATOM 3000 O O . ALA B 1 272 ? 28.975 25.565 9.952 1.00 21.06 275 ALA B O 1
ATOM 3002 N N . VAL B 1 273 ? 29.135 26.746 11.868 1.00 27.61 276 VAL B N 1
ATOM 3003 C CA . VAL B 1 273 ? 27.790 27.299 11.805 1.00 27.98 276 VAL B CA 1
ATOM 3004 C C . VAL B 1 273 ? 27.815 28.783 11.459 1.00 27.73 276 VAL B C 1
ATOM 3005 O O . VAL B 1 273 ? 28.454 29.573 12.146 1.00 26.78 276 VAL B O 1
ATOM 3009 N N . TYR B 1 274 ? 27.098 29.147 10.404 1.00 27.93 277 TYR B N 1
ATOM 3010 C CA . TYR B 1 274 ? 26.971 30.533 9.969 1.00 26.53 277 TYR B CA 1
ATOM 3011 C C . TYR B 1 274 ? 25.514 30.946 10.128 1.00 27.60 277 TYR B C 1
ATOM 3012 O O . TYR B 1 274 ? 24.629 30.098 10.043 1.00 27.71 277 TYR B O 1
ATOM 3021 N N . ARG B 1 275 ? 25.251 32.215 10.424 1.00 25.79 278 ARG B N 1
ATOM 3022 C CA . ARG B 1 275 ? 23.863 32.637 10.596 1.00 34.26 278 ARG B CA 1
ATOM 3023 C C . ARG B 1 275 ? 23.414 33.543 9.454 1.00 38.46 278 ARG B C 1
ATOM 3024 O O . ARG B 1 275 ? 23.988 34.611 9.237 1.00 43.97 278 ARG B O 1
#

B-factor: mean 35.16, std 15.08, range [13.28, 134.58]

Organism: Streptococcus mutans serotype c (strain ATCC 700610 / UA159) (NCBI:txid210007)

Solvent-accessible surface area: 16364 Å² total; per-residue (Å²): 164,87,97,0,0,2,17,12,106,78,60,22,81,4,27,65,0,0,80,108,0,13,83,89,23,63,26,49,62,48,151,47,2,30,71,0,0,84,1,37,68,65,186,98,9,62,18,0,0,0,0,0,3,5,48,92,95,4,9,12,49,67,0,0,19,26,1,33,68,122,0,182,26,58,0,12,0,1,0,23,43,149,6,130,24,10,0,0,0,0,4,120,132,72,16,107,14,107,34,141,100,71,44,80,25,4,0,0,1,0,31,7,50,123,41,106,3,22,17,1,67,81,0,6,38,2,0,27,171,39,58,15,77,12,36,5,0,9,2,4,6,23,72,79,112,30,28,35,9,0,0,0,0,1,0,46,13,125,74,119,138,60,8,44,84,0,21,105,49,0,78,93,56,26,0,115,84,51,39,0,0,99,4,6,9,15,114,87,113,155,90,0,0,5,36,13,105,81,71,26,110,4,29,61,2,0,82,95,5,11,112,110,25,75,30,46,69,43,143,55,12,34,48,0,0,84,2,47,72,73,191,96,8,38,11,0,0,0,17,0,1,11,6,56,117,3,8,40,32,69,0,0,22,37,0,36,72,126,2,180,7,67,0,10,2,0,7,8,24,59,24,222,59,87,66,10,6,4,0,1,0,2,115,123,107,18,112,13,171,53,160,93,75,27,54,30,0,0,0,1,0,26,9,53,116,39,98,12,28,18,1,62,92,0,6,36,2,0,22,170,36,57,14,76,11,24,3,1,10,6,3,9,24,83,88,121,59,27,38,13,0,2,0,0,1,2,56,9,118,81,92,148,54,3,43,93,0,12,109,51,0,88,93,62,33,2,135,72,58,46,0,0,85,7,14,2,16,114

Sequence (378 aa):
TMKIAYLGPSGSFTHNVALHAFPAADLLPFENITEVIKAYESKQVCFAIVPVENSIEGSVHETFDYLFHQAKIEAVAEIILENYTRFWVLGDETPTIHLKEEDQKISLALTLPDNLPGALYKALSTFAWRGIDLTKIESRPLKTILGEYFFIIDFENHNEKLVSFALEELTSIGIHYKILGKYAVYRLTMKIAYLGPSGSFTHNVALHAFPAADLLPFENITEVIKAYESKQVCFAIVPVENSIEGSVHETFDYLFHQAKIEAVAEIILPIKENYTRFWVLGDETPTIHLKEEDQKISLALTLPDNLPGALYKALSTFAWRGIDLTKIESRPLKTILGEYFFIIDFENHNEKLVSFALEELTSIGIHYKILGKYAVYR

CATH classification: 3.40.190.10 (+1 more: 3.30.70.260)

Secondary structure (DSSP, 8-state):
--EEEEESSTTSHHHHHHHHH-TTSEEEEESSHHHHHHHHHTTS-SEEEEEEEETTTEE-HHHHHHHHHT---EEEEEEE---SSEEEEEESSPPP-SSEEEEEEEEEEEE-GGG-GGGHHHHHHHHHTTT--EEEEEEEE-SSSTT-EEEEEEEE-S-HHHHHHHHHHHHHHT-EEEEEEEEEEEE-/--EEEEESSTT-HHHHHHHHH-TTSEEEEESSHHHHHHHHHTTS-SEEEEEEEETTTEE-HHHHHHHHHT---EEEEEEEEE----EEEEEEEESS-----S-EEEEEEEEEEE-GGG-GGGHHHHHHHHHTTT--EEEEEEEE-SSSTT-EEEEEEEE-S-HHHHHHHHHHHHHHT-EEEEEEEEEEE-